Protein AF-A0A660V9W1-F1 (afdb_monomer)

Nearest PDB structures (foldseek):
  4g2v-assembly1_A  TM=4.616E-01  e=5.903E+00  Mus musculus
  6hc2-assembly4_S  TM=2.037E-01  e=2.617E+00  Homo sapiens

Sequence (608 aa):
MTVLKHIKTGPFYAYHIGAGVIYFLSIAPRFFLTQVPRNLTPQFKDIYSSFVLSSQMSVLFVFIVGGLLILAMALKKERFVALPAKGIYHTIGAGVVAFIAMIIFNPFHLTNLTHTFEISLSKHAESWRQVNEWKPAFDFMDKTTSTPNPVGDQEAFGVLCILMGAVLLVWLVAYFSRPRPTQRKGRRPSKNETLPTDFQWPKINLAIIVLSFLTIYMAIRSRRFIAIAGLVACPVIALLIFQGWQMITARRQWKKNGILNATTLSPTLQNGLRIGIALAVLALSIIWGDKYKRVYLDPWPTDDRYNSVFMRMTASHLKPFEVSEFINDNQISGRVFNYWTEGGAVAFGQTPDPKTGQTPLKLFMDGRAQAAYDHSIFRLWQTIHAGGPIAMKAKRGNGRISPEQMKEVGNWINDQLNNYDTWVVLMPKPQMNSTLMRALKQTPNWKTAYLDSTQHLLVNIETPQGRELIDKILENKAVFPDAYSKNMTTLTVILENKNRERFNDLYPLTKAAFDEYPFPAAAIAMTRLSKMPALKPQIAADLQAYLDDFVQRQDDYRKQGGYFHRLASAEVAAGFLSRFHPEEKKELEELAATFRKNWKSLNSRYIW

Secondary structure (DSSP, 8-state):
-TTGGG--HHHHHHHHHHHHHHHHHHHHHHHHS-PPPTT--HHHHHHHHHHHHHHHHHHHHHHHHHHHHHHHHHH-GGGBPPPPHHHHHHHHHHHHHHHHHHHHSSTTTTHHHHHHHHHHHSTTHHHHTTSGGGS-TT--S-TT-SS--SSS-HHHHHHHHHHHHHHHHHHHHHHHTPPP----TT----TT-------PPPPB-HHHHHHHHHHHHHHHH-GGGHHHHHHHHHHHHHHHHHHHHHHHHHHHHHHHHS---PPPPPHHHHHHHHHHHHHHHHHHHHHHHHHHIIIIISPPTT-SSS-SHHHHHTTGGGS-HHHHHHHHHTT--EEEEE-GGGHHHHHHTS---TTT---SEEES--SSTTT---HHHHHHHHHHHHTHHHHHHHHHTTPPPPHHHHHHHHHHHHHHHHTTT--EEEEEGGGTTSHHHHHHTTSTTEEEEEE-SSEEEEEETTSHHHHHHHHHHHTT-S--SSHHHHHHHHHHHHHHTT-GGGGGGHHHHHHHHHHHS--HHHHHHHHHHTTSTTTHHHHHHHHHHHHHHHHHTHHHHTTSTTHHHHHHHHHHHHHHHTTT-TTTHHHHHHHHHHHHHHHHHHHHHH--

Structure (mmCIF, N/CA/C/O backbone):
data_AF-A0A660V9W1-F1
#
_entry.id   AF-A0A660V9W1-F1
#
loop_
_atom_site.group_PDB
_atom_site.id
_atom_site.type_symbol
_atom_site.label_atom_id
_atom_site.label_alt_id
_atom_site.label_comp_id
_atom_site.label_asym_id
_atom_site.label_entity_id
_atom_site.label_seq_id
_atom_site.pdbx_PDB_ins_code
_atom_site.Cartn_x
_atom_site.Cartn_y
_atom_site.Cartn_z
_atom_site.occupancy
_atom_site.B_iso_or_equiv
_atom_site.auth_seq_id
_atom_site.auth_comp_id
_atom_site.auth_asym_id
_atom_site.auth_atom_id
_atom_site.pdbx_PDB_model_num
ATOM 1 N N . MET A 1 1 ? -16.253 -22.792 49.606 1.00 38.66 1 MET A N 1
ATOM 2 C CA . MET A 1 1 ? -17.038 -21.602 49.175 1.00 38.66 1 MET A CA 1
ATOM 3 C C . MET A 1 1 ? -17.742 -20.872 50.326 1.00 38.66 1 MET A C 1
ATOM 5 O O . MET A 1 1 ? -17.908 -19.661 50.247 1.00 38.66 1 MET A O 1
ATOM 9 N N . THR A 1 2 ? -18.117 -21.562 51.405 1.00 36.12 2 THR A N 1
ATOM 10 C CA . THR A 1 2 ? -18.665 -20.989 52.652 1.00 36.12 2 THR A CA 1
ATOM 11 C C . THR A 1 2 ? -17.704 -20.011 53.344 1.00 36.12 2 THR A C 1
ATOM 13 O O . THR A 1 2 ? -18.141 -18.978 53.834 1.00 36.12 2 THR A O 1
ATOM 16 N N . VAL A 1 3 ? -16.390 -20.257 53.269 1.00 45.97 3 VAL A N 1
ATOM 17 C CA . VAL A 1 3 ? -15.348 -19.404 53.880 1.00 45.97 3 VAL A CA 1
ATOM 18 C C . VAL A 1 3 ? -15.236 -18.016 53.219 1.00 45.97 3 VAL A C 1
ATOM 20 O O . VAL A 1 3 ? -15.114 -17.010 53.909 1.00 45.97 3 VAL A O 1
ATOM 23 N N . LEU A 1 4 ? -15.376 -17.920 51.889 1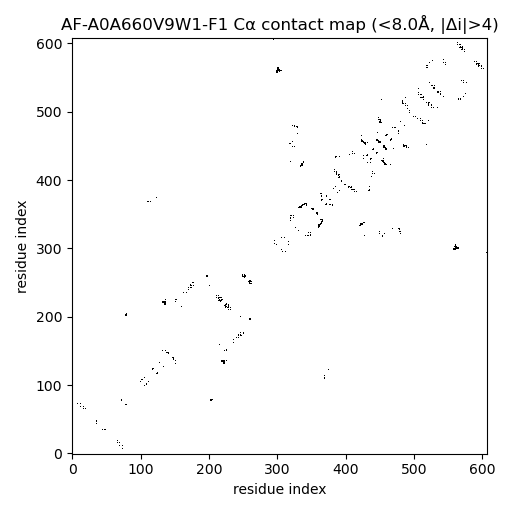.00 46.94 4 LEU A N 1
ATOM 24 C CA . LEU A 1 4 ? -15.314 -16.641 51.155 1.00 46.94 4 LEU A CA 1
ATOM 25 C C . LEU A 1 4 ? -16.533 -15.735 51.408 1.00 46.94 4 LEU A C 1
ATOM 27 O O . LEU A 1 4 ? -16.422 -14.518 51.300 1.00 46.94 4 LEU A O 1
ATOM 31 N N . LYS A 1 5 ? -17.686 -16.303 51.793 1.00 46.97 5 LYS A N 1
ATOM 32 C CA . LYS A 1 5 ? -18.888 -15.531 52.160 1.00 46.97 5 LYS A CA 1
ATOM 33 C C . LYS A 1 5 ? -18.782 -14.861 53.538 1.00 46.97 5 LYS A C 1
ATOM 35 O O . LYS A 1 5 ? -19.661 -14.077 53.881 1.00 46.97 5 LYS A O 1
ATOM 40 N N . HIS A 1 6 ? -17.767 -15.184 54.342 1.00 50.44 6 HIS A N 1
ATOM 41 C CA . HIS A 1 6 ? -17.615 -14.697 55.721 1.00 50.44 6 HIS A CA 1
ATOM 42 C C . HIS A 1 6 ? -16.438 -13.736 55.917 1.00 50.44 6 HIS A C 1
ATOM 44 O O . HIS A 1 6 ? -16.222 -13.246 57.026 1.00 50.44 6 HIS A O 1
ATOM 50 N N . ILE A 1 7 ? -15.701 -13.400 54.854 1.00 57.97 7 ILE A N 1
ATOM 51 C CA . ILE A 1 7 ? -14.666 -12.371 54.946 1.00 57.97 7 ILE A CA 1
ATOM 52 C C . ILE A 1 7 ? -15.360 -11.018 55.118 1.00 57.97 7 ILE A C 1
ATOM 54 O O . ILE A 1 7 ? -16.046 -10.525 54.219 1.00 57.97 7 ILE A O 1
ATOM 58 N N . LYS A 1 8 ? -15.188 -10.409 56.296 1.00 62.25 8 LYS A N 1
ATOM 59 C CA . LYS A 1 8 ? -15.650 -9.043 56.557 1.00 62.25 8 LYS A CA 1
ATOM 60 C C . LYS A 1 8 ? -15.023 -8.113 55.509 1.00 62.25 8 LYS A C 1
ATOM 62 O O . LYS A 1 8 ? -13.826 -8.185 55.238 1.00 62.25 8 LYS A O 1
ATOM 67 N N . THR A 1 9 ? -15.823 -7.220 54.928 1.00 62.41 9 THR A N 1
ATOM 68 C CA . THR A 1 9 ? -15.379 -6.328 53.840 1.00 62.41 9 THR A CA 1
ATOM 69 C C . THR A 1 9 ? -14.167 -5.473 54.219 1.00 62.41 9 THR A C 1
ATOM 71 O O . THR A 1 9 ? -13.314 -5.240 53.373 1.00 62.41 9 THR A O 1
ATOM 74 N N . GLY A 1 10 ? -14.055 -5.047 55.482 1.00 68.94 10 GLY A N 1
ATOM 75 C CA . GLY A 1 10 ? -12.926 -4.242 55.969 1.00 68.94 10 GLY A CA 1
ATOM 76 C C . GLY A 1 10 ? -11.566 -4.937 55.798 1.00 68.94 10 GLY A C 1
ATOM 77 O O . GLY A 1 10 ? -10.735 -4.418 55.059 1.00 68.94 10 GLY A O 1
ATOM 78 N N . PRO A 1 11 ? -11.348 -6.121 56.403 1.00 73.81 11 PRO A N 1
ATOM 79 C CA . PRO A 1 11 ? -10.120 -6.903 56.235 1.00 73.81 11 PRO A CA 1
ATOM 80 C C . PRO A 1 11 ? -9.751 -7.215 54.779 1.00 73.81 11 PRO A C 1
ATOM 82 O O . PRO A 1 11 ? -8.580 -7.142 54.421 1.00 73.81 11 PRO A O 1
ATOM 85 N N . PHE A 1 12 ? -10.735 -7.510 53.923 1.00 70.06 12 PHE A N 1
ATOM 86 C CA . PHE A 1 12 ? -10.490 -7.780 52.502 1.00 70.06 12 PHE A CA 1
ATOM 87 C C . PHE A 1 12 ? -9.889 -6.567 51.777 1.00 70.06 12 PHE A C 1
ATOM 89 O O . PHE A 1 12 ? -8.875 -6.697 51.092 1.00 70.06 12 PHE A O 1
ATOM 96 N N . TYR A 1 13 ? -10.489 -5.383 51.939 1.00 68.69 13 TYR A N 1
ATOM 97 C CA . TYR A 1 13 ? -9.976 -4.162 51.315 1.00 68.69 13 TYR A CA 1
ATOM 98 C C . TYR A 1 13 ? -8.677 -3.686 51.967 1.00 68.69 13 TYR A C 1
ATOM 100 O O . TYR A 1 13 ? -7.780 -3.254 51.253 1.00 68.69 13 TYR A O 1
ATOM 108 N N . ALA A 1 14 ? -8.536 -3.821 53.289 1.00 74.31 14 ALA A N 1
ATOM 109 C CA . ALA A 1 14 ? -7.297 -3.503 53.995 1.00 74.31 14 ALA A CA 1
ATOM 110 C C . ALA A 1 14 ? -6.124 -4.362 53.497 1.00 74.31 14 ALA A C 1
ATOM 112 O O . ALA A 1 14 ? -5.047 -3.827 53.251 1.00 74.31 14 ALA A O 1
ATOM 113 N N . TYR A 1 15 ? -6.350 -5.660 53.261 1.00 76.12 15 TYR A N 1
ATOM 114 C CA . TYR A 1 15 ? -5.355 -6.543 52.652 1.00 76.12 15 TYR A CA 1
ATOM 115 C C . TYR A 1 15 ? -4.972 -6.086 51.241 1.00 76.12 15 TYR A C 1
ATOM 117 O O . TYR A 1 15 ? -3.790 -5.964 50.955 1.00 76.12 15 TYR A O 1
ATOM 125 N N . HIS A 1 16 ? -5.938 -5.779 50.368 1.00 71.31 16 HIS A N 1
ATOM 126 C CA . HIS A 1 16 ? -5.632 -5.369 48.990 1.00 71.31 16 HIS A CA 1
ATOM 127 C C . HIS A 1 16 ? -4.954 -3.995 48.915 1.00 71.31 16 HIS A C 1
ATOM 129 O O . HIS A 1 16 ? -4.040 -3.812 48.115 1.00 71.31 16 HIS A O 1
ATOM 135 N N . ILE A 1 17 ? -5.361 -3.040 49.758 1.00 76.44 17 ILE A N 1
ATOM 136 C CA . ILE A 1 17 ? -4.706 -1.730 49.866 1.00 76.44 17 ILE A CA 1
ATOM 137 C C . ILE A 1 17 ? -3.287 -1.908 50.416 1.00 76.44 17 ILE A C 1
ATOM 139 O O . ILE A 1 17 ? -2.342 -1.406 49.818 1.00 76.44 17 ILE A O 1
ATOM 143 N N . GLY A 1 18 ? -3.120 -2.664 51.505 1.00 79.38 18 GLY A N 1
ATOM 144 C CA . GLY A 1 18 ? -1.816 -2.926 52.118 1.00 79.38 18 GLY A CA 1
ATOM 145 C C . GLY A 1 18 ? -0.865 -3.672 51.182 1.00 79.38 18 GLY A C 1
ATOM 146 O O . GLY A 1 18 ? 0.249 -3.212 50.947 1.00 79.38 18 GLY A O 1
ATOM 147 N N . ALA A 1 19 ? -1.316 -4.771 50.576 1.00 79.00 19 ALA A N 1
ATOM 148 C CA . ALA A 1 19 ? -0.546 -5.531 49.593 1.00 79.00 19 ALA A CA 1
ATOM 149 C C . ALA A 1 19 ? -0.218 -4.687 48.354 1.00 79.00 19 ALA A C 1
ATOM 151 O O . ALA A 1 19 ? 0.905 -4.747 47.864 1.00 79.00 19 ALA A O 1
ATOM 152 N N . GLY A 1 20 ? -1.155 -3.858 47.879 1.00 76.38 20 GLY A N 1
ATOM 153 C CA . GLY A 1 20 ? -0.928 -2.930 46.772 1.00 76.38 20 GLY A CA 1
ATOM 154 C C . GLY A 1 20 ? 0.137 -1.877 47.088 1.00 76.38 20 GLY A C 1
ATOM 155 O O . GLY A 1 20 ? 1.021 -1.642 46.269 1.00 76.38 20 GLY A O 1
ATOM 156 N N . VAL A 1 21 ? 0.102 -1.284 48.286 1.00 81.50 21 VAL A N 1
ATOM 157 C CA . VAL A 1 21 ? 1.123 -0.332 48.758 1.00 81.50 21 VAL A CA 1
ATOM 158 C C . VAL A 1 21 ? 2.481 -1.016 48.900 1.00 81.50 21 VAL A C 1
ATOM 160 O O . VAL A 1 21 ? 3.473 -0.479 48.421 1.00 81.50 21 VAL A O 1
ATOM 163 N N . ILE A 1 22 ? 2.541 -2.214 49.487 1.00 83.12 22 ILE A N 1
ATOM 164 C CA . ILE A 1 22 ? 3.787 -2.989 49.620 1.00 83.12 22 ILE A CA 1
ATOM 165 C C . ILE A 1 22 ? 4.356 -3.350 48.242 1.00 83.12 22 ILE A C 1
ATOM 167 O O . ILE A 1 22 ? 5.555 -3.208 48.011 1.00 83.12 22 ILE A O 1
ATOM 171 N N . TYR A 1 23 ? 3.507 -3.779 47.307 1.00 79.56 23 TYR A N 1
ATOM 172 C CA . TYR A 1 23 ? 3.901 -4.083 45.931 1.00 79.56 23 TYR A CA 1
ATOM 173 C C . TYR A 1 23 ? 4.413 -2.841 45.190 1.00 79.56 23 TYR A C 1
ATOM 175 O O . TYR A 1 23 ? 5.422 -2.900 44.493 1.00 79.56 23 TYR A O 1
ATOM 183 N N . PHE A 1 24 ? 3.770 -1.687 45.375 1.00 79.19 24 PHE A N 1
ATOM 184 C CA . PHE A 1 24 ? 4.267 -0.433 44.820 1.00 79.19 24 PHE A CA 1
ATOM 18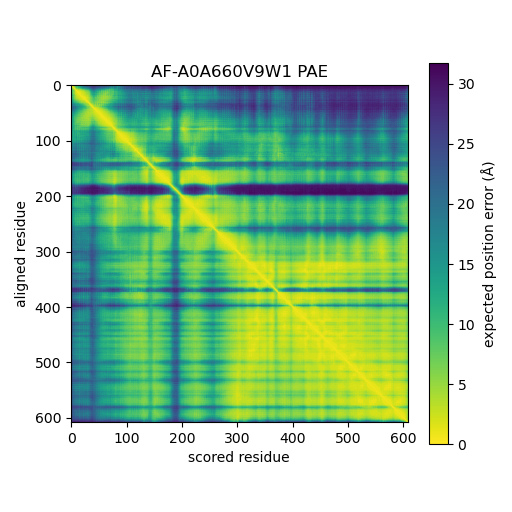5 C C . PHE A 1 24 ? 5.602 -0.033 45.442 1.00 79.19 24 PHE A C 1
ATOM 187 O O . PHE A 1 24 ? 6.529 0.273 44.706 1.00 79.19 24 PHE A O 1
ATOM 194 N N . LEU A 1 25 ? 5.744 -0.088 46.767 1.00 81.62 25 LEU A N 1
ATOM 195 C CA . LEU A 1 25 ? 6.989 0.258 47.457 1.00 81.62 25 LEU A CA 1
ATOM 196 C C . LEU A 1 25 ? 8.143 -0.696 47.124 1.00 81.62 25 LEU A C 1
ATOM 198 O O . LEU A 1 25 ? 9.292 -0.270 47.141 1.00 81.62 25 LEU A O 1
ATOM 202 N N . SER A 1 26 ? 7.869 -1.959 46.786 1.00 80.44 26 SER A N 1
ATOM 203 C CA . SER A 1 26 ? 8.911 -2.905 46.368 1.00 80.44 26 SER A CA 1
ATOM 204 C C . SER A 1 26 ? 9.394 -2.672 44.931 1.00 80.44 26 SER A C 1
ATOM 206 O O . SER A 1 26 ? 10.535 -2.997 44.601 1.00 80.44 26 SER A O 1
ATOM 208 N N . ILE A 1 27 ? 8.560 -2.063 44.081 1.00 77.12 27 ILE A N 1
ATOM 209 C CA . ILE A 1 27 ? 8.860 -1.814 42.664 1.00 77.12 27 ILE A CA 1
ATOM 210 C C . ILE A 1 27 ? 9.281 -0.362 42.403 1.00 77.12 27 ILE A C 1
ATOM 212 O O . ILE A 1 27 ? 10.140 -0.116 41.558 1.00 77.12 27 ILE A O 1
ATOM 216 N N . ALA A 1 28 ? 8.736 0.603 43.142 1.00 76.12 28 ALA A N 1
ATOM 217 C CA . ALA A 1 28 ? 8.996 2.032 42.997 1.00 76.12 28 ALA A CA 1
ATOM 218 C C . ALA A 1 28 ? 10.498 2.380 43.011 1.00 76.12 28 ALA A C 1
ATOM 220 O O . ALA A 1 28 ? 10.923 3.104 42.109 1.00 76.12 28 ALA A O 1
ATOM 221 N N . PRO A 1 29 ? 11.346 1.823 43.899 1.00 78.38 29 PRO A N 1
ATOM 222 C CA . PRO A 1 29 ? 12.785 2.074 43.867 1.00 78.38 29 PRO A CA 1
ATOM 223 C C . PRO A 1 29 ? 13.411 1.726 42.511 1.00 78.38 29 PRO A C 1
ATOM 225 O O . PRO A 1 29 ? 14.228 2.484 42.003 1.00 78.38 29 PRO A O 1
ATOM 228 N N . ARG A 1 30 ? 12.971 0.637 41.864 1.00 72.25 30 ARG A N 1
ATOM 229 C CA . ARG A 1 30 ? 13.489 0.215 40.551 1.00 72.25 30 ARG A CA 1
ATOM 230 C C . ARG A 1 30 ? 13.099 1.140 39.404 1.00 72.25 30 ARG A C 1
ATOM 232 O O . ARG A 1 30 ? 13.760 1.094 38.381 1.00 72.25 30 ARG A O 1
ATOM 239 N N . PHE A 1 31 ? 12.044 1.941 39.550 1.00 69.19 31 PHE A N 1
ATOM 240 C CA . PHE A 1 31 ? 11.615 2.899 38.527 1.00 69.19 31 PHE A CA 1
ATOM 241 C C . PHE A 1 31 ? 12.120 4.314 38.821 1.00 69.19 31 PHE A C 1
ATOM 243 O O . PHE A 1 31 ? 12.610 4.987 37.912 1.00 69.19 31 PHE A O 1
ATOM 250 N N . PHE A 1 32 ? 12.042 4.759 40.076 1.00 74.06 32 PHE A N 1
ATOM 251 C CA . PHE A 1 32 ? 12.364 6.129 40.487 1.00 74.06 32 PHE A CA 1
ATOM 252 C C . PHE A 1 32 ? 13.845 6.349 40.825 1.00 74.06 32 PHE A C 1
ATOM 254 O O . PHE A 1 32 ? 14.305 7.483 40.748 1.00 74.06 32 PHE A O 1
ATOM 261 N N . LEU A 1 33 ? 14.614 5.294 41.128 1.00 72.19 33 LEU A N 1
ATOM 262 C CA . LEU A 1 33 ? 16.071 5.389 41.334 1.00 72.19 33 LEU A CA 1
ATOM 263 C C . LEU A 1 33 ? 16.879 5.069 40.067 1.00 72.19 33 LEU A C 1
ATOM 265 O O . LEU A 1 33 ? 18.109 5.069 40.106 1.00 72.19 33 LEU A O 1
ATOM 269 N N . THR A 1 34 ? 16.214 4.802 38.937 1.00 68.38 34 THR A N 1
ATOM 270 C CA . THR A 1 34 ? 16.882 4.557 37.652 1.00 68.38 34 THR A CA 1
ATOM 271 C C . THR A 1 34 ? 17.602 5.823 37.201 1.00 68.38 34 THR A C 1
ATOM 273 O O . THR A 1 34 ? 16.976 6.777 36.739 1.00 68.38 34 THR A O 1
ATOM 276 N N . GLN A 1 35 ? 18.927 5.849 37.328 1.00 69.25 35 GLN A N 1
ATOM 277 C CA . GLN A 1 35 ? 19.730 6.960 36.831 1.00 69.25 35 GLN A CA 1
ATOM 278 C C . GLN A 1 35 ? 19.949 6.821 35.324 1.00 69.25 35 GLN A C 1
ATOM 280 O O . GLN A 1 35 ? 20.221 5.732 34.816 1.00 69.25 35 GLN A O 1
ATOM 285 N N . VAL A 1 36 ? 19.850 7.938 34.600 1.00 68.69 36 VAL A N 1
ATOM 286 C CA . VAL A 1 36 ? 20.235 7.992 33.186 1.00 68.69 36 VAL A CA 1
ATOM 287 C C . VAL A 1 36 ? 21.749 7.751 33.098 1.00 68.69 36 VAL A C 1
ATOM 289 O O . VAL A 1 36 ? 22.503 8.498 33.731 1.00 68.69 36 VAL A O 1
ATOM 292 N N . PRO A 1 37 ? 22.221 6.739 32.344 1.00 74.38 37 PRO A N 1
ATOM 293 C CA . PRO A 1 37 ? 23.648 6.475 32.207 1.00 74.38 37 PRO A CA 1
ATOM 294 C C . PRO A 1 37 ? 24.393 7.715 31.698 1.00 74.38 37 PRO A C 1
ATOM 296 O O . PRO A 1 37 ? 23.985 8.337 30.715 1.00 74.38 37 PRO A O 1
ATOM 299 N N . ARG A 1 38 ? 25.501 8.076 32.356 1.00 71.00 38 ARG A N 1
ATOM 300 C CA . ARG A 1 38 ? 26.260 9.304 32.045 1.00 71.00 38 ARG A CA 1
ATOM 301 C C . ARG A 1 38 ? 26.931 9.281 30.663 1.00 71.00 38 ARG A C 1
ATOM 303 O O . ARG A 1 38 ? 27.212 10.344 30.125 1.00 71.00 38 ARG A O 1
ATOM 310 N N . ASN A 1 39 ? 27.115 8.098 30.074 1.00 75.94 39 ASN A N 1
ATOM 311 C CA . ASN A 1 39 ? 27.880 7.887 28.838 1.00 75.94 39 ASN A CA 1
ATOM 312 C C . ASN A 1 39 ? 27.009 7.849 27.564 1.00 75.94 39 ASN A C 1
ATOM 314 O O . ASN A 1 39 ? 27.438 7.329 26.537 1.00 75.94 39 ASN A O 1
ATOM 318 N N . LEU A 1 40 ? 25.770 8.347 27.615 1.00 67.19 40 LEU A N 1
ATOM 319 C CA . LEU A 1 40 ? 24.898 8.413 26.439 1.00 67.19 40 LEU A CA 1
ATOM 320 C C . LEU A 1 40 ? 25.178 9.680 25.624 1.00 67.19 40 LEU A C 1
ATOM 322 O O . LEU A 1 40 ? 25.284 10.774 26.177 1.00 67.19 40 LEU A O 1
ATOM 326 N N . THR A 1 41 ? 25.225 9.550 24.295 1.00 69.88 41 THR A N 1
ATOM 327 C CA . THR A 1 41 ? 25.234 10.715 23.392 1.00 69.88 41 THR A CA 1
ATOM 328 C C . THR A 1 41 ? 23.988 11.587 23.634 1.00 69.88 41 THR A C 1
ATOM 330 O O . THR A 1 41 ? 22.948 11.021 23.989 1.00 69.88 41 THR A O 1
ATOM 333 N N . PRO A 1 42 ? 24.026 12.909 23.375 1.00 69.69 42 PRO A N 1
ATOM 334 C CA . PRO A 1 42 ? 22.913 13.822 23.665 1.00 69.69 42 PRO A CA 1
ATOM 335 C C . PRO A 1 42 ? 21.556 13.346 23.126 1.00 69.69 42 PRO A C 1
ATOM 337 O O . PRO A 1 42 ? 20.576 13.305 23.861 1.00 69.69 42 PRO A O 1
ATOM 340 N N . GLN A 1 43 ? 21.524 12.855 21.884 1.00 56.91 43 GLN A N 1
ATOM 341 C CA . GLN A 1 43 ? 20.301 12.361 21.248 1.00 56.91 43 GLN A CA 1
ATOM 342 C C . GLN A 1 43 ? 19.705 11.134 21.963 1.00 56.91 43 GLN A C 1
ATOM 344 O O . GLN A 1 43 ? 18.501 11.070 22.199 1.00 56.91 43 GLN A O 1
ATOM 349 N N . PHE A 1 44 ? 20.538 10.163 22.355 1.00 62.25 44 PHE A N 1
ATOM 350 C CA . PHE A 1 44 ? 20.079 8.992 23.113 1.00 62.25 44 PHE A CA 1
ATOM 351 C C . PHE A 1 44 ? 19.720 9.327 24.562 1.00 62.25 44 PHE A C 1
ATOM 353 O O . PHE A 1 44 ? 18.853 8.673 25.139 1.00 62.25 44 PHE A O 1
ATOM 360 N N . LYS A 1 45 ? 20.351 10.347 25.148 1.00 71.88 45 LYS A N 1
ATOM 361 C CA . LYS A 1 45 ? 20.029 10.832 26.491 1.00 71.88 45 LYS A CA 1
ATOM 362 C C . LYS A 1 45 ? 18.612 11.413 26.543 1.00 71.88 45 LYS A C 1
ATOM 364 O O . LYS A 1 45 ? 17.863 11.086 27.464 1.00 71.88 45 LYS A O 1
ATOM 369 N N . ASP A 1 46 ? 18.215 12.189 25.537 1.00 69.06 46 ASP A N 1
ATOM 370 C CA . ASP A 1 46 ? 16.862 12.755 25.442 1.00 69.06 46 ASP A CA 1
ATOM 371 C C . ASP A 1 46 ? 15.801 11.663 25.249 1.00 69.06 46 ASP A C 1
ATOM 373 O O . ASP A 1 46 ? 14.800 11.630 25.966 1.00 69.06 46 ASP A O 1
ATOM 377 N N . ILE A 1 47 ? 16.052 10.698 24.358 1.00 66.31 47 ILE A N 1
ATOM 378 C CA . ILE A 1 47 ? 15.149 9.554 24.142 1.00 66.31 47 ILE A CA 1
ATOM 379 C C . ILE A 1 47 ? 15.006 8.724 25.426 1.00 66.31 47 ILE A C 1
ATOM 381 O O . ILE A 1 47 ? 13.892 8.426 25.861 1.00 66.31 47 ILE A O 1
ATOM 385 N N . TYR A 1 48 ? 16.126 8.369 26.064 1.00 69.62 48 TYR A N 1
ATOM 386 C CA . TYR A 1 48 ? 16.119 7.537 27.266 1.00 69.62 48 TYR A CA 1
ATOM 387 C C . TYR A 1 48 ? 15.472 8.252 28.457 1.00 69.62 48 TYR A C 1
ATOM 389 O O . TYR A 1 48 ? 14.680 7.652 29.178 1.00 69.62 48 TYR A O 1
ATOM 397 N N . SER A 1 49 ? 15.749 9.544 28.652 1.00 72.62 49 SER A N 1
ATOM 398 C CA . SER A 1 49 ? 15.113 10.338 29.711 1.00 72.62 49 SER A CA 1
ATOM 399 C C . SER A 1 49 ? 13.606 10.488 29.494 1.00 72.62 49 SER A C 1
ATOM 401 O O . SER A 1 49 ? 12.840 10.303 30.439 1.00 72.62 49 SER A O 1
ATOM 403 N N . SER A 1 50 ? 13.162 10.715 28.252 1.00 71.19 50 SER A N 1
ATOM 404 C CA . SER A 1 50 ? 11.740 10.732 27.897 1.00 71.19 50 SER A CA 1
ATOM 405 C C . SER A 1 50 ? 11.072 9.381 28.174 1.00 71.19 50 SER A C 1
ATOM 407 O O . SER A 1 50 ? 9.987 9.330 28.758 1.00 71.19 50 SER A O 1
ATOM 409 N N . PHE A 1 51 ? 11.741 8.274 27.836 1.00 70.25 51 PHE A N 1
ATOM 410 C CA . PHE A 1 51 ? 11.259 6.925 28.127 1.00 70.25 51 PHE A CA 1
ATOM 411 C C . PHE A 1 51 ? 11.136 6.654 29.634 1.00 70.25 51 PHE A C 1
ATOM 413 O O . PHE A 1 51 ? 10.097 6.158 30.081 1.00 70.25 51 PHE A O 1
ATOM 420 N N . VAL A 1 52 ? 12.162 6.996 30.422 1.00 73.88 52 VAL A N 1
ATOM 421 C CA . VAL A 1 52 ? 12.162 6.832 31.886 1.00 73.88 52 VAL A CA 1
ATOM 422 C C . VAL A 1 52 ? 11.038 7.656 32.510 1.00 73.88 52 VAL A C 1
ATOM 424 O O . VAL A 1 52 ? 10.239 7.108 33.268 1.00 73.88 52 VAL A O 1
ATOM 427 N N . LEU A 1 53 ? 10.912 8.930 32.132 1.00 76.69 53 LEU A N 1
ATOM 428 C CA . LEU A 1 53 ? 9.880 9.826 32.650 1.00 76.69 53 LEU A CA 1
ATOM 429 C C . LEU A 1 53 ? 8.470 9.339 32.284 1.00 76.69 53 LEU A C 1
ATOM 431 O O . LEU A 1 53 ? 7.595 9.252 33.142 1.00 76.69 53 LEU A O 1
ATOM 435 N N . SER A 1 54 ? 8.255 8.935 31.029 1.00 70.94 54 SER A N 1
ATOM 436 C CA . SER A 1 54 ? 6.990 8.350 30.565 1.00 70.94 54 SER A CA 1
ATOM 437 C C . SER A 1 54 ? 6.629 7.072 31.333 1.00 70.94 54 SER A C 1
ATOM 439 O O . SER A 1 54 ? 5.475 6.879 31.727 1.00 70.94 54 SER A O 1
ATOM 441 N N . SER A 1 55 ? 7.612 6.207 31.593 1.00 70.25 55 SER A N 1
ATOM 442 C CA . SER A 1 55 ? 7.417 4.957 32.338 1.00 70.25 55 SER A CA 1
ATOM 443 C C . SER A 1 55 ? 7.086 5.218 33.808 1.00 70.25 55 SER A C 1
ATOM 445 O O . SER A 1 55 ? 6.127 4.649 34.329 1.00 70.25 55 SER A O 1
ATOM 447 N N . GLN A 1 56 ? 7.815 6.128 34.460 1.00 78.12 56 GLN A N 1
ATOM 448 C CA . GLN A 1 56 ? 7.552 6.565 35.835 1.00 78.12 56 GLN A CA 1
ATOM 449 C C . GLN A 1 56 ? 6.145 7.153 35.974 1.00 78.12 56 GLN A C 1
ATOM 451 O O . GLN A 1 56 ? 5.388 6.744 36.856 1.00 78.12 56 GLN A O 1
ATOM 456 N N . MET A 1 57 ? 5.760 8.051 35.061 1.00 76.50 57 MET A N 1
ATOM 457 C CA . MET A 1 57 ? 4.422 8.646 35.035 1.00 76.50 57 MET A CA 1
ATOM 458 C C . MET A 1 57 ? 3.331 7.597 34.812 1.00 76.50 57 MET A C 1
ATOM 460 O O . MET A 1 57 ? 2.289 7.659 35.458 1.00 76.50 57 MET A O 1
ATOM 464 N N . SER A 1 58 ? 3.573 6.606 33.950 1.00 71.94 58 SER A N 1
ATOM 465 C CA . SER A 1 58 ? 2.618 5.522 33.691 1.00 71.94 58 SER A CA 1
ATOM 466 C C . SER A 1 58 ? 2.405 4.637 34.922 1.00 71.94 58 SER A C 1
ATOM 468 O O . SER A 1 58 ? 1.264 4.343 35.273 1.00 71.94 58 SER A O 1
ATOM 470 N N . VAL A 1 59 ? 3.481 4.250 35.618 1.00 75.88 59 VAL A N 1
ATOM 471 C CA . VAL A 1 59 ? 3.399 3.454 36.858 1.00 75.88 59 VAL A CA 1
ATOM 472 C C . VAL A 1 59 ? 2.674 4.232 37.955 1.00 75.88 59 VAL A C 1
ATOM 474 O O . VAL A 1 59 ? 1.773 3.694 38.601 1.00 75.88 59 VAL A O 1
ATOM 477 N N . LEU A 1 60 ? 3.018 5.511 38.133 1.00 80.56 60 LEU A N 1
ATOM 478 C CA . LEU A 1 60 ? 2.382 6.381 39.121 1.00 80.56 60 LEU A CA 1
ATOM 479 C C . LEU A 1 60 ? 0.889 6.570 38.818 1.00 80.56 60 LEU A C 1
ATOM 481 O O . LEU A 1 60 ? 0.057 6.468 39.716 1.00 80.56 60 LEU A O 1
ATOM 485 N N . PHE A 1 61 ? 0.542 6.777 37.547 1.00 78.75 61 PHE A N 1
ATOM 486 C CA . PHE A 1 61 ? -0.840 6.886 37.093 1.00 78.75 61 PHE A CA 1
ATOM 487 C C . PHE A 1 61 ? -1.638 5.616 37.397 1.00 78.75 61 PHE A C 1
ATOM 489 O O . PHE A 1 61 ? -2.698 5.701 38.013 1.00 78.75 61 PHE A O 1
ATOM 496 N N . VAL A 1 62 ? -1.126 4.437 37.024 1.00 77.44 62 VAL A N 1
ATOM 497 C CA . VAL A 1 62 ? -1.799 3.154 37.292 1.00 77.44 62 VAL A CA 1
ATOM 498 C C . VAL A 1 62 ? -1.991 2.943 38.791 1.00 77.44 62 VAL A C 1
ATOM 500 O O . VAL A 1 62 ? -3.076 2.543 39.213 1.00 77.44 62 VAL A O 1
ATOM 503 N N . PHE A 1 63 ? -0.978 3.250 39.603 1.00 79.12 63 PHE A N 1
ATOM 504 C CA . PHE A 1 63 ? -1.064 3.096 41.051 1.00 79.12 63 PHE A CA 1
ATOM 505 C C . PHE A 1 63 ? -2.082 4.052 41.683 1.00 79.12 63 PHE A C 1
ATOM 507 O O . PHE A 1 63 ? -2.950 3.610 42.433 1.00 79.12 63 PHE A O 1
ATOM 514 N N . ILE A 1 64 ? -2.027 5.346 41.353 1.00 80.75 64 ILE A N 1
ATOM 515 C CA . ILE A 1 64 ? -2.945 6.353 41.901 1.00 80.75 64 ILE A CA 1
ATOM 516 C C . ILE A 1 64 ? -4.377 6.064 41.455 1.00 80.75 64 ILE A C 1
ATOM 518 O O . ILE A 1 64 ? -5.276 5.983 42.289 1.00 80.75 64 ILE A O 1
ATOM 522 N N . VAL A 1 65 ? -4.606 5.875 40.154 1.00 79.31 65 VAL A N 1
ATOM 523 C CA . VAL A 1 65 ? -5.952 5.636 39.617 1.00 79.31 65 VAL A CA 1
ATOM 524 C C . VAL A 1 65 ? -6.501 4.300 40.112 1.00 79.31 65 VAL A C 1
ATOM 526 O O . VAL A 1 65 ? -7.649 4.240 40.551 1.00 79.31 65 VAL A O 1
ATOM 529 N N . GLY A 1 66 ? -5.685 3.243 40.111 1.00 77.81 66 GLY A N 1
ATOM 530 C CA . GLY A 1 66 ? -6.059 1.934 40.645 1.00 77.81 66 GLY A CA 1
ATOM 531 C C . GLY A 1 66 ? -6.386 1.987 42.139 1.00 77.81 66 GLY A C 1
ATOM 532 O O . GLY A 1 66 ? -7.425 1.482 42.561 1.00 77.81 66 GLY A O 1
ATOM 533 N N . GLY A 1 67 ? -5.556 2.667 42.933 1.00 77.44 67 GLY A N 1
ATOM 534 C CA . GLY A 1 67 ? -5.778 2.872 44.364 1.00 77.44 67 GLY A CA 1
ATOM 535 C C . GLY A 1 67 ? -7.050 3.670 44.654 1.00 77.44 67 GLY A C 1
ATOM 536 O O . GLY A 1 67 ? -7.860 3.256 45.485 1.00 77.44 67 GLY A O 1
ATOM 537 N N . LEU A 1 68 ? -7.284 4.765 43.923 1.00 79.06 68 LEU A N 1
ATOM 538 C CA . LEU A 1 68 ? -8.507 5.566 44.030 1.00 79.06 68 LEU A CA 1
ATOM 539 C C . LEU A 1 68 ? -9.757 4.765 43.645 1.00 79.06 68 LEU A C 1
ATOM 541 O O . LEU A 1 68 ? -10.787 4.897 44.305 1.00 79.06 68 LEU A O 1
ATOM 545 N N . LEU A 1 69 ? -9.677 3.909 42.623 1.00 77.56 69 LEU A N 1
ATOM 546 C CA . LEU A 1 69 ? -10.771 3.017 42.228 1.00 77.56 69 LEU A CA 1
ATOM 547 C C . LEU A 1 69 ? -11.088 1.988 43.318 1.00 77.56 69 LEU A C 1
ATOM 549 O O . LEU A 1 69 ? -12.256 1.826 43.677 1.00 77.56 69 LEU A O 1
ATOM 553 N N . ILE A 1 70 ? -10.066 1.338 43.885 1.00 77.38 70 ILE A N 1
ATOM 554 C CA . ILE A 1 70 ? -10.231 0.385 44.994 1.00 77.38 70 ILE A CA 1
ATOM 555 C C . ILE A 1 70 ? -10.841 1.087 46.209 1.00 77.38 70 ILE A C 1
ATOM 557 O O . ILE A 1 70 ? -11.794 0.577 46.799 1.00 77.38 70 ILE A O 1
ATOM 561 N N . LEU A 1 71 ? -10.347 2.278 46.555 1.00 76.12 71 LEU A N 1
ATOM 562 C CA . LEU A 1 71 ? -10.871 3.072 47.663 1.00 76.12 71 LEU A CA 1
ATOM 563 C C . LEU A 1 71 ? -12.333 3.478 47.424 1.00 76.12 71 LEU A C 1
ATOM 565 O O . LEU A 1 71 ? -13.170 3.336 48.315 1.00 76.12 71 LEU A O 1
ATOM 569 N N . ALA A 1 72 ? -12.671 3.929 46.213 1.00 76.19 72 ALA A N 1
ATOM 570 C CA . ALA A 1 72 ? -14.040 4.276 45.844 1.00 76.19 72 ALA A CA 1
ATOM 571 C C . ALA A 1 72 ? -14.981 3.064 45.954 1.00 76.19 72 ALA A C 1
ATOM 573 O O . ALA A 1 72 ? -16.076 3.180 46.516 1.00 76.19 72 ALA A O 1
ATOM 574 N N . MET A 1 73 ? -14.544 1.893 45.481 1.00 72.69 73 MET A N 1
ATOM 575 C CA . MET A 1 73 ? -15.282 0.634 45.603 1.00 72.69 73 MET A CA 1
ATOM 576 C C . MET A 1 73 ? -15.440 0.181 47.060 1.00 72.69 73 MET A C 1
ATOM 578 O O . MET A 1 73 ? -16.505 -0.314 47.429 1.00 72.69 73 MET A O 1
ATOM 582 N N . ALA A 1 74 ? -14.420 0.380 47.897 1.00 72.75 74 ALA A N 1
ATOM 583 C CA . ALA A 1 74 ? -14.453 0.026 49.313 1.00 72.75 74 ALA A CA 1
ATOM 584 C C . ALA A 1 74 ? -15.429 0.909 50.107 1.00 72.75 74 ALA A C 1
ATOM 586 O O . ALA A 1 74 ? -16.223 0.401 50.900 1.00 72.75 74 ALA A O 1
ATOM 587 N N . LEU A 1 75 ? -15.403 2.225 49.866 1.00 76.06 75 LEU A N 1
ATOM 588 C CA . LEU A 1 75 ? -16.207 3.206 50.602 1.00 76.06 75 LEU A CA 1
ATOM 589 C C . LEU A 1 75 ? -17.679 3.244 50.169 1.00 76.06 75 LEU A C 1
ATOM 591 O O . LEU A 1 75 ? -18.534 3.642 50.964 1.00 76.06 75 LEU A O 1
ATOM 595 N N . LYS A 1 76 ? -17.978 2.902 48.907 1.00 76.75 76 LYS A N 1
ATOM 596 C CA . LYS A 1 76 ? -19.314 3.042 48.299 1.00 76.75 76 LYS A CA 1
ATOM 597 C C . LYS A 1 76 ? -19.683 1.867 47.389 1.00 76.75 76 LYS A C 1
ATOM 599 O O . LYS A 1 76 ? -20.164 2.075 46.273 1.00 76.75 76 LYS A O 1
ATOM 604 N N . LYS A 1 77 ? -19.485 0.628 47.852 1.00 74.12 77 LYS A N 1
ATOM 605 C CA . LYS A 1 77 ? -19.749 -0.606 47.079 1.00 74.12 77 LYS A CA 1
ATOM 606 C C . LYS A 1 77 ? -21.144 -0.656 46.444 1.00 74.12 77 LYS A C 1
ATOM 608 O O . LYS A 1 77 ? -21.313 -1.170 45.345 1.00 74.12 77 LYS A O 1
ATOM 613 N N . GLU A 1 78 ? -22.143 -0.078 47.104 1.00 78.00 78 GLU A N 1
ATOM 614 C CA . GLU A 1 78 ? -23.534 -0.019 46.651 1.00 78.00 78 GLU A CA 1
ATOM 615 C C . GLU A 1 78 ? -23.734 0.798 45.365 1.00 78.00 78 GLU A C 1
ATOM 617 O O . GLU A 1 78 ? -24.748 0.632 44.682 1.00 78.00 78 GLU A O 1
ATOM 622 N N . ARG A 1 79 ? -22.769 1.661 45.020 1.00 81.88 79 ARG A N 1
ATOM 623 C CA . ARG A 1 79 ? -22.782 2.487 43.808 1.00 81.88 79 ARG A CA 1
ATOM 624 C C . ARG A 1 79 ? -22.276 1.760 42.570 1.00 81.88 79 ARG A C 1
ATOM 626 O O . ARG A 1 79 ? -22.505 2.265 41.476 1.00 81.88 79 ARG A O 1
ATOM 633 N N . PHE A 1 80 ? -21.617 0.614 42.722 1.00 83.81 80 PHE A N 1
ATOM 634 C CA . PHE A 1 80 ? -20.981 -0.110 41.625 1.00 83.81 80 PHE A CA 1
ATOM 635 C C . PHE A 1 80 ? -21.764 -1.365 41.240 1.00 83.81 80 PHE A C 1
ATOM 637 O O . PHE A 1 80 ? -22.432 -1.993 42.066 1.00 83.81 80 PHE A O 1
ATOM 644 N N . VAL A 1 81 ? -21.688 -1.734 39.963 1.00 83.94 81 VAL A N 1
ATOM 645 C CA . VAL A 1 81 ? -22.194 -3.025 39.486 1.00 83.94 81 VAL A CA 1
ATOM 646 C C . VAL A 1 81 ? -21.245 -4.125 39.960 1.00 83.94 81 VAL A C 1
ATOM 648 O O . VAL A 1 81 ? -20.056 -4.090 39.657 1.00 83.94 81 VAL A O 1
ATOM 651 N N . ALA A 1 82 ? -21.773 -5.102 40.696 1.00 79.62 82 ALA A N 1
ATOM 652 C CA . ALA A 1 82 ? -21.030 -6.284 41.117 1.00 79.62 82 ALA A CA 1
ATOM 653 C C . ALA A 1 82 ? -21.384 -7.464 40.209 1.00 79.62 82 ALA A C 1
ATOM 655 O O . ALA A 1 82 ? -22.562 -7.748 39.986 1.00 79.62 82 ALA A O 1
ATOM 656 N N . LEU A 1 83 ? -20.366 -8.160 39.704 1.00 75.62 83 LEU A N 1
ATOM 657 C CA . LEU A 1 83 ? -20.566 -9.395 38.955 1.00 75.62 83 LEU A CA 1
ATOM 658 C C . LEU A 1 83 ? -20.894 -10.543 39.924 1.00 75.62 83 LEU A C 1
ATOM 660 O O . LEU A 1 83 ? -20.197 -10.709 40.929 1.00 75.62 83 LEU A O 1
ATOM 664 N N . PRO A 1 84 ? -21.923 -11.362 39.644 1.00 81.31 84 PRO A N 1
ATOM 665 C CA . PRO A 1 84 ? -22.154 -12.583 40.405 1.00 81.31 84 PRO A CA 1
ATOM 666 C C . PRO A 1 84 ? -21.017 -13.584 40.151 1.00 81.31 84 PRO A C 1
ATOM 668 O O . PRO A 1 84 ? -20.379 -13.549 39.101 1.00 81.31 84 PRO A O 1
ATOM 671 N N . ALA A 1 85 ? -20.806 -14.537 41.066 1.00 80.44 85 ALA A N 1
ATOM 672 C CA . ALA A 1 85 ? -19.749 -15.549 40.932 1.00 80.44 85 ALA A CA 1
ATOM 673 C C . ALA A 1 85 ? -19.818 -16.313 39.596 1.00 80.44 85 ALA A C 1
ATOM 675 O O . ALA A 1 85 ? -18.795 -16.502 38.948 1.00 80.44 85 ALA A O 1
ATOM 676 N N . LYS A 1 86 ? -21.028 -16.666 39.133 1.00 81.81 86 LYS A N 1
ATOM 677 C CA . LYS A 1 86 ? -21.238 -17.251 37.796 1.00 81.81 86 LYS A CA 1
ATOM 678 C C . LYS A 1 86 ? -20.687 -16.349 36.690 1.00 81.81 86 LYS A C 1
ATOM 680 O O . LYS A 1 86 ? -19.973 -16.826 35.821 1.00 81.81 86 LYS A O 1
ATOM 685 N N . GLY A 1 87 ? -20.967 -15.047 36.760 1.00 81.06 87 GLY A N 1
ATOM 686 C CA . GLY A 1 87 ? -20.453 -14.060 35.810 1.00 81.06 87 GLY A CA 1
ATOM 687 C C . GLY A 1 87 ? -18.926 -14.023 35.774 1.00 81.06 87 GLY A C 1
ATOM 688 O O . GLY A 1 87 ? -18.357 -13.959 34.695 1.00 81.06 87 GLY A O 1
ATOM 689 N N . ILE A 1 88 ? -18.260 -14.158 36.924 1.00 81.44 88 ILE A N 1
ATOM 690 C CA . ILE A 1 88 ? -16.792 -14.251 36.988 1.00 81.44 88 ILE A CA 1
ATOM 691 C C . ILE A 1 88 ? -16.294 -15.494 36.235 1.00 81.44 88 ILE A C 1
ATOM 693 O O . ILE A 1 88 ? -15.407 -15.370 35.394 1.00 81.44 88 ILE A O 1
ATOM 697 N N . TYR A 1 89 ? -16.888 -16.669 36.475 1.00 83.50 89 TYR A N 1
ATOM 698 C CA . TYR A 1 89 ? -16.509 -17.899 35.768 1.00 83.50 89 TYR A CA 1
ATOM 699 C C . TYR A 1 89 ? -16.757 -17.814 34.261 1.00 83.50 89 TYR A C 1
ATOM 701 O O . TYR A 1 89 ? -15.894 -18.220 33.489 1.00 83.50 89 TYR A O 1
ATOM 709 N N . HIS A 1 90 ? -17.891 -17.250 33.835 1.00 87.69 90 HIS A N 1
ATOM 710 C CA . HIS A 1 90 ? -18.176 -17.042 32.415 1.00 87.69 90 HIS A CA 1
ATOM 711 C C . HIS A 1 90 ? -17.166 -16.091 31.768 1.00 87.69 90 HIS A C 1
ATOM 713 O O . HIS A 1 90 ? -16.685 -16.386 30.680 1.00 87.69 90 HIS A O 1
ATOM 719 N N . THR A 1 91 ? -16.792 -14.995 32.435 1.00 81.00 91 THR A N 1
ATOM 720 C CA . THR A 1 91 ? -15.786 -14.056 31.917 1.00 81.00 91 THR A CA 1
ATOM 721 C C . THR A 1 91 ? -14.405 -14.699 31.816 1.00 81.00 91 THR A C 1
ATOM 723 O O . THR A 1 91 ? -13.741 -14.543 30.795 1.00 81.00 91 THR A O 1
ATOM 726 N N . ILE A 1 92 ? -13.975 -15.446 32.840 1.00 87.00 92 ILE A N 1
ATOM 727 C CA . ILE A 1 92 ? -12.694 -16.170 32.810 1.00 87.00 92 ILE A CA 1
ATOM 728 C C . ILE A 1 92 ? -12.712 -17.219 31.696 1.00 87.00 92 ILE A C 1
ATOM 730 O O . ILE A 1 92 ? -11.795 -17.253 30.882 1.00 87.00 92 ILE A O 1
ATOM 734 N N . GLY A 1 93 ? -13.770 -18.031 31.621 1.00 91.81 93 GLY A N 1
ATOM 735 C CA . GLY A 1 93 ? -13.928 -19.054 30.589 1.00 91.81 93 GLY A CA 1
ATOM 736 C C . GLY A 1 93 ? -13.920 -18.459 29.182 1.00 91.81 93 GLY A C 1
ATOM 737 O O . GLY A 1 93 ? -13.163 -18.919 28.334 1.00 91.81 93 GLY A O 1
ATOM 738 N N . ALA A 1 94 ? -14.681 -17.386 28.947 1.00 87.94 94 ALA A N 1
ATOM 739 C CA . ALA A 1 94 ? -14.687 -16.675 27.671 1.00 87.94 94 ALA A CA 1
ATOM 740 C C . ALA A 1 94 ? -13.307 -16.093 27.329 1.00 87.94 94 ALA A C 1
ATOM 742 O O . ALA A 1 94 ? -12.877 -16.195 26.185 1.00 87.94 94 ALA A O 1
ATOM 743 N N . GLY A 1 95 ? -12.591 -15.535 28.310 1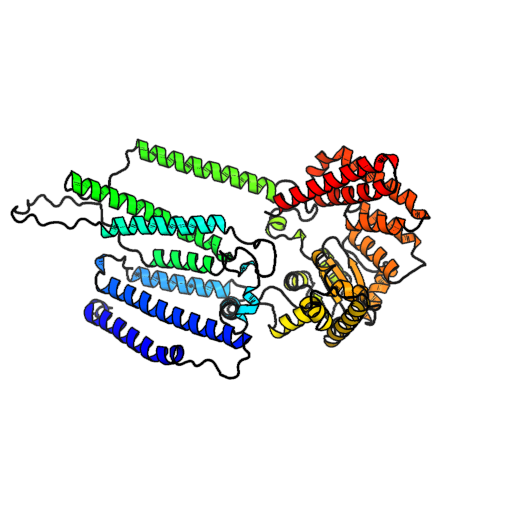.00 86.62 95 GLY A N 1
ATOM 744 C CA . GLY A 1 95 ? -11.231 -15.027 28.125 1.00 86.62 95 GLY A CA 1
ATOM 745 C C . GLY A 1 95 ? -10.233 -16.122 27.744 1.00 86.62 95 GLY A C 1
ATOM 746 O O . GLY A 1 95 ? -9.460 -15.941 26.808 1.00 86.62 95 GLY A O 1
ATOM 747 N N . VAL A 1 96 ? -10.284 -17.277 28.416 1.00 91.19 96 VAL A N 1
ATOM 748 C CA . VAL A 1 96 ? -9.434 -18.439 28.105 1.00 91.19 96 VAL A CA 1
ATOM 749 C C . VAL A 1 96 ? -9.755 -18.995 26.719 1.00 91.19 96 VAL A C 1
ATOM 751 O O . VAL A 1 96 ? -8.842 -19.215 25.930 1.00 91.19 96 VAL A O 1
ATOM 754 N N . VAL A 1 97 ? -11.037 -19.173 26.388 1.00 93.69 97 VAL A N 1
ATOM 755 C CA . VAL A 1 97 ? -11.456 -19.664 25.066 1.00 93.69 97 VAL A CA 1
ATOM 756 C C . VAL A 1 97 ? -11.047 -18.685 23.967 1.00 93.69 97 VAL A C 1
ATOM 758 O O . VAL A 1 97 ? -10.505 -19.118 22.957 1.00 93.69 97 VAL A O 1
ATOM 761 N N . ALA A 1 98 ? -11.230 -17.376 24.166 1.00 87.19 98 ALA A N 1
ATOM 762 C CA . ALA A 1 98 ? -10.792 -16.360 23.210 1.00 87.19 98 ALA A CA 1
ATOM 763 C C . ALA A 1 98 ? -9.266 -16.368 23.021 1.00 87.19 98 ALA A C 1
ATOM 765 O O . ALA A 1 98 ? -8.787 -16.282 21.892 1.00 87.19 98 ALA A O 1
ATOM 766 N N . PHE A 1 99 ? -8.502 -16.527 24.105 1.00 85.00 99 PHE A N 1
ATOM 767 C CA . PHE A 1 99 ? -7.044 -16.641 24.053 1.00 85.00 99 PHE A CA 1
ATOM 768 C C . PHE A 1 99 ? -6.588 -17.893 23.289 1.00 85.00 99 PHE A C 1
ATOM 770 O O . PHE A 1 99 ? -5.734 -17.799 22.410 1.00 85.00 99 PHE A O 1
ATOM 777 N N . ILE A 1 100 ? -7.192 -19.052 23.566 1.00 89.38 100 ILE A N 1
ATOM 778 C CA . ILE A 1 100 ? -6.901 -20.306 22.855 1.00 89.38 100 ILE A CA 1
ATOM 779 C C . ILE A 1 100 ? -7.285 -20.186 21.377 1.00 89.38 100 ILE A C 1
ATOM 781 O O . ILE A 1 100 ? -6.489 -20.535 20.508 1.00 89.38 100 ILE A O 1
ATOM 785 N N . ALA A 1 101 ? -8.466 -19.641 21.076 1.00 86.75 101 ALA A N 1
ATOM 786 C CA . ALA A 1 101 ? -8.923 -19.413 19.709 1.00 86.75 101 ALA A CA 1
ATOM 787 C C . ALA A 1 101 ? -7.949 -18.514 18.933 1.00 86.75 101 ALA A C 1
ATOM 789 O O . ALA A 1 101 ? -7.614 -18.817 17.790 1.00 86.75 101 ALA A O 1
ATOM 790 N N . MET A 1 102 ? -7.429 -17.457 19.565 1.00 79.88 102 MET A N 1
ATOM 791 C CA . MET A 1 102 ? -6.409 -16.594 18.965 1.00 79.88 102 MET A CA 1
ATOM 792 C C . MET A 1 102 ? -5.100 -17.320 18.637 1.00 79.88 102 MET A C 1
ATOM 794 O O . MET A 1 102 ? -4.416 -16.897 17.712 1.00 79.88 102 MET A O 1
ATOM 798 N N . ILE A 1 103 ? -4.732 -18.371 19.374 1.00 84.38 103 ILE A N 1
ATOM 799 C CA . ILE A 1 103 ? -3.517 -19.156 19.111 1.00 84.38 103 ILE A CA 1
ATOM 800 C C . ILE A 1 103 ? -3.777 -20.224 18.042 1.00 84.38 103 ILE A C 1
ATOM 802 O O . ILE A 1 103 ? -2.943 -20.425 17.165 1.00 84.38 103 ILE A O 1
ATOM 806 N N . ILE A 1 104 ? -4.919 -20.912 18.099 1.00 86.06 104 ILE A N 1
ATOM 807 C CA . ILE A 1 104 ? -5.221 -22.032 17.196 1.00 86.06 104 ILE A CA 1
ATOM 808 C C . ILE A 1 104 ? -5.589 -21.535 15.797 1.00 86.06 104 ILE A C 1
ATOM 810 O O . ILE A 1 104 ? -5.062 -22.041 14.812 1.00 86.06 104 ILE A O 1
ATOM 814 N N . PHE A 1 105 ? -6.476 -20.543 15.695 1.00 79.12 105 PHE A N 1
ATOM 815 C CA . PHE A 1 105 ? -6.994 -20.085 14.401 1.00 79.12 105 PHE A CA 1
ATOM 816 C C . PHE A 1 105 ? -6.094 -19.058 13.708 1.00 79.12 105 PHE A C 1
ATOM 818 O O . PHE A 1 105 ? -6.372 -18.663 12.577 1.00 79.12 105 PHE A O 1
ATOM 825 N N . ASN A 1 106 ? -5.028 -18.600 14.367 1.00 70.75 106 ASN A N 1
ATOM 826 C CA . ASN A 1 106 ? -4.066 -17.698 13.755 1.00 70.75 106 ASN A CA 1
ATOM 827 C C . ASN A 1 106 ? -2.901 -18.504 13.159 1.00 70.75 106 ASN A C 1
ATOM 829 O O . ASN A 1 106 ? -2.257 -19.241 13.906 1.00 70.75 106 ASN A O 1
ATOM 833 N N . PRO A 1 107 ? -2.566 -18.327 11.868 1.00 68.75 107 PRO A N 1
ATOM 834 C CA . PRO A 1 107 ? -1.446 -19.032 11.236 1.00 68.75 107 PRO A CA 1
ATOM 835 C C . PRO A 1 107 ? -0.082 -18.711 11.871 1.00 68.75 107 PRO A C 1
ATOM 837 O O . PRO A 1 107 ? 0.879 -19.445 11.676 1.00 68.75 107 PRO A O 1
ATOM 840 N N . PHE A 1 108 ? 0.013 -17.630 12.651 1.00 67.44 108 PHE A N 1
ATOM 841 C CA . PHE A 1 108 ? 1.213 -17.229 13.387 1.00 67.44 108 PHE A CA 1
ATOM 842 C C . PHE A 1 108 ? 1.167 -17.607 14.876 1.00 67.44 108 PHE A C 1
ATOM 844 O O . PHE A 1 108 ? 2.048 -17.199 15.631 1.00 67.44 108 PHE A O 1
ATOM 851 N N . HIS A 1 109 ? 0.152 -18.351 15.322 1.00 81.12 109 HIS A N 1
ATOM 852 C CA . HIS A 1 109 ? 0.023 -18.882 16.680 1.00 81.12 109 HIS A CA 1
ATOM 853 C C . HIS A 1 109 ? 0.385 -17.866 17.789 1.00 81.12 109 HIS A C 1
ATOM 855 O O . HIS A 1 109 ? -0.158 -16.759 17.846 1.00 81.12 109 HIS A O 1
ATOM 861 N N . LEU A 1 110 ? 1.320 -18.228 18.676 1.00 78.50 110 LEU A N 1
ATOM 862 C CA . LEU A 1 110 ? 1.827 -17.381 19.761 1.00 78.50 110 LEU A CA 1
ATOM 863 C C . LEU A 1 110 ? 2.639 -16.179 19.265 1.00 78.50 110 LEU A C 1
ATOM 865 O O . LEU A 1 110 ? 2.656 -15.147 19.939 1.00 78.50 110 LEU A O 1
ATOM 869 N N . THR A 1 111 ? 3.271 -16.278 18.094 1.00 68.56 111 THR A N 1
ATOM 870 C CA . THR A 1 111 ? 4.083 -15.200 17.516 1.00 68.56 111 THR A CA 1
ATOM 871 C C . THR A 1 111 ? 3.248 -13.943 17.305 1.00 68.56 111 THR A C 1
ATOM 873 O O . THR A 1 111 ? 3.722 -12.838 17.537 1.00 68.56 111 THR A O 1
ATOM 876 N N . ASN A 1 112 ? 1.960 -14.081 16.980 1.00 69.19 112 ASN A N 1
ATOM 877 C CA . ASN A 1 112 ? 1.066 -12.932 16.852 1.00 69.19 112 ASN A CA 1
ATOM 878 C C . ASN A 1 112 ? 0.907 -12.124 18.163 1.00 69.19 112 ASN A C 1
ATOM 880 O O . ASN A 1 112 ? 0.723 -10.905 18.131 1.00 69.19 112 ASN A O 1
ATOM 884 N N . LEU A 1 113 ? 0.989 -12.787 19.323 1.00 68.38 113 LEU A N 1
ATOM 885 C CA . LEU A 1 113 ? 0.906 -12.143 20.637 1.00 68.38 113 LEU A CA 1
ATOM 886 C C . LEU A 1 113 ? 2.238 -11.505 21.034 1.00 68.38 113 LEU A C 1
ATOM 888 O O . LEU A 1 113 ? 2.270 -10.335 21.418 1.00 68.38 113 LEU A O 1
ATOM 892 N N . THR A 1 114 ? 3.337 -12.256 20.931 1.00 71.06 114 THR A N 1
ATOM 893 C CA . THR A 1 114 ? 4.671 -11.784 21.338 1.00 71.06 114 THR A CA 1
ATOM 894 C C . THR A 1 114 ? 5.153 -10.625 20.475 1.00 71.06 114 THR A C 1
ATOM 896 O O . THR A 1 114 ? 5.742 -9.668 20.978 1.00 71.06 114 THR A O 1
ATOM 899 N N . HIS A 1 115 ? 4.808 -10.646 19.194 1.00 67.81 115 HIS A N 1
ATOM 900 C CA . HIS A 1 115 ? 5.225 -9.636 18.237 1.00 67.81 115 HIS A CA 1
ATOM 901 C C . HIS A 1 115 ? 4.627 -8.250 18.496 1.00 67.81 115 HIS A C 1
ATOM 903 O O . HIS A 1 115 ? 5.300 -7.233 18.334 1.00 67.81 115 HIS A O 1
ATOM 909 N N . THR A 1 116 ? 3.394 -8.178 19.005 1.00 66.31 116 THR A N 1
ATOM 910 C CA . THR A 1 116 ? 2.814 -6.890 19.417 1.00 66.31 116 THR A CA 1
ATOM 911 C C . THR A 1 116 ? 3.648 -6.247 20.528 1.00 66.31 116 THR A C 1
ATOM 913 O O . THR A 1 116 ? 3.825 -5.027 20.530 1.00 66.31 116 THR A O 1
ATOM 916 N N . PHE A 1 117 ? 4.208 -7.044 21.445 1.00 65.56 117 PHE A N 1
ATOM 917 C CA . PHE A 1 117 ? 5.125 -6.547 22.473 1.00 65.56 117 PHE A CA 1
ATOM 918 C C . PHE A 1 117 ? 6.485 -6.161 21.890 1.00 65.56 117 PHE A C 1
ATOM 920 O O . PHE A 1 117 ? 7.057 -5.160 22.318 1.00 65.56 117 PHE A O 1
ATOM 927 N N . GLU A 1 118 ? 6.976 -6.871 20.877 1.00 65.69 118 GLU A N 1
ATOM 928 C CA . GLU A 1 118 ? 8.197 -6.493 20.167 1.00 65.69 118 GLU A CA 1
ATOM 929 C C . GLU A 1 118 ? 8.050 -5.135 19.464 1.00 65.69 118 GLU A C 1
ATOM 931 O O . GLU A 1 118 ? 8.868 -4.236 19.663 1.00 65.69 118 GLU A O 1
ATOM 936 N N . ILE A 1 119 ? 6.954 -4.917 18.740 1.00 62.38 119 ILE A N 1
ATOM 937 C CA . ILE A 1 119 ? 6.661 -3.630 18.096 1.00 62.38 119 ILE A CA 1
ATOM 938 C C . ILE A 1 119 ? 6.399 -2.522 19.124 1.00 62.38 119 ILE A C 1
ATOM 940 O O . ILE A 1 119 ? 6.711 -1.359 18.877 1.00 62.38 119 ILE A O 1
ATOM 944 N N . SER A 1 120 ? 5.771 -2.839 20.259 1.00 58.62 120 SER A N 1
ATOM 945 C CA . SER A 1 120 ? 5.260 -1.807 21.174 1.00 58.62 120 SER A CA 1
ATOM 946 C C . SER A 1 120 ? 6.228 -1.438 22.295 1.00 58.62 120 SER A C 1
ATOM 948 O O . SER A 1 120 ? 6.220 -0.279 22.720 1.00 58.62 120 SER A O 1
ATOM 950 N N . LEU A 1 121 ? 7.023 -2.400 22.777 1.00 59.19 121 LEU A N 1
ATOM 951 C CA . LEU A 1 121 ? 7.824 -2.305 24.004 1.00 59.19 121 LEU A CA 1
ATOM 952 C C . LEU A 1 121 ? 9.311 -2.646 23.821 1.00 59.19 121 LEU A C 1
ATOM 954 O O . LEU A 1 121 ? 10.088 -2.378 24.736 1.00 59.19 121 LEU A O 1
ATOM 958 N N . SER A 1 122 ? 9.738 -3.232 22.696 1.00 65.38 122 SER A N 1
ATOM 959 C CA . SER A 1 122 ? 11.165 -3.535 22.511 1.00 65.38 122 SER A CA 1
ATOM 960 C C . SER A 1 122 ? 12.012 -2.265 22.374 1.00 65.38 122 SER A C 1
ATOM 962 O O . SER A 1 122 ? 11.515 -1.184 22.052 1.00 65.38 122 SER A O 1
ATOM 964 N N . LYS A 1 123 ? 13.338 -2.422 22.493 1.00 67.19 123 LYS A N 1
ATOM 965 C CA . LYS A 1 123 ? 14.332 -1.390 22.136 1.00 67.19 123 LYS A CA 1
ATOM 966 C C . LYS A 1 123 ? 14.195 -0.861 20.696 1.00 67.19 123 LYS A C 1
ATOM 968 O O . LYS A 1 123 ? 14.806 0.148 20.358 1.00 67.19 123 LYS A O 1
ATOM 973 N N . HIS A 1 124 ? 13.435 -1.547 19.840 1.00 66.81 124 HIS A N 1
ATOM 974 C CA . HIS A 1 124 ? 13.205 -1.203 18.438 1.00 66.81 124 HIS A CA 1
ATOM 975 C C . HIS A 1 124 ? 11.788 -0.671 18.177 1.00 66.81 124 HIS A C 1
ATOM 977 O O . HIS A 1 124 ? 11.475 -0.294 17.058 1.00 66.81 124 HIS A O 1
ATOM 983 N N . ALA A 1 125 ? 10.934 -0.561 19.198 1.00 65.38 125 ALA A N 1
ATOM 984 C CA . ALA A 1 125 ? 9.553 -0.096 19.056 1.00 65.38 125 ALA A CA 1
ATOM 985 C C . ALA A 1 125 ? 9.416 1.290 18.394 1.00 65.38 125 ALA A C 1
ATOM 987 O O . ALA A 1 125 ? 8.424 1.587 17.731 1.00 65.38 125 ALA A O 1
ATOM 988 N N . GLU A 1 126 ? 10.406 2.163 18.567 1.00 65.69 126 GLU A N 1
ATOM 989 C CA . GLU A 1 126 ? 10.383 3.515 18.007 1.00 65.69 126 GLU A CA 1
ATOM 990 C C . GLU A 1 126 ? 10.566 3.542 16.482 1.00 65.69 126 GLU A C 1
ATOM 992 O O . GLU A 1 126 ? 9.890 4.322 15.810 1.00 65.69 126 GLU A O 1
ATOM 997 N N . SER A 1 127 ? 11.416 2.676 15.917 1.00 66.12 127 SER A N 1
ATOM 998 C CA . SER A 1 127 ? 11.618 2.618 14.459 1.00 66.12 127 SER A CA 1
ATOM 999 C C . SER A 1 127 ? 10.368 2.111 13.744 1.00 66.12 127 SER A C 1
ATOM 1001 O O . SER A 1 127 ? 10.011 2.603 12.676 1.00 66.12 127 SER A O 1
ATOM 1003 N N . TRP A 1 128 ? 9.647 1.202 14.392 1.00 64.81 128 TRP A N 1
ATOM 1004 C CA . TRP A 1 128 ? 8.374 0.663 13.942 1.00 64.81 128 TRP A CA 1
ATOM 1005 C C . TRP A 1 128 ? 7.236 1.699 13.922 1.00 64.81 128 TRP A C 1
ATOM 1007 O O . TRP A 1 128 ? 6.429 1.712 12.996 1.00 64.81 128 TRP A O 1
ATOM 1017 N N . ARG A 1 129 ? 7.185 2.638 14.877 1.00 64.62 129 ARG A N 1
ATOM 1018 C CA . ARG A 1 129 ? 6.140 3.689 14.950 1.00 64.62 129 ARG A CA 1
ATOM 1019 C C . ARG A 1 129 ? 6.184 4.729 13.819 1.00 64.62 129 ARG A C 1
ATOM 1021 O O . ARG A 1 129 ? 5.332 5.613 13.782 1.00 64.62 129 ARG A O 1
ATOM 1028 N N . GLN A 1 130 ? 7.139 4.627 12.894 1.00 64.62 130 GLN A N 1
ATOM 1029 C CA . GLN A 1 130 ? 7.174 5.432 11.668 1.00 64.62 130 GLN A CA 1
ATOM 1030 C C . GLN A 1 130 ? 6.134 4.979 10.630 1.00 64.62 130 GLN A C 1
ATOM 1032 O O . GLN A 1 130 ? 5.804 5.742 9.724 1.00 64.62 130 GLN A O 1
ATOM 1037 N N . VAL A 1 131 ? 5.589 3.765 10.768 1.00 69.12 131 VAL A N 1
ATOM 1038 C CA . VAL A 1 131 ? 4.525 3.250 9.899 1.00 69.12 131 VAL A CA 1
ATOM 1039 C C . VAL A 1 131 ? 3.234 4.043 10.116 1.00 69.12 131 VAL A C 1
ATOM 1041 O O . VAL A 1 131 ? 2.791 4.234 11.251 1.00 69.12 131 VAL A O 1
ATOM 1044 N N . ASN A 1 132 ? 2.609 4.489 9.022 1.00 72.38 132 ASN A N 1
ATOM 1045 C CA . ASN A 1 132 ? 1.474 5.413 9.060 1.00 72.38 132 ASN A CA 1
ATOM 1046 C C . ASN A 1 132 ? 0.312 4.919 9.931 1.00 72.38 132 ASN A C 1
ATOM 1048 O O . ASN A 1 132 ? -0.217 5.723 10.699 1.00 72.38 132 ASN A O 1
ATOM 1052 N N . GLU A 1 133 ? -0.049 3.628 9.897 1.00 71.25 133 GLU A N 1
ATOM 1053 C CA . GLU A 1 133 ? -1.157 3.091 10.710 1.00 71.25 133 GLU A CA 1
ATOM 1054 C C . GLU A 1 133 ? -0.867 3.075 12.221 1.00 71.25 133 GLU A C 1
ATOM 1056 O O . GLU A 1 133 ? -1.785 2.971 13.045 1.00 71.25 133 GLU A O 1
ATOM 1061 N N . TRP A 1 134 ? 0.407 3.128 12.613 1.00 73.50 134 TRP A N 1
ATOM 1062 C CA . TRP A 1 134 ? 0.838 3.015 14.011 1.00 73.50 134 TRP A CA 1
ATOM 1063 C C . TRP A 1 134 ? 1.071 4.374 14.659 1.00 73.50 134 TRP A C 1
ATOM 1065 O O . TRP A 1 134 ? 1.254 4.447 15.875 1.00 73.50 134 TRP A O 1
ATOM 1075 N N . LYS A 1 135 ? 0.996 5.450 13.870 1.00 75.88 135 LYS A N 1
ATOM 1076 C CA . LYS A 1 135 ? 1.061 6.815 14.383 1.00 75.88 135 LYS A CA 1
ATOM 1077 C C . LYS A 1 135 ? -0.165 7.131 15.259 1.00 75.88 135 LYS A C 1
ATOM 1079 O O . LYS A 1 135 ? -1.260 6.609 14.996 1.00 75.88 135 LYS A O 1
ATOM 1084 N N . PRO A 1 136 ? -0.011 8.007 16.268 1.00 80.50 136 PRO A N 1
ATOM 1085 C CA . PRO A 1 136 ? -1.121 8.510 17.072 1.00 80.50 136 PRO A CA 1
ATOM 1086 C C . PRO A 1 136 ? -2.262 9.087 16.223 1.00 80.50 136 PRO A C 1
ATOM 1088 O O . PRO A 1 136 ? -2.043 9.540 15.093 1.00 80.50 136 PRO A O 1
ATOM 1091 N N . ALA A 1 137 ? -3.479 9.093 16.778 1.00 79.50 137 ALA A N 1
ATOM 1092 C CA . ALA A 1 137 ? -4.650 9.647 16.092 1.00 79.50 137 ALA A CA 1
ATOM 1093 C C . ALA A 1 137 ? -4.499 11.144 15.803 1.00 79.50 137 ALA A C 1
ATOM 1095 O O . ALA A 1 137 ? -4.852 11.574 14.717 1.00 79.50 137 ALA A O 1
ATOM 1096 N N . PHE A 1 138 ? -3.924 11.920 16.724 1.00 82.50 138 PHE A N 1
ATOM 1097 C CA . PHE A 1 138 ? -3.771 13.378 16.594 1.00 82.50 138 PHE A CA 1
ATOM 1098 C C . PHE A 1 138 ? -2.366 13.795 16.135 1.00 82.50 138 PHE A C 1
ATOM 1100 O O . PHE A 1 138 ? -1.804 14.781 16.606 1.00 82.50 138 PHE A O 1
ATOM 1107 N N . ASP A 1 139 ? -1.778 13.009 15.235 1.00 73.06 139 ASP A N 1
ATOM 1108 C CA . ASP A 1 139 ? -0.549 13.361 14.522 1.00 73.06 139 ASP A CA 1
ATOM 1109 C C . ASP A 1 139 ? -0.944 14.017 13.185 1.00 73.06 139 ASP A C 1
ATOM 1111 O O . ASP A 1 139 ? -1.123 13.327 12.175 1.00 73.06 139 ASP A O 1
ATOM 1115 N N . PHE A 1 140 ? -1.228 15.328 13.249 1.00 58.72 140 PHE A N 1
ATOM 1116 C CA . PHE A 1 140 ? -1.851 16.136 12.182 1.00 58.72 140 PHE A CA 1
ATOM 1117 C C . PHE A 1 140 ? -0.926 16.397 10.987 1.00 58.72 140 PHE A C 1
ATOM 1119 O O . PHE A 1 140 ? -1.383 16.503 9.853 1.00 58.72 140 PHE A O 1
ATOM 1126 N N . MET A 1 141 ? 0.376 16.494 11.243 1.00 54.94 141 MET A N 1
ATOM 1127 C CA . MET A 1 141 ? 1.409 16.720 10.239 1.00 54.94 141 MET A CA 1
ATOM 1128 C C . MET A 1 141 ? 2.485 15.684 10.491 1.00 54.94 141 MET A C 1
ATOM 1130 O O . MET A 1 141 ? 3.124 15.696 11.543 1.00 54.94 141 MET A O 1
ATOM 1134 N N . ASP A 1 142 ? 2.683 14.782 9.537 1.00 51.84 142 ASP A N 1
ATOM 1135 C CA . ASP A 1 142 ? 3.847 13.917 9.583 1.00 51.84 142 ASP A CA 1
ATOM 1136 C C . ASP A 1 142 ? 5.092 14.810 9.664 1.00 51.84 142 ASP A C 1
ATOM 1138 O O . ASP A 1 142 ? 5.343 15.614 8.772 1.00 51.84 142 ASP A O 1
ATOM 1142 N N . LYS A 1 143 ? 5.901 14.679 10.721 1.00 51.81 143 LYS A N 1
ATOM 1143 C CA . LYS A 1 143 ? 7.135 15.474 10.881 1.00 51.81 143 LYS A CA 1
ATOM 1144 C C . LYS A 1 143 ? 8.114 15.305 9.709 1.00 51.81 143 LYS A C 1
ATOM 1146 O O . LYS A 1 143 ? 9.100 16.033 9.630 1.00 51.81 143 LYS A O 1
ATOM 1151 N N . THR A 1 144 ? 7.866 14.332 8.831 1.00 48.09 144 THR A N 1
ATOM 1152 C CA . THR A 1 144 ? 8.679 14.009 7.660 1.00 48.09 144 THR A CA 1
ATOM 1153 C C . THR A 1 144 ? 8.016 14.317 6.311 1.00 48.09 144 THR A C 1
ATOM 1155 O O . THR A 1 144 ? 8.705 14.234 5.293 1.00 48.09 144 THR A O 1
ATOM 1158 N N . THR A 1 145 ? 6.729 14.693 6.261 1.00 51.38 145 THR A N 1
ATOM 1159 C CA . THR A 1 145 ? 6.034 15.013 4.997 1.00 51.38 145 THR A CA 1
ATOM 1160 C C . THR A 1 145 ? 5.117 16.234 5.126 1.00 51.38 145 THR A C 1
ATOM 1162 O O . THR A 1 145 ? 4.635 16.571 6.199 1.00 51.38 145 THR A O 1
ATOM 1165 N N . SER A 1 146 ? 4.866 16.934 4.018 1.00 53.62 146 SER A N 1
ATOM 1166 C CA . SER A 1 146 ? 3.956 18.092 3.971 1.00 53.62 146 SER A CA 1
ATOM 1167 C C . SER A 1 146 ? 2.481 17.703 3.814 1.00 53.62 146 SER A C 1
ATOM 1169 O O . SER A 1 146 ? 1.644 18.562 3.541 1.00 53.62 146 SER A O 1
ATOM 1171 N N . THR A 1 147 ? 2.158 16.415 3.935 1.00 56.78 147 THR A N 1
ATOM 1172 C CA . THR A 1 147 ? 0.815 15.872 3.725 1.00 56.78 147 THR A CA 1
ATOM 1173 C C . THR A 1 147 ? 0.272 15.273 5.023 1.00 56.78 147 THR A C 1
ATOM 1175 O O . THR A 1 147 ? 1.027 14.588 5.720 1.00 56.78 147 THR A O 1
ATOM 1178 N N . PRO A 1 148 ? -1.020 15.477 5.347 1.00 60.97 148 PRO A N 1
ATOM 1179 C CA . PRO A 1 148 ? -1.661 14.797 6.467 1.00 60.97 148 PRO A CA 1
ATOM 1180 C C . PRO A 1 148 ? -1.513 13.284 6.332 1.00 60.97 148 PRO A C 1
ATOM 1182 O O . PRO A 1 148 ? -1.475 12.747 5.221 1.00 60.97 148 PRO A O 1
ATOM 1185 N N . ASN A 1 149 ? -1.424 12.579 7.459 1.00 66.19 149 ASN A N 1
ATOM 1186 C CA . ASN A 1 149 ? -1.305 11.128 7.405 1.00 66.19 149 ASN A CA 1
ATOM 1187 C C . ASN A 1 149 ? -2.586 10.520 6.790 1.00 66.19 149 ASN A C 1
ATOM 1189 O O . ASN A 1 149 ? -3.679 10.819 7.272 1.00 66.19 149 ASN A O 1
ATOM 1193 N N . PRO A 1 150 ? -2.450 9.651 5.772 1.00 66.44 150 PRO A N 1
ATOM 1194 C CA . PRO A 1 150 ? -3.572 9.133 4.993 1.00 66.44 150 PRO A CA 1
ATOM 1195 C C . PRO A 1 150 ? -4.521 8.202 5.771 1.00 66.44 150 PRO A C 1
ATOM 1197 O O . PRO A 1 150 ? -5.622 7.923 5.321 1.00 66.44 150 PRO A O 1
ATOM 1200 N N . VAL A 1 151 ? -4.129 7.660 6.923 1.00 68.44 151 VAL A N 1
ATOM 1201 C CA . VAL A 1 151 ? -4.886 6.567 7.557 1.00 68.44 151 VAL A CA 1
ATOM 1202 C C . VAL A 1 151 ? -5.804 7.084 8.667 1.00 68.44 151 VAL A C 1
ATOM 1204 O O . VAL A 1 151 ? -5.358 7.835 9.522 1.00 68.44 151 VAL A O 1
ATOM 1207 N N . GLY A 1 152 ? -7.047 6.599 8.738 1.00 65.38 152 GLY A N 1
ATOM 1208 C CA . GLY A 1 152 ? -7.972 6.847 9.853 1.00 65.38 152 GLY A CA 1
ATOM 1209 C C . GLY A 1 152 ? -8.598 8.249 9.870 1.00 65.38 152 GLY A C 1
ATOM 1210 O O . GLY A 1 152 ? -7.913 9.254 9.717 1.00 65.38 152 GLY A O 1
ATOM 1211 N N . ASP A 1 153 ? -9.911 8.314 10.103 1.00 76.06 153 ASP A N 1
ATOM 1212 C CA . ASP A 1 153 ? -10.655 9.577 10.177 1.00 76.06 153 ASP A CA 1
ATOM 1213 C C . ASP A 1 153 ? -10.458 10.243 11.548 1.00 76.06 153 ASP A C 1
ATOM 1215 O O . ASP A 1 153 ? -11.133 9.940 12.539 1.00 76.06 153 ASP A O 1
ATOM 1219 N N . GLN A 1 154 ? -9.453 11.113 11.609 1.00 79.00 154 GLN A N 1
ATOM 1220 C CA . GLN A 1 154 ? -9.048 11.809 12.827 1.00 79.00 154 GLN A CA 1
ATOM 1221 C C . GLN A 1 154 ? -10.092 12.836 13.279 1.00 79.00 154 GLN A C 1
ATOM 1223 O O . GLN A 1 154 ? -10.275 13.025 14.483 1.00 79.00 154 GLN A O 1
ATOM 1228 N N . GLU A 1 155 ? -10.778 13.489 12.337 1.00 83.38 155 GLU A N 1
ATOM 1229 C CA . GLU A 1 155 ? -11.759 14.536 12.627 1.00 83.38 155 GLU A CA 1
ATOM 1230 C C . GLU A 1 155 ? -13.005 13.931 13.270 1.00 83.38 155 GLU A C 1
ATOM 1232 O O . GLU A 1 155 ? -13.391 14.330 14.374 1.00 83.38 155 GLU A O 1
ATOM 1237 N N . ALA A 1 156 ? -13.573 12.889 12.653 1.00 85.19 156 ALA A N 1
ATOM 1238 C CA . ALA A 1 156 ? -14.704 12.164 13.223 1.00 85.19 156 ALA A CA 1
ATOM 1239 C C . ALA A 1 156 ? -14.349 11.546 14.586 1.00 85.19 156 ALA A C 1
ATOM 1241 O O . ALA A 1 156 ? -15.154 11.577 15.524 1.00 85.19 156 ALA A O 1
ATOM 1242 N N . PHE A 1 157 ? -13.123 11.033 14.739 1.00 89.88 157 PHE A N 1
ATOM 1243 C CA . PHE A 1 157 ? -12.646 10.512 16.019 1.00 89.88 157 PHE A CA 1
ATOM 1244 C C . PHE A 1 157 ? -12.486 11.608 17.087 1.00 89.88 157 PHE A C 1
ATOM 1246 O O . PHE A 1 157 ? -12.819 11.387 18.255 1.00 89.88 157 PHE A O 1
ATOM 1253 N N . GLY A 1 158 ? -12.036 12.804 16.704 1.00 89.00 158 GLY A N 1
ATOM 1254 C CA . GLY A 1 158 ? -11.984 13.974 17.579 1.00 89.00 158 GLY A CA 1
ATOM 1255 C C . GLY A 1 158 ? -13.371 14.364 18.094 1.00 89.00 158 GLY A C 1
ATOM 1256 O O . GLY A 1 158 ? -13.557 14.522 19.303 1.00 89.00 158 GLY A O 1
ATOM 1257 N N . VAL A 1 159 ? -14.367 14.419 17.201 1.00 90.62 159 VAL A N 1
ATOM 1258 C CA . VAL A 1 159 ? -15.774 14.665 17.565 1.00 90.62 159 VAL A CA 1
ATOM 1259 C C . VAL A 1 159 ? -16.284 13.605 18.542 1.00 90.62 159 VAL A C 1
ATOM 1261 O O . VAL A 1 159 ? -16.893 13.953 19.555 1.00 90.62 159 VAL A O 1
ATOM 1264 N N . LEU A 1 160 ? -15.984 12.324 18.302 1.00 91.25 160 LEU A N 1
ATOM 1265 C CA . LEU A 1 160 ? -16.342 11.232 19.212 1.00 91.25 160 LEU A CA 1
ATOM 1266 C C . LEU A 1 160 ? -15.739 11.428 20.614 1.00 91.25 160 LEU A C 1
ATOM 1268 O O . LEU A 1 160 ? -16.437 11.252 21.615 1.00 91.25 160 LEU A O 1
ATOM 1272 N N . CYS A 1 161 ? -14.463 11.816 20.700 1.00 91.56 161 CYS A N 1
ATOM 1273 C CA . CYS A 1 161 ? -13.783 12.073 21.973 1.00 91.56 161 CYS A CA 1
ATOM 1274 C C . CYS A 1 161 ? -14.433 13.229 22.747 1.00 91.56 161 CYS A C 1
ATOM 1276 O O . CYS A 1 161 ? -14.695 13.100 23.946 1.00 91.56 161 CYS A O 1
ATOM 1278 N N . ILE A 1 162 ? -14.727 14.337 22.059 1.00 92.75 162 ILE A N 1
ATOM 1279 C CA . ILE A 1 162 ? -15.389 15.509 22.651 1.00 92.75 162 ILE A CA 1
ATOM 1280 C C . ILE A 1 162 ? -16.789 15.133 23.142 1.00 92.75 162 ILE A C 1
ATOM 1282 O O . ILE A 1 162 ? -17.145 15.437 24.283 1.00 92.75 162 ILE A O 1
ATOM 1286 N N . LEU A 1 163 ? -17.562 14.424 22.315 1.00 93.12 163 LEU A N 1
ATOM 1287 C CA . LEU A 1 163 ? -18.910 13.979 22.656 1.00 93.12 163 LEU A CA 1
ATOM 1288 C C . LEU A 1 163 ? -18.906 13.067 23.887 1.00 93.12 163 LEU A C 1
ATOM 1290 O O . LEU A 1 163 ? -19.698 13.281 24.804 1.00 93.12 163 LEU A O 1
ATOM 1294 N N . MET A 1 164 ? -17.995 12.091 23.943 1.00 92.56 164 MET A N 1
ATOM 1295 C CA . MET A 1 164 ? -17.836 11.217 25.108 1.00 92.56 164 MET A CA 1
ATOM 1296 C C . MET A 1 164 ? -17.535 12.024 26.374 1.00 92.56 164 MET A C 1
ATOM 1298 O O . MET A 1 164 ? -18.188 11.823 27.399 1.00 92.56 164 MET A O 1
ATOM 1302 N N . GLY A 1 165 ? -16.581 12.958 26.309 1.00 91.94 165 GLY A N 1
ATOM 1303 C CA . GLY A 1 165 ? -16.225 13.814 27.442 1.00 91.94 165 GLY A CA 1
ATOM 1304 C C . GLY A 1 165 ? -17.403 14.659 27.933 1.00 91.94 165 GLY A C 1
ATOM 1305 O O . GLY A 1 165 ? -17.697 14.675 29.130 1.00 91.94 165 GLY A O 1
ATOM 1306 N N . ALA A 1 166 ? -18.125 15.305 27.013 1.00 94.50 166 ALA A N 1
ATOM 1307 C CA . ALA A 1 166 ? -19.288 16.132 27.328 1.00 94.50 166 ALA A CA 1
ATOM 1308 C C . ALA A 1 166 ? -20.432 15.311 27.947 1.00 94.50 166 ALA A C 1
ATOM 1310 O O . ALA A 1 166 ? -20.980 15.686 28.986 1.00 94.50 166 ALA A O 1
ATOM 1311 N N . VAL A 1 167 ? -20.767 14.163 27.353 1.00 94.50 167 VAL A N 1
ATOM 1312 C CA . VAL A 1 167 ? -21.821 13.267 27.850 1.00 94.50 167 VAL A CA 1
ATOM 1313 C C . VAL A 1 167 ? -21.462 12.702 29.219 1.00 94.50 167 VAL A C 1
ATOM 1315 O O . VAL A 1 167 ? -22.310 12.686 30.113 1.00 94.50 167 VAL A O 1
ATOM 1318 N N . LEU A 1 168 ? -20.212 12.280 29.419 1.00 92.25 168 LEU A N 1
ATOM 1319 C CA . LEU A 1 168 ? -19.753 11.792 30.713 1.00 92.25 168 LEU A CA 1
ATOM 1320 C C . LEU A 1 168 ? -19.826 12.887 31.780 1.00 92.25 168 LEU A C 1
ATOM 1322 O O . LEU A 1 168 ? -20.276 12.614 32.891 1.00 92.25 168 LEU A O 1
ATOM 1326 N N . LEU A 1 169 ? -19.439 14.123 31.456 1.00 93.19 169 LEU A N 1
ATOM 1327 C CA . LEU A 1 169 ? -19.540 15.250 32.382 1.00 93.19 169 LEU A CA 1
ATOM 1328 C C . LEU A 1 169 ? -20.997 15.503 32.789 1.00 93.19 169 LEU A C 1
ATOM 1330 O O . LEU A 1 169 ? -21.296 15.576 33.982 1.00 93.19 169 LEU A O 1
ATOM 1334 N N . VAL A 1 170 ? -21.915 15.573 31.819 1.00 93.31 170 VAL A N 1
ATOM 1335 C CA . VAL A 1 170 ? -23.357 15.731 32.080 1.00 93.31 170 VAL A CA 1
ATOM 1336 C C . VAL A 1 170 ? -23.881 14.582 32.941 1.00 93.31 170 VAL A C 1
ATOM 1338 O O . VAL A 1 170 ? -24.607 14.815 33.912 1.00 93.31 170 VAL A O 1
ATOM 1341 N N . TRP A 1 171 ? -23.479 13.347 32.634 1.00 94.25 171 TRP A N 1
ATOM 1342 C CA . TRP A 1 171 ? -23.859 12.168 33.401 1.00 94.25 171 TRP A CA 1
ATOM 1343 C C . TRP A 1 171 ? -23.339 12.230 34.839 1.00 94.25 171 TRP A C 1
ATOM 1345 O O . TRP A 1 171 ? -24.111 11.994 35.763 1.00 94.25 171 TRP A O 1
ATOM 1355 N N . LEU A 1 172 ? -22.075 12.608 35.058 1.00 91.31 172 LEU A N 1
ATOM 1356 C CA . LEU A 1 172 ? -21.481 12.744 36.393 1.00 91.31 172 LEU A CA 1
ATOM 1357 C C . LEU A 1 172 ? -22.168 13.848 37.201 1.00 91.31 172 LEU A C 1
ATOM 1359 O O . LEU A 1 172 ? -22.518 13.632 38.363 1.00 91.31 172 LEU A O 1
ATOM 1363 N N . VAL A 1 173 ? -22.424 15.008 36.590 1.00 91.38 173 VAL A N 1
ATOM 1364 C CA . VAL A 1 173 ? -23.161 16.110 37.228 1.00 91.38 173 VAL A CA 1
ATOM 1365 C C . VAL A 1 173 ? -24.557 15.648 37.641 1.00 91.38 173 VAL A C 1
ATOM 1367 O O . VAL A 1 173 ? -24.968 15.890 38.779 1.00 91.38 173 VAL A O 1
ATOM 1370 N N . ALA A 1 174 ? -25.274 14.946 36.759 1.00 90.56 174 ALA A N 1
ATOM 1371 C CA . ALA A 1 174 ? -26.578 14.367 37.065 1.00 90.56 174 ALA A CA 1
ATOM 1372 C C . ALA A 1 174 ? -26.480 13.307 38.175 1.00 90.56 174 ALA A C 1
ATOM 1374 O O . ALA A 1 174 ? -27.287 13.322 39.102 1.00 90.56 174 ALA A O 1
ATOM 1375 N N . TYR A 1 175 ? -25.457 12.454 38.141 1.00 89.38 175 TYR A N 1
ATOM 1376 C CA . TYR A 1 175 ? -25.230 11.378 39.101 1.00 89.38 175 TYR A CA 1
ATOM 1377 C C . TYR A 1 175 ? -24.972 11.890 40.521 1.00 89.38 175 TYR A C 1
ATOM 1379 O O . TYR A 1 175 ? -25.622 11.449 41.472 1.00 89.38 175 TYR A O 1
ATOM 1387 N N . PHE A 1 176 ? -24.051 12.844 40.682 1.00 88.00 176 PHE A N 1
ATOM 1388 C CA . PHE A 1 176 ? -23.722 13.436 41.985 1.00 88.00 176 PHE A CA 1
ATOM 1389 C C . PHE A 1 176 ? -24.808 14.374 42.508 1.00 88.00 176 PHE A C 1
ATOM 1391 O O . PHE A 1 176 ? -24.902 14.618 43.709 1.00 88.00 176 PHE A O 1
ATOM 1398 N N . SER A 1 177 ? -25.689 14.823 41.622 1.00 85.50 177 SER A N 1
ATOM 1399 C CA . SER A 1 177 ? -26.887 15.595 41.934 1.00 85.50 177 SER A CA 1
ATOM 1400 C C . SER A 1 177 ? -28.036 14.781 42.547 1.00 85.50 177 SER A C 1
ATOM 1402 O O . SER A 1 177 ? -29.151 15.305 42.673 1.00 85.50 177 SER A O 1
ATOM 1404 N N . ARG A 1 178 ? -27.794 13.517 42.922 1.00 82.69 178 ARG A N 1
ATOM 1405 C CA . ARG A 1 178 ? -28.785 12.639 43.550 1.00 82.69 178 ARG A CA 1
ATOM 1406 C C . ARG A 1 178 ? -29.436 13.326 44.762 1.00 82.69 178 ARG A C 1
ATOM 1408 O O . ARG A 1 178 ? -28.720 13.716 45.690 1.00 82.69 178 ARG A O 1
ATOM 1415 N N . PRO A 1 179 ? -30.775 13.462 44.797 1.00 78.56 179 PRO A N 1
ATOM 1416 C CA . PRO A 1 179 ? -31.454 14.032 45.951 1.00 78.56 179 PRO A CA 1
ATOM 1417 C C . PRO A 1 179 ? -31.206 13.161 47.187 1.00 78.56 179 PRO A C 1
ATOM 1419 O O . PRO A 1 179 ? -31.341 11.937 47.144 1.00 78.56 179 PRO A O 1
ATOM 1422 N N . ARG A 1 180 ? -30.805 13.796 48.292 1.00 72.06 180 ARG A N 1
ATOM 1423 C CA . ARG A 1 180 ? -30.728 13.131 49.595 1.00 72.06 180 ARG A CA 1
ATOM 1424 C C . ARG A 1 180 ? -32.140 13.121 50.181 1.00 72.06 180 ARG A C 1
ATOM 1426 O O . ARG A 1 180 ? -32.737 14.197 50.234 1.00 72.06 180 ARG A O 1
ATOM 1433 N N . PRO A 1 181 ? -32.682 11.971 50.612 1.00 58.88 181 PRO A N 1
ATOM 1434 C CA . PRO A 1 181 ? -33.935 11.965 51.344 1.00 58.88 181 PRO A CA 1
ATOM 1435 C C . PRO A 1 181 ? -33.706 12.715 52.657 1.00 58.88 181 PRO A C 1
ATOM 1437 O O . PRO A 1 181 ? -33.023 12.232 53.558 1.00 58.88 181 PRO A O 1
ATOM 1440 N N . THR A 1 182 ? -34.223 13.934 52.755 1.00 48.84 182 THR A N 1
ATOM 1441 C CA . THR A 1 182 ? -34.398 14.585 54.045 1.00 48.84 182 THR A CA 1
ATOM 1442 C C . THR A 1 182 ? -35.504 13.821 54.753 1.00 48.84 182 THR A C 1
ATOM 1444 O O . THR A 1 182 ? -36.668 13.906 54.367 1.00 48.84 182 THR A O 1
ATOM 1447 N N . GLN A 1 183 ? -35.155 13.054 55.790 1.00 43.81 183 GLN A N 1
ATOM 1448 C CA . GLN A 1 183 ? -36.145 12.674 56.791 1.00 43.81 183 GLN A CA 1
ATOM 1449 C C . GLN A 1 183 ? -36.745 13.982 57.312 1.00 43.81 183 GLN A C 1
ATOM 1451 O O . GLN A 1 183 ? -36.095 14.721 58.054 1.00 43.81 183 GLN A O 1
ATOM 1456 N N . ARG A 1 184 ? -37.964 14.314 56.879 1.00 43.16 184 ARG A N 1
ATOM 1457 C CA . ARG A 1 184 ? -38.762 15.345 57.538 1.00 43.16 184 ARG A CA 1
ATOM 1458 C C . ARG A 1 184 ? -38.947 14.866 58.976 1.00 43.16 184 ARG A C 1
ATOM 1460 O O . ARG A 1 184 ? -39.735 13.957 59.223 1.00 43.16 184 ARG A O 1
ATOM 1467 N N . LYS A 1 185 ? -38.185 15.439 59.914 1.00 38.91 185 LYS A N 1
ATOM 1468 C CA . LYS A 1 185 ? -38.421 15.270 61.351 1.00 38.91 185 LYS A CA 1
ATOM 1469 C C . LYS A 1 185 ? -39.884 15.646 61.610 1.00 38.91 185 LYS A C 1
ATOM 1471 O O . LYS A 1 185 ? -40.238 16.808 61.446 1.00 38.91 185 LYS A O 1
ATOM 1476 N N . GLY A 1 186 ? -40.728 14.666 61.942 1.00 41.06 186 GLY A N 1
ATOM 1477 C CA . GLY A 1 186 ? -42.064 14.923 62.493 1.00 41.06 186 GLY A CA 1
ATOM 1478 C C . GLY A 1 186 ? -43.279 14.241 61.851 1.00 41.06 186 GLY A C 1
ATOM 1479 O O . GLY A 1 186 ? -44.365 14.403 62.393 1.00 41.06 186 GLY A O 1
ATOM 1480 N N . ARG A 1 187 ? -43.173 13.454 60.769 1.00 40.41 187 ARG A N 1
ATOM 1481 C CA . ARG A 1 187 ? -44.321 12.648 60.289 1.00 40.41 187 ARG A CA 1
ATOM 1482 C C . ARG A 1 187 ? -44.050 11.155 60.457 1.00 40.41 187 ARG A C 1
ATOM 1484 O O . ARG A 1 187 ? -43.087 10.639 59.900 1.00 40.41 187 ARG A O 1
ATOM 1491 N N . ARG A 1 188 ? -44.894 10.482 61.255 1.00 37.47 188 ARG A N 1
ATOM 1492 C CA . ARG A 1 188 ? -44.931 9.014 61.370 1.00 37.47 188 ARG A CA 1
ATOM 1493 C C . ARG A 1 188 ? -44.987 8.411 59.959 1.00 37.47 188 ARG A C 1
ATOM 1495 O O . ARG A 1 188 ? -45.778 8.911 59.157 1.00 37.47 188 ARG A O 1
ATOM 1502 N N . PRO A 1 189 ? -44.202 7.361 59.662 1.00 37.94 189 PRO A N 1
ATOM 1503 C CA . PRO A 1 189 ? -44.281 6.693 58.375 1.00 37.94 189 PRO A CA 1
ATOM 1504 C C . PRO A 1 189 ? -45.686 6.105 58.244 1.00 37.94 189 PRO A C 1
ATOM 1506 O O . PRO A 1 189 ? -46.094 5.253 59.036 1.00 37.94 189 PRO A O 1
ATOM 1509 N N . SER A 1 190 ? -46.455 6.618 57.286 1.00 36.44 190 SER A N 1
ATOM 1510 C CA . SER A 1 190 ? -47.709 5.991 56.891 1.00 36.44 190 SER A CA 1
ATOM 1511 C C . SER A 1 190 ? -47.368 4.604 56.358 1.00 36.44 190 SER A C 1
ATOM 1513 O O . SER A 1 190 ? -46.515 4.465 55.482 1.00 36.44 190 SER A O 1
ATOM 1515 N N . LYS A 1 191 ? -48.040 3.572 56.874 1.00 38.31 191 LYS A N 1
ATOM 1516 C CA . LYS A 1 191 ? -47.886 2.164 56.464 1.00 38.31 191 LYS A CA 1
ATOM 1517 C C . LYS A 1 191 ? -48.162 1.909 54.966 1.00 38.31 191 LYS A C 1
ATOM 1519 O O . LYS A 1 191 ? -47.981 0.783 54.523 1.00 38.31 191 LYS A O 1
ATOM 1524 N N . ASN A 1 192 ? -48.525 2.941 54.194 1.00 34.41 192 ASN A N 1
ATOM 1525 C CA . ASN A 1 192 ? -48.788 2.885 52.755 1.00 34.41 192 ASN A CA 1
ATOM 1526 C C . ASN A 1 192 ? -47.711 3.574 51.877 1.00 34.41 192 ASN A C 1
ATOM 1528 O O . ASN A 1 192 ? -47.920 3.712 50.676 1.00 34.41 192 ASN A O 1
ATOM 1532 N N . GLU A 1 193 ? -46.562 4.008 52.416 1.00 37.28 193 GLU A N 1
ATOM 1533 C CA . GLU A 1 193 ? -45.500 4.698 51.640 1.00 37.28 193 GLU A CA 1
ATOM 1534 C C . GLU A 1 193 ? -44.495 3.781 50.908 1.00 37.28 193 GLU A C 1
ATOM 1536 O O . GLU A 1 193 ? -43.463 4.242 50.425 1.00 37.28 193 GLU A O 1
ATOM 1541 N N . THR A 1 194 ? -44.786 2.491 50.754 1.00 41.50 194 THR A N 1
ATOM 1542 C CA . THR A 1 194 ? -44.005 1.599 49.880 1.00 41.50 194 THR A CA 1
ATOM 1543 C C . THR A 1 194 ? -44.827 1.165 48.674 1.00 41.50 194 THR A C 1
ATOM 1545 O O . THR A 1 194 ? -45.173 -0.004 48.534 1.00 41.50 194 THR A O 1
ATOM 1548 N N . LEU A 1 195 ? -45.120 2.109 47.779 1.00 37.69 195 LEU A N 1
ATOM 1549 C CA . LEU A 1 195 ? -45.228 1.769 46.361 1.00 37.69 195 LEU A CA 1
ATOM 1550 C C . LEU A 1 195 ? -43.796 1.705 45.807 1.00 37.69 195 LEU A C 1
ATOM 1552 O O . LEU A 1 195 ? -43.010 2.619 46.079 1.00 37.69 195 LEU A O 1
ATOM 1556 N N . PRO A 1 196 ? -43.411 0.635 45.093 1.00 41.59 196 PRO A N 1
ATOM 1557 C CA . PRO A 1 196 ? -42.059 0.496 44.578 1.00 41.59 196 PRO A CA 1
ATOM 1558 C C . PRO A 1 196 ? -41.800 1.633 43.587 1.00 41.59 196 PRO A C 1
ATOM 1560 O O . PRO A 1 196 ? -42.446 1.739 42.550 1.00 41.59 196 PRO A O 1
ATOM 1563 N N . THR A 1 197 ? -40.858 2.520 43.899 1.00 50.94 197 THR A N 1
ATOM 1564 C CA . THR A 1 197 ? -40.245 3.347 42.860 1.00 50.94 197 THR A CA 1
ATOM 1565 C C . THR A 1 197 ? -39.460 2.398 41.960 1.00 50.94 197 THR A C 1
ATOM 1567 O O . THR A 1 197 ? -38.349 2.002 42.315 1.00 50.94 197 THR A O 1
ATOM 1570 N N . ASP A 1 198 ? -40.031 2.013 40.817 1.00 59.19 198 ASP A N 1
ATOM 1571 C CA . ASP A 1 198 ? -39.358 1.194 39.795 1.00 59.19 198 ASP A CA 1
ATOM 1572 C C . ASP A 1 198 ? -38.047 1.839 39.306 1.00 59.19 198 ASP A C 1
ATOM 1574 O O . ASP A 1 198 ? -37.155 1.168 38.782 1.00 59.19 198 ASP A O 1
ATOM 1578 N N . PHE A 1 199 ? -37.884 3.154 39.503 1.00 71.69 199 PHE A N 1
ATOM 1579 C CA . PHE A 1 199 ? -36.671 3.869 39.141 1.00 71.69 199 PHE A CA 1
ATOM 1580 C C . PHE A 1 199 ? -35.557 3.724 40.190 1.00 71.69 199 PHE A C 1
ATOM 1582 O O . PHE A 1 199 ? -35.560 4.359 41.248 1.00 71.69 199 PHE A O 1
ATOM 1589 N N . GLN A 1 200 ? -34.531 2.945 39.848 1.00 80.56 200 GLN A N 1
ATOM 1590 C CA . GLN A 1 200 ? -33.278 2.893 40.597 1.00 80.56 200 GLN A CA 1
ATOM 1591 C C . GLN A 1 200 ? -32.242 3.836 39.985 1.00 80.56 200 GLN A C 1
ATOM 1593 O O . GLN A 1 200 ? -32.008 3.830 38.777 1.00 80.56 200 GLN A O 1
ATOM 1598 N N . TRP A 1 201 ? -31.569 4.617 40.837 1.00 84.12 201 TRP A N 1
ATOM 1599 C CA . TRP A 1 201 ? -30.419 5.412 40.404 1.00 84.12 201 TRP A CA 1
ATOM 1600 C C . TRP A 1 201 ? -29.372 4.476 39.779 1.00 84.12 201 TRP A C 1
ATOM 1602 O O . TRP A 1 201 ? -29.053 3.456 40.403 1.00 84.12 201 TRP A O 1
ATOM 1612 N N . PRO A 1 202 ? -28.837 4.785 38.584 1.00 88.06 202 PRO A N 1
ATOM 1613 C CA . PRO A 1 202 ? -27.949 3.868 37.882 1.00 88.06 202 PRO A CA 1
ATOM 1614 C C . PRO A 1 202 ? -26.724 3.545 38.738 1.00 88.06 202 PRO A C 1
ATOM 1616 O O . PRO A 1 202 ? -26.243 4.376 39.508 1.00 88.06 202 PRO A O 1
ATOM 1619 N N . LYS A 1 203 ? -26.207 2.323 38.620 1.00 87.88 203 LYS A N 1
ATOM 1620 C CA . LYS A 1 203 ? -24.925 1.943 39.223 1.00 87.88 203 LYS A CA 1
ATOM 1621 C C . LYS A 1 203 ? -23.801 2.175 38.220 1.00 87.88 203 LYS A C 1
ATOM 1623 O O . LYS A 1 203 ? -23.985 1.996 37.020 1.00 87.88 203 LYS A O 1
ATOM 1628 N N . ILE A 1 204 ? -22.627 2.541 38.719 1.00 85.19 204 ILE A N 1
ATOM 1629 C CA . ILE A 1 204 ? -21.422 2.717 37.914 1.00 85.19 204 ILE A CA 1
ATOM 1630 C C . ILE A 1 204 ? -20.949 1.332 37.463 1.00 85.19 204 ILE A C 1
ATOM 1632 O O . ILE A 1 204 ? -20.541 0.503 38.282 1.00 85.19 204 ILE A O 1
ATOM 1636 N N . ASN A 1 205 ? -21.003 1.079 36.156 1.00 86.56 205 ASN A N 1
ATOM 1637 C CA . ASN A 1 205 ? -20.418 -0.111 35.550 1.00 86.56 205 ASN A CA 1
ATOM 1638 C C . ASN A 1 205 ? -18.982 0.195 35.107 1.00 86.56 205 ASN A C 1
ATOM 1640 O O . ASN A 1 205 ? -18.745 0.655 33.989 1.00 86.56 205 ASN A O 1
ATOM 1644 N N . LEU A 1 206 ? -18.026 -0.057 36.004 1.00 81.94 206 LEU A N 1
ATOM 1645 C CA . LEU A 1 206 ? -16.610 0.198 35.739 1.00 81.94 206 LEU A CA 1
ATOM 1646 C C . LEU A 1 206 ? -16.078 -0.607 34.551 1.00 81.94 206 LEU A C 1
ATOM 1648 O O . LEU A 1 206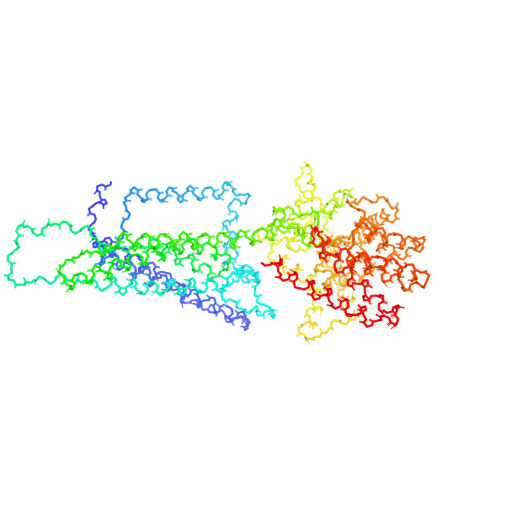 ? -15.251 -0.084 33.819 1.00 81.94 206 LEU A O 1
ATOM 1652 N N . ALA A 1 207 ? -16.560 -1.831 34.321 1.00 81.75 207 ALA A N 1
ATOM 1653 C CA . ALA A 1 207 ? -16.060 -2.668 33.232 1.00 81.75 207 ALA A CA 1
ATOM 1654 C C . ALA A 1 207 ? -16.308 -2.020 31.861 1.00 81.75 207 ALA A C 1
ATOM 1656 O O . ALA A 1 207 ? -15.388 -1.907 31.056 1.00 81.75 207 ALA A O 1
ATOM 1657 N N . ILE A 1 208 ? -17.528 -1.530 31.624 1.00 84.94 208 ILE A N 1
ATOM 1658 C CA . ILE A 1 208 ? -17.904 -0.878 30.361 1.00 84.94 208 ILE A CA 1
ATOM 1659 C C . ILE A 1 208 ? -17.169 0.458 30.190 1.00 84.94 208 ILE A C 1
ATOM 1661 O O . ILE A 1 208 ? -16.668 0.754 29.106 1.00 84.94 208 ILE A O 1
ATOM 1665 N N . ILE A 1 209 ? -17.070 1.247 31.265 1.00 84.75 209 ILE A N 1
ATOM 1666 C CA . ILE A 1 209 ? -16.372 2.537 31.249 1.00 84.75 209 ILE A CA 1
ATOM 1667 C C . ILE A 1 209 ? -14.884 2.331 30.939 1.00 84.75 209 ILE A C 1
ATOM 1669 O O . ILE A 1 209 ? -14.355 2.969 30.033 1.00 84.75 209 ILE A O 1
ATOM 1673 N N . VAL A 1 210 ? -14.220 1.407 31.639 1.00 84.88 210 VAL A N 1
ATOM 1674 C CA . VAL A 1 210 ? -12.801 1.091 31.424 1.00 84.88 210 VAL A CA 1
ATOM 1675 C C . VAL A 1 210 ? -12.571 0.535 30.023 1.00 84.88 210 VAL A C 1
ATOM 1677 O O . VAL A 1 210 ? -11.636 0.973 29.365 1.00 84.88 210 VAL A O 1
ATOM 1680 N N . LEU A 1 211 ? -13.426 -0.365 29.527 1.00 85.31 211 LEU A N 1
ATOM 1681 C CA . LEU A 1 211 ? -13.310 -0.902 28.168 1.00 85.31 211 LEU A CA 1
ATOM 1682 C C . LEU A 1 211 ? -13.433 0.206 27.109 1.00 85.31 211 LEU A C 1
ATOM 1684 O O . LEU A 1 211 ? -12.626 0.281 26.180 1.00 85.31 211 LEU A O 1
ATOM 1688 N N . SER A 1 212 ? -14.406 1.106 27.268 1.00 88.62 212 SER A N 1
ATOM 1689 C CA . SER A 1 212 ? -14.575 2.245 26.365 1.00 88.62 212 SER A CA 1
ATOM 1690 C C . SER A 1 212 ? -13.384 3.201 26.420 1.00 88.62 212 SER A C 1
ATOM 1692 O O . SER A 1 212 ? -12.883 3.601 25.374 1.00 88.62 212 SER A O 1
ATOM 1694 N N . PHE A 1 213 ? -12.881 3.535 27.610 1.00 88.31 213 PHE A N 1
ATOM 1695 C CA . PHE A 1 213 ? -11.698 4.386 27.737 1.00 88.31 213 PHE A CA 1
ATOM 1696 C C . PHE A 1 213 ? -10.434 3.719 27.205 1.00 88.31 213 PHE A C 1
ATOM 1698 O O . PHE A 1 213 ? -9.615 4.395 26.591 1.00 88.31 213 PHE A O 1
ATOM 1705 N N . LEU A 1 214 ? -10.278 2.409 27.393 1.00 86.12 214 LEU A N 1
ATOM 1706 C CA . LEU A 1 214 ? -9.135 1.661 26.883 1.00 86.12 214 LEU A CA 1
ATOM 1707 C C . LEU A 1 214 ? -9.126 1.655 25.354 1.00 86.12 214 LEU A C 1
ATOM 1709 O O . LEU A 1 214 ? -8.086 1.905 24.757 1.00 86.12 214 LEU A O 1
ATOM 1713 N N . THR A 1 215 ? -10.271 1.418 24.710 1.00 87.19 215 THR A N 1
ATOM 1714 C CA . THR A 1 215 ? -10.364 1.451 23.240 1.00 87.19 215 THR A CA 1
ATOM 1715 C C . THR A 1 215 ? -10.122 2.847 22.672 1.00 87.19 215 THR A C 1
ATOM 1717 O O . THR A 1 215 ? -9.364 2.976 21.711 1.00 87.19 215 THR A O 1
ATOM 1720 N N . ILE A 1 216 ? -10.652 3.899 23.309 1.00 89.25 216 ILE A N 1
ATOM 1721 C CA . ILE A 1 216 ? -10.343 5.295 22.956 1.00 89.25 216 ILE A CA 1
ATOM 1722 C C . ILE A 1 216 ? -8.850 5.584 23.152 1.00 89.25 216 ILE A C 1
ATOM 1724 O O . ILE A 1 216 ? -8.215 6.141 22.264 1.00 89.25 216 ILE A O 1
ATOM 1728 N N . TYR A 1 217 ? -8.257 5.172 24.273 1.00 86.19 217 TYR A N 1
ATOM 1729 C CA . TYR A 1 217 ? -6.828 5.347 24.533 1.00 86.19 217 TYR A CA 1
ATOM 1730 C C . TYR A 1 217 ? -5.970 4.628 23.488 1.00 86.19 217 TYR A C 1
ATOM 1732 O O . TYR A 1 217 ? -5.032 5.216 22.951 1.00 86.19 217 TYR A O 1
ATOM 1740 N N . MET A 1 218 ? -6.309 3.383 23.145 1.00 83.38 218 MET A N 1
ATOM 1741 C CA . MET A 1 218 ? -5.638 2.643 22.078 1.00 83.38 218 MET A CA 1
ATOM 1742 C C . MET A 1 218 ? -5.743 3.381 20.742 1.00 83.38 218 MET A C 1
ATOM 1744 O O . MET A 1 218 ? -4.733 3.492 20.054 1.00 83.38 218 MET A O 1
ATOM 1748 N N . ALA A 1 219 ? -6.908 3.945 20.409 1.00 86.50 219 ALA A N 1
ATOM 1749 C CA . ALA A 1 219 ? -7.099 4.759 19.208 1.00 86.50 219 ALA A CA 1
ATOM 1750 C C . ALA A 1 219 ? -6.272 6.052 19.229 1.00 86.50 219 ALA A C 1
ATOM 1752 O O . ALA A 1 219 ? -5.615 6.366 18.241 1.00 86.50 219 ALA A O 1
ATOM 1753 N N . ILE A 1 220 ? -6.195 6.745 20.371 1.00 84.75 220 ILE A N 1
ATOM 1754 C CA . ILE A 1 220 ? -5.320 7.913 20.556 1.00 84.75 220 ILE A CA 1
ATOM 1755 C C . ILE A 1 220 ? -3.857 7.534 20.300 1.00 84.75 220 ILE A C 1
ATOM 1757 O O . ILE A 1 220 ? -3.135 8.274 19.633 1.00 84.75 220 ILE A O 1
ATOM 1761 N N . ARG A 1 221 ? -3.415 6.377 20.809 1.00 80.75 221 ARG A N 1
ATOM 1762 C CA . ARG A 1 221 ? -2.038 5.885 20.652 1.00 80.75 221 ARG A CA 1
ATOM 1763 C C . ARG A 1 221 ? -1.747 5.338 19.256 1.00 80.75 221 ARG A C 1
ATOM 1765 O O . ARG A 1 221 ? -0.606 5.436 18.820 1.00 80.75 221 ARG A O 1
ATOM 1772 N N . SER A 1 222 ? -2.739 4.770 18.579 1.00 79.38 222 SER A N 1
ATOM 1773 C CA . SER A 1 222 ? -2.622 4.220 17.232 1.00 79.38 222 SER A CA 1
ATOM 1774 C C . SER A 1 222 ? -3.964 4.272 16.507 1.00 79.38 222 SER A C 1
ATOM 1776 O O . SER A 1 222 ? -4.944 3.627 16.886 1.00 79.38 222 SER A O 1
ATOM 1778 N N . ARG A 1 223 ? -3.974 4.993 15.387 1.00 83.44 223 ARG A N 1
ATOM 1779 C CA . ARG A 1 223 ? -5.161 5.241 14.558 1.00 83.44 223 ARG A CA 1
ATOM 1780 C C . ARG A 1 223 ? -5.884 3.992 14.041 1.00 83.44 223 ARG A C 1
ATOM 1782 O O . ARG A 1 223 ? -7.084 4.052 13.799 1.00 83.44 223 ARG A O 1
ATOM 1789 N N . ARG A 1 224 ? -5.218 2.835 13.932 1.00 81.62 224 ARG A N 1
ATOM 1790 C CA . ARG A 1 224 ? -5.870 1.572 13.519 1.00 81.62 224 ARG A CA 1
ATOM 1791 C C . ARG A 1 224 ? -7.003 1.138 14.456 1.00 81.62 224 ARG A C 1
ATOM 1793 O O . ARG A 1 224 ? -7.894 0.401 14.049 1.00 81.62 224 ARG A O 1
ATOM 1800 N N . PHE A 1 225 ? -6.979 1.594 15.710 1.00 85.38 225 PHE A N 1
ATOM 1801 C CA . PHE A 1 225 ? -8.007 1.264 16.692 1.00 85.38 225 PHE A CA 1
ATOM 1802 C C . PHE A 1 225 ? -9.217 2.209 16.649 1.00 85.38 225 PHE A C 1
ATOM 1804 O O . PHE A 1 225 ? -10.168 1.962 17.385 1.00 85.38 225 PHE A O 1
ATOM 1811 N N . ILE A 1 226 ? -9.235 3.245 15.795 1.00 86.81 226 ILE A N 1
ATOM 1812 C CA . ILE A 1 226 ? -10.360 4.196 15.689 1.00 86.81 226 ILE A CA 1
ATOM 1813 C C . ILE A 1 226 ? -11.680 3.468 15.397 1.00 86.81 226 ILE A C 1
ATOM 1815 O O . ILE A 1 226 ? -12.680 3.729 16.063 1.00 86.81 226 ILE A O 1
ATOM 1819 N N . ALA A 1 227 ? -11.681 2.499 14.475 1.00 85.38 227 ALA A N 1
ATOM 1820 C CA . ALA A 1 227 ? -12.882 1.728 14.144 1.00 85.38 227 ALA A CA 1
ATOM 1821 C C . ALA A 1 227 ? -13.420 0.932 15.350 1.00 85.38 227 ALA A C 1
ATOM 1823 O O . ALA A 1 227 ? -14.617 0.950 15.638 1.00 85.38 227 ALA A O 1
ATOM 1824 N N . ILE A 1 228 ? -12.524 0.284 16.104 1.00 87.06 228 ILE A N 1
ATOM 1825 C CA . ILE A 1 228 ? -12.882 -0.472 17.314 1.00 87.06 228 ILE A CA 1
ATOM 1826 C C . ILE A 1 228 ? -13.380 0.479 18.409 1.00 87.06 228 ILE A C 1
ATOM 1828 O O . ILE A 1 228 ? -14.373 0.187 19.074 1.00 87.06 228 ILE A O 1
ATOM 1832 N N . ALA A 1 229 ? -12.728 1.631 18.579 1.00 89.75 229 ALA A N 1
ATOM 1833 C CA . ALA A 1 229 ? -13.148 2.649 19.533 1.00 89.75 229 ALA A CA 1
ATOM 1834 C C . ALA A 1 229 ? -14.550 3.174 19.215 1.00 89.75 229 ALA A C 1
ATOM 1836 O O . ALA A 1 229 ? -15.360 3.279 20.127 1.00 89.75 229 ALA A O 1
ATOM 1837 N N . GLY A 1 230 ? -14.875 3.426 17.943 1.00 88.19 230 GLY A N 1
ATOM 1838 C CA . GLY A 1 230 ? -16.228 3.801 17.528 1.00 88.19 230 GLY A CA 1
ATOM 1839 C C . GLY A 1 230 ? -17.270 2.741 17.902 1.00 88.19 230 GLY A C 1
ATOM 1840 O O 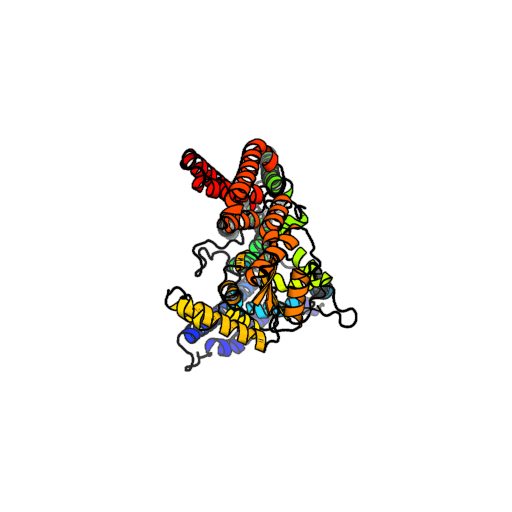. GLY A 1 230 ? -18.284 3.060 18.523 1.00 88.19 230 GLY A O 1
ATOM 1841 N N . LEU A 1 231 ? -16.988 1.469 17.606 1.00 89.06 231 LEU A N 1
ATOM 1842 C CA . LEU A 1 231 ? -17.904 0.355 17.879 1.00 89.06 231 LEU A CA 1
ATOM 1843 C C . LEU A 1 231 ? -18.162 0.143 19.380 1.00 89.06 231 LEU A C 1
ATOM 1845 O O . LEU A 1 231 ? -19.276 -0.196 19.774 1.00 89.06 231 LEU A O 1
ATOM 1849 N N . VAL A 1 232 ? -17.153 0.370 20.224 1.00 89.88 232 VAL A N 1
ATOM 1850 C CA . VAL A 1 232 ? -17.263 0.193 21.680 1.00 89.88 232 VAL A CA 1
ATOM 1851 C C . VAL A 1 232 ? -17.787 1.449 22.381 1.00 89.88 232 VAL A C 1
ATOM 1853 O O . VAL A 1 232 ? -18.613 1.337 23.283 1.00 89.88 232 VAL A O 1
ATOM 1856 N N . ALA A 1 233 ? -17.343 2.644 21.989 1.00 90.81 233 ALA A N 1
ATOM 1857 C CA . ALA A 1 233 ? -17.671 3.888 22.682 1.00 90.81 233 ALA A CA 1
ATOM 1858 C C . ALA A 1 233 ? -19.086 4.395 22.377 1.00 90.81 233 ALA A C 1
ATOM 1860 O O . ALA A 1 233 ? -19.759 4.875 23.288 1.00 90.81 233 ALA A O 1
ATOM 1861 N N . CYS A 1 234 ? -19.576 4.266 21.139 1.00 91.12 234 CYS A N 1
ATOM 1862 C CA . CYS A 1 234 ? -20.895 4.783 20.755 1.00 91.12 234 CYS A CA 1
ATOM 1863 C C . CYS A 1 234 ? -22.056 4.196 21.589 1.00 91.12 234 CYS A C 1
ATOM 1865 O O . CYS A 1 234 ? -22.869 4.978 22.092 1.00 91.12 234 CYS A O 1
ATOM 1867 N N . PRO A 1 235 ? -22.135 2.869 21.837 1.00 91.25 235 PRO A N 1
ATOM 1868 C CA . PRO A 1 235 ? -23.144 2.303 22.738 1.00 91.25 235 PRO A CA 1
ATOM 1869 C C . PRO A 1 235 ? -23.050 2.839 24.172 1.00 91.25 235 PRO A C 1
ATOM 1871 O O . PRO A 1 235 ? -24.071 3.049 24.828 1.00 91.25 235 PRO A O 1
ATOM 1874 N N . VAL A 1 236 ? -21.834 3.096 24.663 1.00 91.25 236 VAL A N 1
ATOM 1875 C CA . VAL A 1 236 ? -21.609 3.647 26.008 1.00 91.25 236 VAL A CA 1
ATOM 1876 C C . VAL A 1 236 ? -22.076 5.092 26.087 1.00 91.25 236 VAL A C 1
ATOM 1878 O O . VAL A 1 236 ? -22.778 5.448 27.029 1.00 91.25 236 VAL A O 1
ATOM 1881 N N . ILE A 1 237 ? -21.768 5.906 25.077 1.00 92.31 237 ILE A N 1
ATOM 1882 C CA . ILE A 1 237 ? -22.272 7.279 24.963 1.00 92.31 237 ILE A CA 1
ATOM 1883 C C . ILE A 1 237 ? -23.804 7.273 24.973 1.00 92.31 237 ILE A C 1
ATOM 1885 O O . ILE A 1 237 ? -24.409 7.995 25.764 1.00 92.31 237 ILE A O 1
ATOM 1889 N N . ALA A 1 238 ? -24.442 6.418 24.167 1.00 90.75 238 ALA A N 1
ATOM 1890 C CA . ALA A 1 238 ? -25.900 6.301 24.127 1.00 90.75 238 ALA A CA 1
ATOM 1891 C C . ALA A 1 238 ? -26.492 5.906 25.494 1.00 90.75 238 ALA A C 1
ATOM 1893 O O . ALA A 1 238 ? -27.464 6.512 25.953 1.00 90.75 238 ALA A O 1
ATOM 1894 N N . LEU A 1 239 ? -25.871 4.943 26.186 1.00 91.38 239 LEU A N 1
ATOM 1895 C CA . LEU A 1 239 ? -26.269 4.532 27.533 1.00 91.38 239 LEU A CA 1
ATOM 1896 C C . LEU A 1 239 ? -26.151 5.683 28.542 1.00 91.38 239 LEU A C 1
ATOM 1898 O O . LEU A 1 239 ? -27.060 5.890 29.347 1.00 91.38 239 LEU A O 1
ATOM 1902 N N . LEU A 1 240 ? -25.052 6.440 28.503 1.00 92.25 240 LEU A N 1
ATOM 1903 C CA . LEU A 1 240 ? -24.833 7.584 29.387 1.00 92.25 240 LEU A CA 1
ATOM 1904 C C . LEU A 1 240 ? -25.823 8.720 29.090 1.00 92.25 240 LEU A C 1
ATOM 1906 O O . LEU A 1 240 ? -26.365 9.301 30.026 1.00 92.25 240 LEU A O 1
ATOM 1910 N N . ILE A 1 241 ? -26.141 8.999 27.823 1.00 92.00 241 ILE A N 1
ATOM 1911 C CA . ILE A 1 241 ? -27.190 9.968 27.460 1.00 92.00 241 ILE A CA 1
ATOM 1912 C C . ILE A 1 241 ? -28.531 9.539 28.065 1.00 92.00 241 ILE A C 1
ATOM 1914 O O . ILE A 1 241 ? -29.194 10.332 28.738 1.00 92.00 241 ILE A O 1
ATOM 1918 N N . PHE A 1 242 ? -28.910 8.273 27.882 1.00 89.19 242 PHE A N 1
ATOM 1919 C CA . PHE A 1 242 ? -30.173 7.739 28.384 1.00 89.19 242 PHE A CA 1
ATOM 1920 C C . PHE A 1 242 ? -30.263 7.791 29.916 1.00 89.19 242 PHE A C 1
ATOM 1922 O O . PHE A 1 242 ? -31.233 8.305 30.475 1.00 89.19 242 PHE A O 1
ATOM 1929 N N . GLN A 1 243 ? -29.227 7.324 30.615 1.00 91.00 243 GLN A N 1
ATOM 1930 C CA . GLN A 1 243 ? -29.171 7.378 32.077 1.00 91.00 243 GLN A CA 1
ATOM 1931 C C . GLN A 1 243 ? -29.126 8.820 32.599 1.00 91.00 243 GLN A C 1
ATOM 1933 O O . GLN A 1 243 ? -29.767 9.134 33.602 1.00 91.00 243 GLN A O 1
ATOM 1938 N N . GLY A 1 244 ? -28.401 9.711 31.916 1.00 91.44 244 GLY A N 1
ATOM 1939 C CA . GLY A 1 244 ? -28.350 11.137 32.228 1.00 91.44 244 GLY A CA 1
ATOM 1940 C C . GLY A 1 244 ? -29.736 11.772 32.156 1.00 91.44 244 GLY A C 1
ATOM 1941 O O . GLY A 1 244 ? -30.169 12.421 33.110 1.00 91.44 244 GLY A O 1
ATOM 1942 N N . TRP A 1 245 ? -30.477 11.504 31.078 1.00 89.50 245 TRP A N 1
ATOM 1943 C CA . TRP A 1 245 ? -31.866 11.935 30.916 1.00 89.50 245 TRP A CA 1
ATOM 1944 C C . TRP A 1 245 ? -32.768 11.435 32.052 1.00 89.50 245 TRP A C 1
ATOM 1946 O O . TRP A 1 245 ? -33.494 12.226 32.666 1.00 89.50 245 TRP A O 1
ATOM 1956 N N . GLN A 1 246 ? -32.699 10.143 32.383 1.00 89.06 246 GLN A N 1
ATOM 1957 C CA . GLN A 1 246 ? -33.491 9.564 33.470 1.00 89.06 246 GLN A CA 1
ATOM 1958 C C . GLN A 1 246 ? -33.180 10.215 34.825 1.00 89.06 246 GLN A C 1
ATOM 1960 O O . GLN A 1 246 ? -34.097 10.593 35.551 1.00 89.06 246 GLN A O 1
ATOM 1965 N N . MET A 1 247 ? -31.901 10.417 35.156 1.00 91.00 247 MET A N 1
ATOM 1966 C CA . MET A 1 247 ? -31.494 11.066 36.408 1.00 91.00 247 MET A CA 1
ATOM 1967 C C . MET A 1 247 ? -31.957 12.528 36.483 1.00 91.00 247 MET A C 1
ATOM 1969 O O . MET A 1 247 ? -32.466 12.968 37.518 1.00 91.00 247 MET A O 1
ATOM 1973 N N . ILE A 1 248 ? -31.810 13.292 35.394 1.00 89.62 248 ILE A N 1
ATOM 1974 C CA . ILE A 1 248 ? -32.217 14.705 35.333 1.00 89.62 248 ILE A CA 1
ATOM 1975 C C . ILE A 1 248 ? -33.736 14.835 35.486 1.00 89.62 248 ILE A C 1
ATOM 1977 O O . ILE A 1 248 ? -34.210 15.667 36.266 1.00 89.62 248 ILE A O 1
ATOM 1981 N N . THR A 1 249 ? -34.507 14.013 34.774 1.00 88.31 249 THR A N 1
ATOM 1982 C CA . THR A 1 249 ? -35.975 14.041 34.840 1.00 88.31 249 THR A CA 1
ATOM 1983 C C . THR A 1 249 ? -36.497 13.562 36.190 1.00 88.31 249 THR A C 1
ATOM 1985 O O . THR A 1 249 ? -37.334 14.248 36.777 1.00 88.31 249 THR A O 1
ATOM 1988 N N . ALA A 1 250 ? -35.931 12.487 36.750 1.00 86.56 250 ALA A N 1
ATOM 1989 C CA . ALA A 1 250 ? -36.274 12.016 38.090 1.00 86.56 250 ALA A CA 1
ATOM 1990 C C . ALA A 1 250 ? -36.000 13.071 39.164 1.00 86.56 250 ALA A C 1
ATOM 1992 O O . ALA A 1 250 ? -36.814 13.285 40.062 1.00 86.56 250 ALA A O 1
ATOM 1993 N N . ARG A 1 251 ? -34.892 13.811 39.047 1.00 85.75 251 ARG A N 1
ATOM 1994 C CA . ARG A 1 251 ? -34.599 14.927 39.953 1.00 85.75 251 ARG A CA 1
ATOM 1995 C C . ARG A 1 251 ? -35.606 16.070 39.813 1.00 85.75 251 ARG A C 1
ATOM 1997 O O . ARG A 1 251 ? -35.984 16.670 40.820 1.00 85.75 251 ARG A O 1
ATOM 2004 N N . ARG A 1 252 ? -36.025 16.402 38.588 1.00 85.38 252 ARG A N 1
ATOM 2005 C CA . ARG A 1 252 ? -37.050 17.433 38.346 1.00 85.38 252 ARG A CA 1
ATOM 2006 C C . ARG A 1 252 ? -38.395 17.026 38.954 1.00 85.38 252 ARG A C 1
ATOM 2008 O O . ARG A 1 252 ? -39.005 17.849 39.631 1.00 85.38 252 ARG A O 1
ATOM 2015 N N . GLN A 1 253 ? -38.814 15.770 38.789 1.00 82.56 253 GLN A N 1
ATOM 2016 C CA . GLN A 1 253 ? -40.033 15.250 39.419 1.00 82.56 253 GLN A CA 1
ATOM 2017 C C . GLN A 1 253 ? -39.939 15.234 40.944 1.00 82.56 253 GLN A C 1
ATOM 2019 O O . GLN A 1 253 ? -40.874 15.673 41.607 1.00 82.56 253 GLN A O 1
ATOM 2024 N N . TRP A 1 254 ? -38.789 14.843 41.500 1.00 82.19 254 TRP A N 1
ATOM 2025 C CA . TRP A 1 254 ? -38.553 14.897 42.941 1.00 82.19 254 TRP A CA 1
ATOM 2026 C C . TRP A 1 254 ? -38.733 16.314 43.495 1.00 82.19 254 TRP A C 1
ATOM 2028 O O . TRP A 1 254 ? -39.403 16.503 44.506 1.00 82.19 254 TRP A O 1
ATOM 2038 N N . LYS A 1 255 ? -38.189 17.330 42.808 1.00 83.25 255 LYS A N 1
ATOM 2039 C CA . LYS A 1 255 ? -38.367 18.737 43.203 1.00 83.25 255 LYS A CA 1
ATOM 2040 C C . LYS A 1 255 ? -39.820 19.212 43.112 1.00 83.25 255 LYS A C 1
ATOM 2042 O O . LYS A 1 255 ? -40.208 20.050 43.915 1.00 83.25 255 LYS A O 1
ATOM 2047 N N . LYS A 1 256 ? -40.592 18.723 42.135 1.00 82.81 256 LYS A N 1
ATOM 2048 C CA . LYS A 1 256 ? -41.971 19.173 41.886 1.00 82.81 256 LYS A CA 1
ATOM 2049 C C . LYS A 1 256 ? -42.994 18.464 42.782 1.00 82.81 256 LYS A C 1
ATOM 2051 O O . LYS A 1 256 ? -43.845 19.118 43.368 1.00 82.81 256 LYS A O 1
ATOM 2056 N N . ASN A 1 257 ? -42.890 17.140 42.887 1.00 79.44 257 ASN A N 1
ATOM 2057 C CA . ASN A 1 257 ? -43.935 16.270 43.435 1.00 79.44 257 ASN A CA 1
ATOM 2058 C C . ASN A 1 257 ? -43.443 15.385 44.597 1.00 79.44 257 ASN A C 1
ATOM 2060 O O . ASN A 1 257 ? -44.226 14.611 45.135 1.00 79.44 257 ASN A O 1
ATOM 2064 N N . GLY A 1 258 ? -42.155 15.431 44.963 1.00 75.38 258 GLY A N 1
ATOM 2065 C CA . GLY A 1 258 ? -41.584 14.561 46.002 1.00 75.38 258 GLY A CA 1
ATOM 2066 C C . GLY A 1 258 ? -41.489 13.077 45.621 1.00 75.38 258 GLY A C 1
ATOM 2067 O O . GLY A 1 258 ? -41.169 12.256 46.472 1.00 75.38 258 GLY A O 1
ATOM 2068 N N . ILE A 1 259 ? -41.747 12.724 44.356 1.00 76.38 259 ILE A N 1
ATOM 2069 C CA . ILE A 1 259 ? -41.691 11.348 43.839 1.00 76.38 259 ILE A CA 1
ATOM 2070 C C . ILE A 1 259 ? -40.438 11.190 42.972 1.00 76.38 259 ILE A C 1
ATOM 2072 O O . ILE A 1 259 ? -40.160 12.023 42.107 1.00 76.38 259 ILE A O 1
ATOM 2076 N N . LEU A 1 260 ? -39.671 10.120 43.203 1.00 77.12 260 LEU A N 1
ATOM 2077 C CA . LEU A 1 260 ? -38.430 9.828 42.483 1.00 77.12 260 LEU A CA 1
ATOM 2078 C C . LEU A 1 260 ? -38.682 8.869 41.311 1.00 77.12 260 LEU A C 1
ATOM 2080 O O . LEU A 1 260 ? -38.275 7.715 41.363 1.00 77.12 260 LEU A O 1
ATOM 2084 N N . ASN A 1 261 ? -39.325 9.356 40.251 1.00 80.44 261 ASN A N 1
ATOM 2085 C CA . ASN A 1 261 ? -39.543 8.590 39.022 1.00 80.44 261 ASN A CA 1
ATOM 2086 C C . ASN A 1 261 ? -39.027 9.361 37.805 1.00 80.44 261 ASN A C 1
ATOM 2088 O O . ASN A 1 261 ? -39.185 10.577 37.711 1.00 80.44 261 ASN A O 1
ATOM 2092 N N . ALA A 1 262 ? -38.386 8.662 36.869 1.00 80.50 262 ALA A N 1
ATOM 2093 C CA . ALA A 1 262 ? -37.988 9.268 35.603 1.00 80.50 262 ALA A CA 1
ATOM 2094 C C . ALA A 1 262 ? -39.234 9.613 34.775 1.00 80.50 262 ALA A C 1
ATOM 2096 O O . ALA A 1 262 ? -40.211 8.864 34.757 1.00 80.50 262 ALA A O 1
ATOM 2097 N N . THR A 1 263 ? -39.201 10.742 34.066 1.00 80.12 263 THR A N 1
ATOM 2098 C CA . THR A 1 263 ? -40.302 11.095 33.165 1.00 80.12 263 THR A CA 1
ATOM 2099 C C . THR A 1 263 ? -40.274 10.161 31.965 1.00 80.12 263 THR A C 1
ATOM 2101 O O . THR A 1 263 ? -39.290 10.129 31.222 1.00 80.12 263 THR A O 1
ATOM 2104 N N . THR A 1 264 ? -41.361 9.427 31.753 1.00 79.31 264 THR A N 1
ATOM 2105 C CA . THR A 1 264 ? -41.582 8.714 30.500 1.00 79.31 264 THR A CA 1
ATOM 2106 C C . THR A 1 264 ? -41.891 9.736 29.411 1.00 79.31 264 THR A C 1
ATOM 2108 O O . THR A 1 264 ? -42.678 10.664 29.596 1.00 79.31 264 THR A O 1
ATOM 2111 N N . LEU A 1 265 ? -41.216 9.611 28.270 1.00 79.50 265 LEU A N 1
ATOM 2112 C CA . LEU A 1 265 ? -41.529 10.424 27.097 1.00 79.50 265 LEU A CA 1
ATOM 2113 C C . LEU A 1 265 ? -42.971 10.112 26.669 1.00 79.50 265 LEU A C 1
ATOM 2115 O O . LEU A 1 265 ? -43.378 8.951 26.733 1.00 79.50 265 LEU A O 1
ATOM 2119 N N . SER A 1 266 ? -43.742 11.112 26.232 1.00 86.06 266 SER A N 1
ATOM 2120 C CA . SER A 1 266 ? -45.092 10.855 25.713 1.00 86.06 266 SER A CA 1
ATOM 2121 C C . SER A 1 266 ? -45.027 9.901 24.509 1.00 86.06 266 SER A C 1
ATOM 2123 O O . SER A 1 266 ? -44.031 9.930 23.777 1.00 86.06 266 SER A O 1
ATOM 2125 N N . PRO A 1 267 ? -46.058 9.070 24.258 1.00 87.50 267 PRO A N 1
ATOM 2126 C CA . PRO A 1 267 ? -46.066 8.156 23.112 1.00 87.50 267 PRO A CA 1
ATOM 2127 C C . PRO A 1 267 ? -45.773 8.865 21.782 1.00 87.50 267 PRO A C 1
ATOM 2129 O O . PRO A 1 267 ? -45.002 8.361 20.970 1.00 87.50 267 PRO A O 1
ATOM 2132 N N . THR A 1 268 ? -46.291 10.083 21.600 1.00 90.25 268 THR A N 1
ATOM 2133 C CA . THR A 1 268 ? -46.034 10.923 20.421 1.00 90.25 268 THR A CA 1
ATOM 2134 C C . THR A 1 268 ? -44.557 11.284 20.273 1.00 90.25 268 THR A C 1
ATOM 2136 O O . THR A 1 268 ? -44.000 11.146 19.187 1.00 90.25 268 THR A O 1
ATOM 2139 N N . LEU A 1 269 ? -43.891 11.696 21.357 1.00 87.12 269 LEU A N 1
ATOM 2140 C CA . LEU A 1 269 ? -42.472 12.060 21.326 1.00 87.12 269 LEU A CA 1
ATOM 2141 C C . LEU A 1 269 ? -41.572 10.828 21.158 1.00 87.12 269 LEU A C 1
ATOM 2143 O O . LEU A 1 269 ? -40.569 10.893 20.452 1.00 87.12 269 LEU A O 1
ATOM 2147 N N . GLN A 1 270 ? -41.945 9.690 21.754 1.00 86.69 270 GLN A N 1
ATOM 2148 C CA . GLN A 1 270 ? -41.260 8.416 21.522 1.00 86.69 270 GLN A CA 1
ATOM 2149 C C . GLN A 1 270 ? -41.346 7.999 20.053 1.00 86.69 270 GLN A C 1
ATOM 2151 O O . GLN A 1 270 ? -40.329 7.642 19.462 1.00 86.69 270 GLN A O 1
ATOM 2156 N N . ASN A 1 271 ? -42.537 8.071 19.455 1.00 90.88 271 ASN A N 1
ATOM 2157 C CA . ASN A 1 271 ? -42.735 7.757 18.043 1.00 90.88 271 ASN A CA 1
ATOM 2158 C C . ASN A 1 271 ? -41.973 8.737 17.144 1.00 90.88 271 ASN A C 1
ATOM 2160 O O . ASN A 1 271 ? -41.294 8.295 16.223 1.00 90.88 271 ASN A O 1
ATOM 2164 N N . GLY A 1 272 ? -41.984 10.035 17.462 1.00 93.44 272 GLY A N 1
ATOM 2165 C CA . GLY A 1 272 ? -41.190 11.042 16.755 1.00 93.44 272 GLY A CA 1
ATOM 2166 C C . GLY A 1 272 ? -39.686 10.748 16.784 1.00 93.44 272 GLY A C 1
ATOM 2167 O O . GLY A 1 272 ? -39.039 10.770 15.742 1.00 93.44 272 GLY A O 1
ATOM 2168 N N . LEU A 1 273 ? -39.127 10.389 17.947 1.00 88.69 273 LEU A N 1
ATOM 2169 C CA . LEU A 1 273 ? -37.716 9.995 18.068 1.00 88.69 273 LEU A CA 1
ATOM 2170 C C . LEU A 1 273 ? -37.401 8.708 17.301 1.00 88.69 273 LEU A C 1
ATOM 2172 O O . LEU A 1 273 ? -36.365 8.633 16.649 1.00 88.69 273 LEU A O 1
ATOM 2176 N N . ARG A 1 274 ? -38.286 7.705 17.351 1.00 90.81 274 ARG A N 1
ATOM 2177 C CA . ARG A 1 274 ? -38.125 6.458 16.585 1.00 90.81 274 ARG A CA 1
ATOM 2178 C C . ARG A 1 274 ? -38.093 6.731 15.085 1.00 90.81 274 ARG A C 1
ATOM 2180 O O . ARG A 1 274 ? -37.204 6.225 14.410 1.00 90.81 274 ARG A O 1
ATOM 2187 N N . ILE A 1 275 ? -39.014 7.558 14.587 1.00 95.12 275 ILE A N 1
ATOM 2188 C CA . ILE A 1 275 ? -39.047 7.983 13.182 1.00 95.12 275 ILE A CA 1
ATOM 2189 C C . ILE A 1 275 ? -37.773 8.758 12.841 1.00 95.12 275 ILE A C 1
ATOM 2191 O O . ILE A 1 275 ? -37.134 8.453 11.842 1.00 95.12 275 ILE A O 1
ATOM 2195 N N . GLY A 1 276 ? -37.351 9.700 13.688 1.00 95.00 276 GLY A N 1
ATOM 2196 C CA . GLY A 1 276 ? -36.120 10.465 13.481 1.00 95.00 276 GLY A CA 1
ATOM 2197 C C . GLY A 1 276 ? -34.872 9.581 13.400 1.00 95.00 276 GLY A C 1
ATOM 2198 O O . GLY A 1 276 ? -34.064 9.745 12.491 1.00 95.00 276 GLY A O 1
ATOM 2199 N N . ILE A 1 277 ? -34.738 8.599 14.298 1.00 90.44 277 ILE A N 1
ATOM 2200 C CA . ILE A 1 277 ? -33.645 7.615 14.265 1.00 90.44 277 ILE A CA 1
ATOM 2201 C C . ILE A 1 277 ? -33.729 6.767 12.992 1.00 90.44 277 ILE A C 1
ATOM 2203 O O . ILE A 1 277 ? -32.714 6.584 12.326 1.00 90.44 277 ILE A O 1
ATOM 2207 N N . ALA A 1 278 ? -34.918 6.281 12.626 1.00 94.38 278 ALA A N 1
ATOM 2208 C CA . ALA A 1 278 ? -35.107 5.486 11.415 1.00 94.38 278 ALA A CA 1
ATOM 2209 C C . ALA A 1 278 ? -34.736 6.273 10.147 1.00 94.38 278 ALA A C 1
ATOM 2211 O O . ALA A 1 278 ? -34.033 5.746 9.290 1.00 94.38 278 ALA A O 1
ATOM 2212 N N . LEU A 1 279 ? -35.134 7.546 10.055 1.00 96.69 279 LEU A N 1
ATOM 2213 C CA . LEU A 1 279 ? -34.774 8.436 8.950 1.00 96.69 279 LEU A CA 1
ATOM 2214 C C . LEU A 1 279 ? -33.271 8.728 8.912 1.00 96.69 279 LEU A C 1
ATOM 2216 O O . LEU A 1 279 ? -32.684 8.713 7.835 1.00 96.69 279 LEU A O 1
ATOM 2220 N N . ALA A 1 280 ? -32.635 8.951 10.065 1.00 93.50 280 ALA A N 1
ATOM 2221 C CA . ALA A 1 280 ? -31.190 9.158 10.138 1.00 93.50 280 ALA A CA 1
ATOM 2222 C C . ALA A 1 280 ? -30.416 7.910 9.685 1.00 93.50 280 ALA A C 1
ATOM 2224 O O . ALA A 1 280 ? -29.475 8.020 8.903 1.00 93.50 280 ALA A O 1
ATOM 2225 N N . VAL A 1 281 ? -30.839 6.721 10.128 1.00 93.56 281 VAL A N 1
ATOM 2226 C CA . VAL A 1 281 ? -30.259 5.447 9.682 1.00 93.56 281 VAL A CA 1
ATOM 2227 C C . VAL A 1 281 ? -30.475 5.260 8.183 1.00 93.56 281 VAL A C 1
ATOM 2229 O O . VAL A 1 281 ? -29.513 4.962 7.488 1.00 93.56 281 VAL A O 1
ATOM 2232 N N . LEU A 1 282 ? -31.683 5.507 7.664 1.00 96.25 282 LEU A N 1
ATOM 2233 C CA . LEU A 1 282 ? -31.980 5.409 6.233 1.00 96.25 282 LEU A CA 1
ATOM 2234 C C . LEU A 1 282 ? -31.113 6.365 5.402 1.00 96.25 282 LEU A C 1
ATOM 2236 O O . LEU A 1 282 ? -30.529 5.947 4.406 1.00 96.25 282 LEU A O 1
ATOM 2240 N N . ALA A 1 283 ? -30.982 7.624 5.824 1.00 96.12 283 ALA A N 1
ATOM 2241 C CA . ALA A 1 283 ? -30.140 8.608 5.151 1.00 96.12 283 ALA A CA 1
ATOM 2242 C C . ALA A 1 283 ? -28.669 8.171 5.137 1.00 96.12 283 ALA A C 1
ATOM 2244 O O . ALA A 1 283 ? -28.034 8.194 4.085 1.00 96.12 283 ALA A O 1
ATOM 2245 N N . LEU A 1 284 ? -28.137 7.705 6.274 1.00 92.44 284 LEU A N 1
ATOM 2246 C CA . LEU A 1 284 ? -26.781 7.160 6.343 1.00 92.44 284 LEU A CA 1
ATOM 2247 C C . LEU A 1 284 ? -26.629 5.921 5.451 1.00 92.44 284 LEU A C 1
ATOM 2249 O O . LEU A 1 284 ? -25.644 5.824 4.726 1.00 92.44 284 LEU A O 1
ATOM 2253 N N . SER A 1 285 ? -27.600 5.006 5.443 1.00 93.56 285 SER A N 1
ATOM 2254 C CA . SER A 1 285 ? -27.595 3.831 4.567 1.00 93.56 285 SER A CA 1
ATOM 2255 C C . SER A 1 285 ? -27.578 4.212 3.088 1.00 93.56 285 SER A C 1
ATOM 2257 O O . SER A 1 285 ? -26.836 3.600 2.327 1.00 93.56 285 SER A O 1
ATOM 2259 N N . ILE A 1 286 ? -28.330 5.238 2.681 1.00 95.75 286 ILE A N 1
ATOM 2260 C CA . ILE A 1 286 ? -28.321 5.746 1.302 1.00 95.75 286 ILE A CA 1
ATOM 2261 C C . ILE A 1 286 ? -26.966 6.387 0.975 1.00 95.75 286 ILE A C 1
ATOM 2263 O O . ILE A 1 286 ? -26.381 6.061 -0.053 1.00 95.75 286 ILE A O 1
ATOM 2267 N N . ILE A 1 287 ? -26.429 7.243 1.852 1.00 92.94 287 ILE A N 1
ATOM 2268 C CA . ILE A 1 287 ? -25.141 7.927 1.638 1.00 92.94 287 ILE A CA 1
ATOM 2269 C C . ILE A 1 287 ? -23.990 6.917 1.527 1.00 92.94 287 ILE A C 1
ATOM 2271 O O . ILE A 1 287 ? -23.196 6.967 0.584 1.00 92.94 287 ILE A O 1
ATOM 2275 N N . TRP A 1 288 ? -23.896 5.980 2.473 1.00 89.88 288 TRP A N 1
ATOM 2276 C CA . TRP A 1 288 ? -22.859 4.950 2.469 1.00 89.88 288 TRP A CA 1
ATOM 2277 C C . TRP A 1 288 ? -23.074 3.926 1.356 1.00 89.88 288 TRP A C 1
ATOM 2279 O O . TRP A 1 288 ? -22.096 3.489 0.758 1.00 89.88 288 TRP A O 1
ATOM 2289 N N . GLY A 1 289 ? -24.325 3.587 1.034 1.00 94.38 289 GLY A N 1
ATOM 2290 C CA . GLY A 1 289 ? -24.673 2.726 -0.096 1.00 94.38 289 GLY A CA 1
ATOM 2291 C C . GLY A 1 289 ? -24.269 3.336 -1.437 1.00 94.38 289 GLY A C 1
ATOM 2292 O O . GLY A 1 289 ? -23.664 2.657 -2.262 1.00 94.38 289 GLY A O 1
ATOM 2293 N N . ASP A 1 290 ? -24.502 4.634 -1.630 1.00 91.94 290 ASP A N 1
ATOM 2294 C CA . ASP A 1 290 ? -24.071 5.375 -2.818 1.00 91.94 290 ASP A CA 1
ATOM 2295 C C . ASP A 1 290 ? -22.539 5.508 -2.891 1.00 91.94 290 ASP A C 1
ATOM 2297 O O . ASP A 1 290 ? -21.944 5.355 -3.959 1.00 91.94 290 ASP A O 1
ATOM 2301 N N . LYS A 1 291 ? -21.851 5.726 -1.759 1.00 87.81 291 LYS A N 1
ATOM 2302 C CA . LYS A 1 291 ? -20.378 5.661 -1.723 1.00 87.81 291 LYS A CA 1
ATOM 2303 C C . LYS A 1 291 ? -19.875 4.255 -2.072 1.00 87.81 291 LYS A C 1
ATOM 2305 O O . LYS A 1 291 ? -18.968 4.127 -2.889 1.00 87.81 291 LYS A O 1
ATOM 2310 N N . TYR A 1 292 ? -20.477 3.209 -1.506 1.00 89.00 292 TYR A N 1
ATOM 2311 C CA . TYR A 1 292 ? -20.114 1.821 -1.785 1.00 89.00 292 TYR A CA 1
ATOM 2312 C C . TYR A 1 292 ? -20.313 1.476 -3.262 1.00 89.00 292 TYR A C 1
ATOM 2314 O O . TYR A 1 292 ? -19.405 0.929 -3.883 1.00 89.00 292 TYR A O 1
ATOM 2322 N N . LYS A 1 293 ? -21.448 1.872 -3.849 1.00 90.44 293 LYS A N 1
ATOM 2323 C CA . LYS A 1 293 ? -21.706 1.727 -5.283 1.00 90.44 293 LYS A CA 1
ATOM 2324 C C . LYS A 1 293 ? -20.617 2.411 -6.107 1.00 90.44 293 LYS A C 1
ATOM 2326 O O . LYS A 1 293 ? -19.981 1.747 -6.913 1.00 90.44 293 LYS A O 1
ATOM 2331 N N . ARG A 1 294 ? -20.342 3.695 -5.866 1.00 84.62 294 ARG A N 1
ATOM 2332 C CA . ARG A 1 294 ? -19.354 4.463 -6.647 1.00 84.62 294 ARG A CA 1
ATOM 2333 C C . ARG A 1 294 ? -17.929 3.925 -6.543 1.00 84.62 294 ARG A C 1
ATOM 2335 O O . ARG A 1 294 ? -17.203 3.932 -7.528 1.00 84.62 294 ARG A O 1
ATOM 2342 N N . VAL A 1 295 ? -17.514 3.474 -5.361 1.00 82.62 295 VAL A N 1
ATOM 2343 C CA . VAL A 1 295 ? -16.138 3.003 -5.131 1.00 82.62 295 VAL A CA 1
ATOM 2344 C C . VAL A 1 295 ? -15.961 1.544 -5.565 1.00 82.62 295 VAL A C 1
ATOM 2346 O O . VAL A 1 295 ? -14.958 1.203 -6.195 1.00 82.62 295 VAL A O 1
ATOM 2349 N N . TYR A 1 296 ? -16.930 0.676 -5.264 1.00 85.44 296 TYR A N 1
ATOM 2350 C CA . TYR A 1 296 ? -16.769 -0.774 -5.395 1.00 85.44 296 TYR A CA 1
ATOM 2351 C C . TYR A 1 296 ? -17.579 -1.424 -6.521 1.00 85.44 296 TYR A C 1
ATOM 2353 O O . TYR A 1 296 ? -17.165 -2.484 -6.984 1.00 85.44 296 TYR A O 1
ATOM 2361 N N . LEU A 1 297 ? -18.690 -0.827 -6.971 1.00 87.75 297 LEU A N 1
ATOM 2362 C CA . LEU A 1 297 ? -19.577 -1.430 -7.980 1.00 87.75 297 LEU A CA 1
ATOM 2363 C C . LEU A 1 297 ? -19.504 -0.745 -9.349 1.00 87.75 297 LEU A C 1
ATOM 2365 O O . LEU A 1 297 ? -19.519 -1.428 -10.368 1.00 87.75 297 LEU A O 1
ATOM 2369 N N . ASP A 1 298 ? -19.407 0.584 -9.386 1.00 88.00 298 ASP A N 1
ATOM 2370 C CA . ASP A 1 298 ? -19.258 1.337 -10.631 1.00 88.00 298 ASP A CA 1
ATOM 2371 C C . ASP A 1 298 ? -17.917 0.980 -11.314 1.00 88.00 298 ASP A C 1
ATOM 2373 O O . ASP A 1 298 ? -16.997 0.489 -10.649 1.00 88.00 298 ASP A O 1
ATOM 2377 N N . PRO A 1 299 ? -17.772 1.177 -12.636 1.00 87.31 299 PRO A N 1
ATOM 2378 C CA . PRO A 1 299 ? -16.544 0.857 -13.365 1.00 87.31 299 PRO A CA 1
ATOM 2379 C C . PRO A 1 299 ? -15.303 1.468 -12.706 1.00 87.31 299 PRO A C 1
ATOM 2381 O O . PRO A 1 299 ? -15.282 2.657 -12.383 1.00 87.31 299 PRO A O 1
ATOM 2384 N N . TRP A 1 300 ? -14.275 0.651 -12.463 1.00 86.88 300 TRP A N 1
ATOM 2385 C CA . TRP A 1 300 ? -13.108 1.109 -11.714 1.00 86.88 300 TRP A CA 1
ATOM 2386 C C . TRP A 1 300 ? -12.156 1.892 -12.612 1.00 86.88 300 TRP A C 1
ATOM 2388 O O . TRP A 1 300 ? -11.574 1.313 -13.528 1.00 86.88 300 TRP A O 1
ATOM 2398 N N . PRO A 1 301 ? -11.916 3.188 -12.370 1.00 84.69 301 PRO A N 1
ATOM 2399 C CA . PRO A 1 301 ? -11.088 3.959 -13.284 1.00 84.69 301 PRO A CA 1
ATOM 2400 C C . PRO A 1 301 ? -9.633 3.481 -13.319 1.00 84.69 301 PRO A C 1
ATOM 2402 O O . PRO A 1 301 ? -8.984 3.666 -14.342 1.00 84.69 301 PRO A O 1
ATOM 2405 N N . THR A 1 302 ? -9.106 2.896 -12.241 1.00 82.94 302 THR A N 1
ATOM 2406 C CA . THR A 1 302 ? -7.674 2.584 -12.112 1.00 82.94 302 THR A CA 1
ATOM 2407 C C . THR A 1 302 ? -7.255 1.254 -12.717 1.00 82.94 302 THR A C 1
ATOM 2409 O O . THR A 1 302 ? -6.074 1.099 -12.972 1.00 82.94 302 THR A O 1
ATOM 2412 N N . ASP A 1 303 ? -8.161 0.300 -12.920 1.00 85.06 303 ASP A N 1
ATOM 2413 C CA . ASP A 1 303 ? -7.797 -1.022 -13.437 1.00 85.06 303 ASP A CA 1
ATOM 2414 C C . ASP A 1 303 ? -9.012 -1.685 -14.099 1.00 85.06 303 ASP A C 1
ATOM 2416 O O . ASP A 1 303 ? -10.131 -1.602 -13.584 1.00 85.06 303 ASP A O 1
ATOM 2420 N N . ASP A 1 304 ? -8.815 -2.305 -15.258 1.00 84.88 304 ASP A N 1
ATOM 2421 C CA . ASP A 1 304 ? -9.839 -3.043 -15.998 1.00 84.88 304 ASP A CA 1
ATOM 2422 C C . ASP A 1 304 ? -9.770 -4.562 -15.797 1.00 84.88 304 ASP A C 1
ATOM 2424 O O . ASP A 1 304 ? -10.785 -5.226 -16.009 1.00 84.88 304 ASP A O 1
ATOM 2428 N N . ARG A 1 305 ? -8.647 -5.101 -15.309 1.00 84.81 305 ARG A N 1
ATOM 2429 C CA . ARG A 1 305 ? -8.411 -6.537 -15.096 1.00 84.81 305 ARG A CA 1
ATOM 2430 C C . ARG A 1 305 ? -8.778 -6.976 -13.680 1.00 84.81 305 ARG A C 1
ATOM 2432 O O . ARG A 1 305 ? -9.549 -7.913 -13.491 1.00 84.81 305 ARG A O 1
ATOM 2439 N N . TYR A 1 306 ? -8.295 -6.268 -12.662 1.00 86.19 306 TYR A N 1
ATOM 2440 C CA . TYR A 1 306 ? -8.462 -6.619 -11.246 1.00 86.19 306 TYR A CA 1
ATOM 2441 C C . TYR A 1 306 ? -9.596 -5.844 -10.574 1.00 86.19 306 TYR A C 1
ATOM 2443 O O . TYR A 1 306 ? -9.455 -5.337 -9.465 1.00 86.19 306 TYR A O 1
ATOM 2451 N N . ASN A 1 307 ? -10.751 -5.745 -11.227 1.00 85.56 307 ASN A N 1
ATOM 2452 C CA . ASN A 1 307 ? -11.799 -4.791 -10.854 1.00 85.56 307 ASN A CA 1
ATOM 2453 C C . ASN A 1 307 ? -12.925 -5.342 -9.955 1.00 85.56 307 ASN A C 1
ATOM 2455 O O . ASN A 1 307 ? -13.898 -4.623 -9.705 1.00 85.56 307 ASN A O 1
ATOM 2459 N N . SER A 1 308 ? -12.822 -6.579 -9.455 1.00 88.38 308 SER A N 1
ATOM 2460 C CA . SER A 1 308 ? -13.840 -7.150 -8.560 1.00 88.38 308 SER A CA 1
ATOM 2461 C C . SER A 1 308 ? -13.887 -6.417 -7.215 1.00 88.38 308 SER A C 1
ATOM 2463 O O . SER A 1 308 ? -12.893 -5.840 -6.772 1.00 88.38 308 SER A O 1
ATO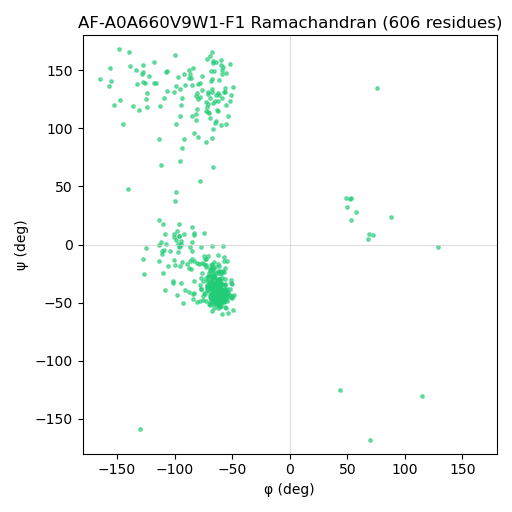M 2465 N N . VAL A 1 309 ? -15.030 -6.470 -6.520 1.00 88.44 309 VAL A N 1
ATOM 2466 C CA . VAL A 1 309 ? -15.193 -5.849 -5.189 1.00 88.44 309 VAL A CA 1
ATOM 2467 C C . VAL A 1 309 ? -14.071 -6.270 -4.240 1.00 88.44 309 VAL A C 1
ATOM 2469 O O . VAL A 1 309 ? -13.480 -5.423 -3.574 1.00 88.44 309 VAL A O 1
ATOM 2472 N N . PHE A 1 310 ? -13.742 -7.566 -4.220 1.00 87.81 310 PHE A N 1
ATOM 2473 C CA . PHE A 1 310 ? -12.655 -8.092 -3.402 1.00 87.81 310 PHE A CA 1
ATOM 2474 C C . PHE A 1 310 ? -11.320 -7.438 -3.765 1.00 87.81 310 PHE A C 1
ATOM 2476 O O . PHE A 1 310 ? -10.682 -6.858 -2.891 1.00 87.81 310 PHE A O 1
ATOM 2483 N N . MET A 1 311 ? -10.945 -7.451 -5.049 1.00 86.62 311 MET A N 1
ATOM 2484 C CA . MET A 1 311 ? -9.668 -6.901 -5.512 1.00 86.62 311 MET A CA 1
ATOM 2485 C C . MET A 1 311 ? -9.530 -5.401 -5.228 1.00 86.62 311 MET A C 1
ATOM 2487 O O . MET A 1 311 ? -8.442 -4.930 -4.895 1.00 86.62 311 MET A O 1
ATOM 2491 N N . ARG A 1 312 ? -10.629 -4.646 -5.295 1.00 85.00 312 ARG A N 1
ATOM 2492 C CA . ARG A 1 312 ? -10.647 -3.228 -4.913 1.00 85.00 312 ARG A CA 1
ATOM 2493 C C . ARG A 1 312 ? -10.449 -3.041 -3.413 1.00 85.00 312 ARG A C 1
ATOM 2495 O O . ARG A 1 312 ? -9.604 -2.248 -3.007 1.00 85.00 312 ARG A O 1
ATOM 2502 N N . MET A 1 313 ? -11.187 -3.789 -2.588 1.00 82.81 313 MET A N 1
ATOM 2503 C CA . MET A 1 313 ? -11.098 -3.712 -1.122 1.00 82.81 313 MET A CA 1
ATOM 2504 C C . MET A 1 313 ? -9.713 -4.095 -0.592 1.00 82.81 313 MET A C 1
ATOM 2506 O O . MET A 1 313 ? -9.278 -3.569 0.431 1.00 82.81 313 MET A O 1
ATOM 2510 N N . THR A 1 314 ? -9.009 -4.992 -1.279 1.00 81.38 314 THR A N 1
ATOM 2511 C CA . THR A 1 314 ? -7.654 -5.428 -0.915 1.00 81.38 314 THR A CA 1
ATOM 2512 C C . THR A 1 314 ? -6.550 -4.646 -1.629 1.00 81.38 314 THR A C 1
ATOM 2514 O O . THR A 1 314 ? -5.370 -4.938 -1.415 1.00 81.38 314 THR A O 1
ATOM 2517 N N . ALA A 1 315 ? -6.907 -3.666 -2.471 1.00 81.94 315 ALA A N 1
ATOM 2518 C CA . ALA A 1 315 ? -5.993 -2.953 -3.363 1.00 81.94 315 ALA A CA 1
ATOM 2519 C C . ALA A 1 315 ? -5.088 -3.909 -4.172 1.00 81.94 315 ALA A C 1
ATOM 2521 O O . ALA A 1 315 ? -3.898 -3.656 -4.362 1.00 81.94 315 ALA A O 1
ATOM 2522 N N . SER A 1 316 ? -5.659 -5.019 -4.645 1.00 84.12 316 SER A N 1
ATOM 2523 C CA . SER A 1 316 ? -4.933 -6.095 -5.323 1.00 84.12 316 SER A CA 1
ATOM 2524 C C . SER A 1 316 ? -4.338 -5.689 -6.670 1.00 84.12 316 SER A C 1
ATOM 2526 O O . SER A 1 316 ? -3.310 -6.226 -7.042 1.00 84.12 316 SER A O 1
ATOM 2528 N N . HIS A 1 317 ? -4.905 -4.694 -7.356 1.00 81.50 317 HIS A N 1
ATOM 2529 C CA . HIS A 1 317 ? -4.331 -4.117 -8.583 1.00 81.50 317 HIS A CA 1
ATOM 2530 C C . HIS A 1 317 ? -2.902 -3.558 -8.439 1.00 81.50 317 HIS A C 1
ATOM 2532 O O . HIS A 1 317 ? -2.259 -3.253 -9.430 1.00 81.50 317 HIS A O 1
ATOM 2538 N N . LEU A 1 318 ? -2.404 -3.368 -7.211 1.00 83.19 318 LEU A N 1
ATOM 2539 C CA . LEU A 1 318 ? -1.024 -2.942 -6.951 1.00 83.19 318 LEU A CA 1
ATOM 2540 C C . LEU A 1 318 ? -0.096 -4.123 -6.642 1.00 83.19 318 LEU A C 1
ATOM 2542 O O . LEU A 1 318 ? 1.059 -3.911 -6.284 1.00 83.19 318 LEU A O 1
ATOM 2546 N N . LYS A 1 319 ? -0.611 -5.355 -6.654 1.00 88.75 319 LYS A N 1
ATOM 2547 C CA . LYS A 1 319 ? 0.133 -6.541 -6.235 1.00 88.75 319 LYS A CA 1
ATOM 2548 C C . LYS A 1 319 ? 0.913 -7.127 -7.411 1.00 88.75 319 LYS A C 1
ATOM 2550 O O . LYS A 1 319 ? 0.479 -6.996 -8.548 1.00 88.75 319 LYS A O 1
ATOM 2555 N N . PRO A 1 320 ? 2.057 -7.773 -7.138 1.00 92.25 320 PRO A N 1
ATOM 2556 C CA . PRO A 1 320 ? 2.970 -8.275 -8.160 1.00 92.25 320 PRO A CA 1
ATOM 2557 C C . PRO A 1 320 ? 2.477 -9.592 -8.792 1.00 92.25 320 PRO A C 1
ATOM 2559 O O . PRO A 1 320 ? 3.199 -10.586 -8.739 1.00 92.25 320 PRO A O 1
ATOM 2562 N N . PHE A 1 321 ? 1.254 -9.650 -9.330 1.00 92.31 321 PHE A N 1
ATOM 2563 C CA . PHE A 1 321 ? 0.706 -10.894 -9.891 1.00 92.31 321 PHE A CA 1
ATOM 2564 C C . PHE A 1 321 ? 1.466 -11.323 -11.147 1.00 92.31 321 PHE A C 1
ATOM 2566 O O . PHE A 1 321 ? 2.082 -12.385 -11.154 1.00 92.31 321 PHE A O 1
ATOM 2573 N N . GLU A 1 322 ? 1.521 -10.456 -12.154 1.00 94.69 322 GLU A N 1
ATOM 2574 C CA . GLU A 1 322 ? 2.116 -10.763 -13.453 1.00 94.69 322 GLU A CA 1
ATOM 2575 C C . GLU A 1 322 ? 3.626 -11.036 -13.342 1.00 94.69 322 GLU A C 1
ATOM 2577 O O . GLU A 1 322 ? 4.137 -12.009 -13.895 1.00 94.69 322 GLU A O 1
ATOM 2582 N N . VAL A 1 323 ? 4.363 -10.255 -12.542 1.00 96.50 323 VAL A N 1
ATOM 2583 C CA . VAL A 1 323 ? 5.790 -10.548 -12.308 1.00 96.50 323 VAL A CA 1
ATOM 2584 C C . VAL A 1 323 ? 6.000 -11.866 -11.553 1.00 96.50 323 VAL A C 1
ATOM 2586 O O . VAL A 1 323 ? 7.038 -12.499 -11.731 1.00 96.50 323 VAL A O 1
ATOM 2589 N N . SER A 1 324 ? 5.046 -12.303 -10.722 1.00 96.00 324 SER A N 1
ATOM 2590 C CA . SER A 1 324 ? 5.147 -13.603 -10.046 1.00 96.00 324 SER A CA 1
ATOM 2591 C C . SER A 1 324 ? 4.947 -14.754 -11.030 1.00 96.00 324 SER A C 1
ATOM 2593 O O . SER A 1 324 ? 5.685 -15.735 -10.963 1.00 96.00 324 SER A O 1
ATOM 2595 N N . GLU A 1 325 ? 4.021 -14.614 -11.983 1.00 96.62 325 GLU A N 1
ATOM 2596 C CA . GLU A 1 325 ? 3.878 -15.552 -13.105 1.00 96.62 325 GLU A CA 1
ATOM 2597 C C . GLU A 1 325 ? 5.166 -15.604 -13.933 1.00 96.62 325 GLU A C 1
ATOM 2599 O O . GLU A 1 325 ? 5.726 -16.680 -14.123 1.00 96.62 325 GLU A O 1
ATOM 2604 N N . PHE A 1 326 ? 5.735 -14.447 -14.292 1.00 98.12 326 PHE A N 1
ATOM 2605 C CA . PHE A 1 326 ? 7.026 -14.379 -14.987 1.00 98.12 326 PHE A CA 1
ATOM 2606 C C . PHE A 1 326 ? 8.159 -15.083 -14.218 1.00 98.12 326 PHE A C 1
ATOM 2608 O O . PHE A 1 326 ? 8.960 -15.804 -14.818 1.00 98.12 326 PHE A O 1
ATOM 2615 N N . ILE A 1 327 ? 8.238 -14.892 -12.896 1.00 97.38 327 ILE A N 1
ATOM 2616 C CA . ILE A 1 327 ? 9.219 -15.565 -12.030 1.00 97.38 327 ILE A CA 1
ATOM 2617 C C . ILE A 1 327 ? 9.041 -17.086 -12.078 1.00 97.38 327 ILE A C 1
ATOM 2619 O O . ILE A 1 327 ? 10.034 -17.801 -12.219 1.00 97.38 327 ILE A O 1
ATOM 2623 N N . ASN A 1 328 ? 7.802 -17.573 -11.987 1.00 96.88 328 ASN A N 1
ATOM 2624 C CA . ASN A 1 328 ? 7.497 -19.003 -12.003 1.00 96.88 328 ASN A CA 1
ATOM 2625 C C . ASN A 1 328 ? 7.789 -19.635 -13.368 1.00 96.88 328 ASN A C 1
ATOM 2627 O O . ASN A 1 328 ? 8.517 -20.627 -13.440 1.00 96.88 328 ASN A O 1
ATOM 2631 N N . ASP A 1 329 ? 7.276 -19.040 -14.444 1.00 97.38 329 ASP A N 1
ATOM 2632 C CA . ASP A 1 329 ? 7.344 -19.604 -15.794 1.00 97.38 329 ASP A CA 1
ATOM 2633 C C . ASP A 1 329 ? 8.774 -19.635 -16.341 1.00 97.38 329 ASP A C 1
ATOM 2635 O O . ASP A 1 329 ? 9.140 -20.534 -17.098 1.00 97.38 329 ASP A O 1
ATOM 2639 N N . ASN A 1 330 ? 9.617 -18.690 -15.912 1.00 97.50 330 ASN A N 1
ATOM 2640 C CA . ASN A 1 330 ? 11.040 -18.664 -16.255 1.00 97.50 330 ASN A CA 1
ATOM 2641 C C . ASN A 1 330 ? 11.931 -19.308 -15.180 1.00 97.50 330 ASN A C 1
ATOM 2643 O O . ASN A 1 330 ? 13.156 -19.235 -15.292 1.00 97.50 330 ASN A O 1
ATOM 2647 N N . GLN A 1 331 ? 11.338 -19.940 -14.158 1.00 95.69 331 GLN A N 1
ATOM 2648 C CA . GLN A 1 331 ? 12.028 -20.678 -13.091 1.00 95.69 331 GLN A CA 1
ATOM 2649 C C . GLN A 1 331 ? 13.125 -19.858 -12.386 1.00 95.69 331 GLN A C 1
ATOM 2651 O O . GLN A 1 331 ? 14.207 -20.356 -12.062 1.00 95.69 331 GLN A O 1
ATOM 2656 N N . ILE A 1 332 ? 12.850 -18.575 -12.147 1.00 96.38 332 ILE A N 1
ATOM 2657 C CA . ILE A 1 332 ? 13.796 -17.651 -11.519 1.00 96.38 332 ILE A CA 1
ATOM 2658 C C . ILE A 1 332 ? 13.985 -18.046 -10.046 1.00 96.38 332 ILE A C 1
ATOM 2660 O O . ILE A 1 332 ? 13.029 -18.148 -9.281 1.00 96.38 332 ILE A O 1
ATOM 2664 N N . SER A 1 333 ? 15.237 -18.252 -9.632 1.00 95.62 333 SER A N 1
ATOM 2665 C CA . SER A 1 333 ? 15.594 -18.712 -8.284 1.00 95.62 333 SER A CA 1
ATOM 2666 C C . SER A 1 333 ? 16.833 -17.995 -7.735 1.00 95.62 333 SER A C 1
ATOM 2668 O O . SER A 1 333 ? 17.559 -17.321 -8.462 1.00 95.62 333 SER A O 1
ATOM 2670 N N . GLY A 1 334 ? 17.087 -18.095 -6.429 1.00 95.00 334 GLY A N 1
ATOM 2671 C CA . GLY A 1 334 ? 18.211 -17.419 -5.769 1.00 95.00 334 GLY A CA 1
ATOM 2672 C C . GLY A 1 334 ? 17.738 -16.369 -4.772 1.00 95.00 334 GLY A C 1
ATOM 2673 O O . GLY A 1 334 ? 16.915 -16.684 -3.917 1.00 95.00 334 GLY A O 1
ATOM 2674 N N . ARG A 1 335 ? 18.263 -15.139 -4.834 1.00 94.94 335 ARG A N 1
ATOM 2675 C CA . ARG A 1 335 ? 17.914 -14.056 -3.896 1.00 94.94 335 ARG A CA 1
ATOM 2676 C C . ARG A 1 335 ? 17.494 -12.782 -4.619 1.00 94.94 335 ARG A C 1
ATOM 2678 O O . ARG A 1 335 ? 18.119 -12.389 -5.605 1.00 94.94 335 ARG A O 1
ATOM 2685 N N . VAL A 1 336 ? 16.463 -12.128 -4.083 1.00 95.38 336 VAL A N 1
ATOM 2686 C CA . VAL A 1 336 ? 15.899 -10.882 -4.615 1.00 95.38 336 VAL A CA 1
ATOM 2687 C C . VAL A 1 336 ? 15.884 -9.770 -3.579 1.00 95.38 336 VAL A C 1
ATOM 2689 O O . VAL A 1 336 ? 15.357 -9.936 -2.481 1.00 95.38 336 VAL A O 1
ATOM 2692 N N . PHE A 1 337 ? 16.382 -8.594 -3.959 1.00 96.00 337 PHE A N 1
ATOM 2693 C CA . PHE A 1 337 ? 16.157 -7.357 -3.223 1.00 96.00 337 PHE A CA 1
ATOM 2694 C C . PHE A 1 337 ? 14.804 -6.765 -3.628 1.00 96.00 337 PHE A C 1
ATOM 2696 O O . PHE A 1 337 ? 14.683 -6.084 -4.648 1.00 96.00 337 PHE A O 1
ATOM 2703 N N . ASN A 1 338 ? 13.768 -7.050 -2.844 1.00 93.62 338 ASN A N 1
ATOM 2704 C CA . ASN A 1 338 ? 12.403 -6.600 -3.103 1.00 93.62 338 ASN A CA 1
ATOM 2705 C C . ASN A 1 338 ? 12.024 -5.361 -2.272 1.00 93.62 338 ASN A C 1
ATOM 2707 O O . ASN A 1 338 ? 12.656 -5.041 -1.257 1.00 93.62 338 ASN A O 1
ATOM 2711 N N . TYR A 1 339 ? 10.955 -4.669 -2.672 1.00 91.12 339 TYR A N 1
ATOM 2712 C CA . TYR A 1 339 ? 10.362 -3.632 -1.832 1.00 91.12 339 TYR A CA 1
ATOM 2713 C C . TYR A 1 339 ? 9.716 -4.239 -0.584 1.00 91.12 339 TYR A C 1
ATOM 2715 O O . TYR A 1 339 ? 8.969 -5.217 -0.670 1.00 91.12 339 TYR A O 1
ATOM 2723 N N . TRP A 1 340 ? 9.990 -3.639 0.579 1.00 81.06 340 TRP A N 1
ATOM 2724 C CA . TRP A 1 340 ? 9.642 -4.230 1.870 1.00 81.06 340 TRP A CA 1
ATOM 2725 C C . TRP A 1 340 ? 8.144 -4.556 1.992 1.00 81.06 340 TRP A C 1
ATOM 2727 O O . TRP A 1 340 ? 7.818 -5.658 2.399 1.00 81.06 340 TRP A O 1
ATOM 2737 N N . THR A 1 341 ? 7.212 -3.698 1.554 1.00 80.38 341 THR A N 1
ATOM 2738 C CA . THR A 1 341 ? 5.760 -3.967 1.703 1.00 80.38 341 THR A CA 1
ATOM 2739 C C . THR A 1 341 ? 5.204 -5.073 0.806 1.00 80.38 341 THR A C 1
ATOM 2741 O O . THR A 1 341 ? 4.036 -5.433 0.953 1.00 80.38 341 THR A O 1
ATOM 2744 N N . GLU A 1 342 ? 5.983 -5.568 -0.155 1.00 85.44 342 GLU A N 1
ATOM 2745 C CA . GLU A 1 342 ? 5.519 -6.540 -1.152 1.00 85.44 342 GLU A CA 1
ATOM 2746 C C . GLU A 1 342 ? 6.101 -7.936 -0.945 1.00 85.44 342 GLU A C 1
ATOM 2748 O O . GLU A 1 342 ? 5.657 -8.863 -1.617 1.00 85.44 342 GLU A O 1
ATOM 2753 N N . GLY A 1 343 ? 7.016 -8.114 0.017 1.00 87.06 343 GLY A N 1
ATOM 2754 C CA . GLY A 1 343 ? 7.671 -9.396 0.284 1.00 87.06 343 GLY A CA 1
ATOM 2755 C C . GLY A 1 343 ? 6.681 -10.553 0.398 1.00 87.06 343 GLY A C 1
ATOM 2756 O O . GLY A 1 343 ? 6.731 -11.485 -0.395 1.00 87.06 343 GLY A O 1
ATOM 2757 N N . GLY A 1 344 ? 5.699 -10.460 1.293 1.00 85.25 344 GLY A N 1
ATOM 2758 C CA . GLY A 1 344 ? 4.708 -11.521 1.476 1.00 85.25 344 GLY A CA 1
ATOM 2759 C C . GLY A 1 344 ? 3.893 -11.843 0.217 1.00 85.25 344 GLY A C 1
ATOM 2760 O O . GLY A 1 344 ? 3.532 -12.998 0.012 1.00 85.25 344 GLY A O 1
ATOM 2761 N N . ALA A 1 345 ? 3.632 -10.856 -0.650 1.00 88.00 345 ALA A N 1
ATOM 2762 C CA . ALA A 1 345 ? 2.919 -11.085 -1.908 1.00 88.00 345 ALA A CA 1
ATOM 2763 C C . ALA A 1 345 ? 3.802 -11.814 -2.932 1.00 88.00 345 ALA A C 1
ATOM 2765 O O . ALA A 1 345 ? 3.340 -12.766 -3.552 1.00 88.00 345 ALA A O 1
ATOM 2766 N N . VAL A 1 346 ? 5.076 -11.424 -3.050 1.00 90.31 346 VAL A N 1
ATOM 2767 C CA . VAL A 1 346 ? 6.052 -12.092 -3.928 1.00 90.31 346 VAL A CA 1
ATOM 2768 C C . VAL A 1 346 ? 6.364 -13.508 -3.435 1.00 90.31 346 VAL A C 1
ATOM 2770 O O . VAL A 1 346 ? 6.548 -14.406 -4.245 1.00 90.31 346 VAL A O 1
ATOM 2773 N N . ALA A 1 347 ? 6.409 -13.748 -2.120 1.00 89.75 347 ALA A N 1
ATOM 2774 C CA . ALA A 1 347 ? 6.542 -15.104 -1.583 1.00 89.75 347 ALA A CA 1
ATOM 2775 C C . ALA A 1 347 ? 5.325 -15.969 -1.927 1.00 89.75 347 ALA A C 1
ATOM 2777 O O . ALA A 1 347 ? 5.488 -17.102 -2.362 1.00 89.75 347 ALA A O 1
ATOM 2778 N N . PHE A 1 348 ? 4.114 -15.437 -1.734 1.00 89.00 348 PHE A N 1
ATOM 2779 C CA . PHE A 1 348 ? 2.878 -16.177 -1.988 1.00 89.00 348 PHE A CA 1
ATOM 2780 C C . PHE A 1 348 ? 2.647 -16.460 -3.479 1.00 89.00 348 PHE A C 1
ATOM 2782 O O . PHE A 1 348 ? 2.090 -17.496 -3.820 1.00 89.00 348 PHE A O 1
ATOM 2789 N N . GLY A 1 349 ? 3.073 -15.550 -4.359 1.00 91.25 349 GLY A N 1
ATOM 2790 C CA . GLY A 1 349 ? 2.961 -15.719 -5.808 1.00 91.25 349 GLY A CA 1
ATOM 2791 C C . GLY A 1 349 ? 3.930 -16.746 -6.399 1.00 91.25 349 GLY A C 1
ATOM 2792 O O . GLY A 1 349 ? 3.766 -17.129 -7.553 1.00 91.25 349 GLY A O 1
ATOM 2793 N N . GLN A 1 350 ? 4.929 -17.204 -5.642 1.00 93.38 350 GLN A N 1
ATOM 2794 C CA . GLN A 1 350 ? 5.889 -18.198 -6.112 1.00 93.38 350 GLN A CA 1
ATOM 2795 C C . GLN A 1 350 ? 5.388 -19.624 -5.906 1.00 93.38 350 GLN A C 1
ATOM 2797 O O . GLN A 1 350 ? 4.814 -19.953 -4.869 1.00 93.38 350 GLN A O 1
ATOM 2802 N N . THR A 1 351 ? 5.703 -20.502 -6.856 1.00 93.69 351 THR A N 1
ATOM 2803 C CA . THR A 1 351 ? 5.517 -21.944 -6.672 1.00 93.69 351 THR A CA 1
ATOM 2804 C C . THR A 1 351 ? 6.587 -22.462 -5.704 1.00 93.69 351 THR A C 1
ATOM 2806 O O . THR A 1 351 ? 7.775 -22.383 -6.027 1.00 93.69 351 THR A O 1
ATOM 2809 N N . PRO A 1 352 ? 6.219 -22.962 -4.509 1.00 91.88 352 PRO A N 1
ATOM 2810 C CA . PRO A 1 352 ? 7.197 -23.436 -3.542 1.00 91.88 352 PRO A CA 1
ATOM 2811 C C . PRO A 1 352 ? 7.877 -24.712 -4.039 1.00 91.88 352 PRO A C 1
ATOM 2813 O O . PRO A 1 352 ? 7.268 -25.542 -4.716 1.00 91.88 352 PRO A O 1
ATOM 2816 N N . ASP A 1 353 ? 9.137 -24.899 -3.653 1.00 88.44 353 ASP A N 1
ATOM 2817 C CA . ASP A 1 353 ? 9.853 -26.146 -3.895 1.00 88.44 353 ASP A CA 1
ATOM 2818 C C . ASP A 1 353 ? 9.091 -27.314 -3.227 1.00 88.44 353 ASP A C 1
ATOM 2820 O O . ASP A 1 353 ? 8.819 -27.262 -2.023 1.00 88.44 353 ASP A O 1
ATOM 2824 N N . PRO A 1 354 ? 8.745 -28.383 -3.966 1.00 90.06 354 PRO A N 1
ATOM 2825 C CA . PRO A 1 354 ? 7.863 -29.437 -3.464 1.00 90.06 354 PRO A CA 1
ATOM 2826 C C . PRO A 1 354 ? 8.493 -30.286 -2.352 1.00 90.06 354 PRO A C 1
ATOM 2828 O O . PRO A 1 354 ? 7.774 -30.982 -1.638 1.00 90.06 354 PRO A O 1
ATOM 2831 N N . LYS A 1 355 ? 9.824 -30.261 -2.198 1.00 91.44 355 LYS A N 1
ATOM 2832 C CA . LYS A 1 355 ? 10.544 -31.026 -1.171 1.00 91.44 355 LYS A CA 1
ATOM 2833 C C . LYS A 1 355 ? 10.724 -30.222 0.112 1.00 91.44 355 LYS A C 1
ATOM 2835 O O . LYS A 1 355 ? 10.650 -30.782 1.200 1.00 91.44 355 LYS A O 1
ATOM 2840 N N . THR A 1 356 ? 11.004 -28.927 -0.011 1.00 88.50 356 THR A N 1
ATOM 2841 C CA . THR A 1 356 ? 11.373 -28.059 1.118 1.00 88.50 356 THR A CA 1
ATOM 2842 C C . THR A 1 356 ? 10.258 -27.110 1.548 1.00 88.50 356 THR A C 1
ATOM 2844 O O . THR A 1 356 ? 10.325 -26.561 2.647 1.00 88.50 356 THR A O 1
ATOM 2847 N N . GLY A 1 357 ? 9.259 -26.878 0.694 1.00 87.50 357 GLY A N 1
ATOM 2848 C CA . GLY A 1 357 ? 8.216 -25.869 0.883 1.00 87.50 357 GLY A CA 1
ATOM 2849 C C . GLY A 1 357 ? 8.721 -24.422 0.807 1.00 87.50 357 GLY A C 1
ATOM 2850 O O . GLY A 1 357 ? 7.954 -23.501 1.077 1.00 87.50 357 GLY A O 1
ATOM 2851 N N . GLN A 1 358 ? 10.002 -24.199 0.482 1.00 87.56 358 GLN A N 1
ATOM 2852 C CA . GLN A 1 358 ? 10.599 -22.863 0.413 1.00 87.56 358 GLN A CA 1
ATOM 2853 C C . GLN A 1 358 ? 10.336 -22.203 -0.940 1.00 87.56 358 GLN A C 1
ATOM 2855 O O . GLN A 1 358 ? 10.236 -22.873 -1.965 1.00 87.56 358 GLN A O 1
ATOM 2860 N N . THR A 1 359 ? 10.290 -20.871 -0.958 1.00 91.06 359 THR A N 1
ATOM 2861 C CA . THR A 1 359 ? 10.214 -20.104 -2.205 1.00 91.06 359 THR A CA 1
ATOM 2862 C C . THR A 1 359 ? 11.558 -20.178 -2.954 1.00 91.06 359 THR A C 1
ATOM 2864 O O . THR A 1 359 ? 12.599 -19.912 -2.337 1.00 91.06 359 THR A O 1
ATOM 2867 N N . PRO A 1 360 ? 11.579 -20.516 -4.260 1.00 93.19 360 PRO A N 1
ATOM 2868 C CA . PRO A 1 360 ? 12.816 -20.605 -5.044 1.00 93.19 360 PRO A CA 1
ATOM 2869 C C . PRO A 1 360 ? 13.608 -19.293 -5.096 1.00 93.19 360 PRO A C 1
ATOM 2871 O O . PRO A 1 360 ? 14.839 -19.306 -5.010 1.00 93.19 360 PRO A O 1
ATOM 2874 N N . LEU A 1 361 ? 12.914 -18.155 -5.195 1.00 94.00 361 LEU A N 1
ATOM 2875 C CA . LEU A 1 361 ? 13.487 -16.819 -5.106 1.00 94.00 361 LEU A CA 1
ATOM 2876 C C . LEU A 1 361 ? 13.283 -16.271 -3.686 1.00 94.00 361 LEU A C 1
ATOM 2878 O O . LEU A 1 361 ? 12.191 -15.868 -3.273 1.00 94.00 361 LEU A O 1
ATOM 2882 N N . LYS A 1 362 ? 14.365 -16.286 -2.908 1.00 92.19 362 LYS A N 1
ATOM 2883 C CA . LYS A 1 362 ? 14.396 -15.894 -1.498 1.00 92.19 362 LYS A CA 1
ATOM 2884 C C . LYS A 1 362 ? 14.411 -14.378 -1.363 1.00 92.19 362 LYS A C 1
ATOM 2886 O O . LYS A 1 362 ? 15.259 -13.691 -1.932 1.00 92.19 362 LYS A O 1
ATOM 2891 N N . LEU A 1 363 ? 13.470 -13.866 -0.584 1.00 90.06 363 LEU A N 1
ATOM 2892 C CA . LEU A 1 363 ? 13.262 -12.436 -0.389 1.00 90.06 363 LEU A CA 1
ATOM 2893 C C . LEU A 1 363 ? 14.310 -11.836 0.547 1.00 90.06 363 LEU A C 1
ATOM 2895 O O . LEU A 1 363 ? 14.701 -12.461 1.532 1.00 90.06 363 LEU A O 1
ATOM 2899 N N . PHE A 1 364 ? 14.713 -10.596 0.276 1.00 88.75 364 PHE A N 1
ATOM 2900 C CA . PHE A 1 364 ? 15.597 -9.841 1.163 1.00 88.75 364 PHE A CA 1
ATOM 2901 C C . PHE A 1 364 ? 14.843 -9.274 2.374 1.00 88.75 364 PHE A C 1
ATOM 2903 O O . PHE A 1 364 ? 15.415 -9.181 3.459 1.00 88.75 364 PHE A O 1
ATOM 2910 N N . MET A 1 365 ? 13.574 -8.873 2.206 1.00 82.44 365 MET A N 1
ATOM 2911 C CA . MET A 1 365 ? 12.771 -8.290 3.290 1.00 82.44 365 MET A CA 1
ATOM 2912 C C . MET A 1 365 ? 11.257 -8.448 3.081 1.00 82.44 365 MET A C 1
ATOM 2914 O O . MET A 1 365 ? 10.786 -8.446 1.948 1.00 82.44 365 MET A O 1
ATOM 2918 N N . ASP A 1 366 ? 10.482 -8.492 4.168 1.00 78.69 366 ASP A N 1
ATOM 2919 C CA . ASP A 1 366 ? 9.016 -8.376 4.150 1.00 78.69 366 ASP A CA 1
ATOM 2920 C C . ASP A 1 366 ? 8.528 -7.280 5.117 1.00 78.69 366 ASP A C 1
ATOM 2922 O O . ASP A 1 366 ? 9.206 -6.900 6.074 1.00 78.69 366 ASP A O 1
ATOM 2926 N N . GLY A 1 367 ? 7.355 -6.726 4.818 1.00 63.72 367 GLY A N 1
ATOM 2927 C CA . GLY A 1 367 ? 6.791 -5.533 5.431 1.00 63.72 367 GLY A CA 1
ATOM 2928 C C . GLY A 1 367 ? 5.692 -5.815 6.430 1.00 63.72 367 GLY A C 1
ATOM 2929 O O . GLY A 1 367 ? 5.278 -4.914 7.162 1.00 63.72 367 GLY A O 1
ATOM 2930 N N . ARG A 1 368 ? 5.275 -7.076 6.560 1.00 63.44 368 ARG A N 1
ATOM 2931 C CA . ARG A 1 368 ? 4.656 -7.511 7.807 1.00 63.44 368 ARG A CA 1
ATOM 2932 C C . ARG A 1 368 ? 5.755 -7.581 8.844 1.00 63.44 368 ARG A C 1
ATOM 2934 O O . ARG A 1 368 ? 6.685 -8.361 8.707 1.00 63.44 368 ARG A O 1
ATOM 2941 N N . ALA A 1 369 ? 5.644 -6.782 9.899 1.00 51.38 369 ALA A N 1
ATOM 2942 C CA . ALA A 1 369 ? 6.656 -6.783 10.944 1.00 51.38 369 ALA A CA 1
ATOM 2943 C C . ALA A 1 369 ? 6.842 -8.180 11.574 1.00 51.38 369 ALA A C 1
ATOM 2945 O O . ALA A 1 369 ? 7.917 -8.432 12.102 1.00 51.38 369 ALA A O 1
ATOM 2946 N N . GLN A 1 370 ? 5.851 -9.090 11.502 1.00 50.41 370 GLN A N 1
ATOM 2947 C CA . GLN A 1 370 ? 6.000 -10.496 11.923 1.00 50.41 370 GLN A CA 1
ATOM 2948 C C . GLN A 1 370 ? 7.027 -11.277 11.077 1.00 50.41 370 GLN A C 1
ATOM 2950 O O . GLN A 1 370 ? 7.554 -12.281 11.542 1.00 50.41 370 GLN A O 1
ATOM 2955 N N . ALA A 1 371 ? 7.274 -10.834 9.841 1.00 53.16 371 ALA A N 1
ATOM 2956 C CA . ALA A 1 371 ? 8.172 -11.429 8.850 1.00 53.16 371 ALA A CA 1
ATOM 2957 C C . ALA A 1 371 ? 9.385 -10.534 8.524 1.00 53.16 371 ALA A C 1
ATOM 2959 O O . ALA A 1 371 ? 10.247 -10.913 7.735 1.00 53.16 371 ALA A O 1
ATOM 2960 N N . ALA A 1 372 ? 9.490 -9.357 9.147 1.00 56.12 372 ALA A N 1
ATOM 2961 C CA . ALA A 1 372 ? 10.720 -8.584 9.159 1.00 56.12 372 ALA A CA 1
ATOM 2962 C C . ALA A 1 372 ? 11.759 -9.355 9.990 1.00 56.12 372 ALA A C 1
ATOM 2964 O O . ALA A 1 372 ? 11.806 -9.218 11.208 1.00 56.12 372 ALA A O 1
ATOM 2965 N N . TYR A 1 373 ? 12.547 -10.196 9.315 1.00 54.94 373 TYR A N 1
ATOM 2966 C CA . TYR A 1 373 ? 13.418 -11.219 9.907 1.00 54.94 373 TYR A CA 1
ATOM 2967 C C . TYR A 1 373 ? 14.350 -10.710 11.021 1.00 54.94 373 TYR A C 1
ATOM 2969 O O . TYR A 1 373 ? 14.672 -11.468 11.932 1.00 54.94 373 TYR A O 1
ATOM 2977 N N . ASP A 1 374 ? 14.776 -9.442 10.956 1.00 72.25 374 ASP A N 1
ATOM 2978 C CA . ASP A 1 374 ? 15.591 -8.768 11.970 1.00 72.25 374 ASP A CA 1
ATOM 2979 C C . ASP A 1 374 ? 15.553 -7.239 11.739 1.00 72.25 374 ASP A C 1
ATOM 2981 O O . ASP A 1 374 ? 15.590 -6.753 10.605 1.00 72.25 374 ASP A O 1
ATOM 2985 N N . HIS A 1 375 ? 15.527 -6.444 12.810 1.00 75.81 375 HIS A N 1
ATOM 2986 C CA . HIS A 1 375 ? 15.672 -4.988 12.735 1.00 75.81 375 HIS A CA 1
ATOM 2987 C C . HIS A 1 375 ? 17.034 -4.548 12.154 1.00 75.81 375 HIS A C 1
ATOM 2989 O O . HIS A 1 375 ? 17.123 -3.493 11.519 1.00 75.81 375 HIS A O 1
ATOM 2995 N N . SER A 1 376 ? 18.096 -5.336 12.343 1.00 81.12 376 SER A N 1
ATOM 2996 C CA . SER A 1 376 ? 19.398 -5.119 11.703 1.00 81.12 376 SER A CA 1
ATOM 2997 C C . SER A 1 376 ? 19.285 -5.223 10.176 1.00 81.12 376 SER A C 1
ATOM 2999 O O . SER A 1 376 ? 19.741 -4.322 9.467 1.00 81.12 376 SER A O 1
ATOM 3001 N N . ILE A 1 377 ? 18.564 -6.234 9.682 1.00 82.19 377 ILE A N 1
ATOM 3002 C CA . ILE A 1 377 ? 18.273 -6.444 8.261 1.00 82.19 377 ILE A CA 1
ATOM 3003 C C . ILE A 1 377 ? 17.354 -5.346 7.725 1.00 82.19 377 ILE A C 1
ATOM 3005 O O . ILE A 1 377 ? 17.596 -4.833 6.636 1.00 82.19 377 ILE A O 1
ATOM 3009 N N . PHE A 1 378 ? 16.370 -4.884 8.504 1.00 81.62 378 PHE A N 1
ATOM 3010 C CA . PHE A 1 378 ? 15.563 -3.723 8.115 1.00 81.62 378 PHE A CA 1
ATOM 3011 C C . PHE A 1 378 ? 16.420 -2.468 7.913 1.00 81.62 378 PHE A C 1
ATOM 3013 O O . PHE A 1 378 ? 16.287 -1.782 6.901 1.00 81.62 378 PHE A O 1
ATOM 3020 N N . ARG A 1 379 ? 17.339 -2.172 8.842 1.00 83.81 379 ARG A N 1
ATOM 3021 C CA . ARG A 1 379 ? 18.259 -1.031 8.707 1.00 83.81 379 ARG A CA 1
ATOM 3022 C C . ARG A 1 379 ? 19.202 -1.190 7.522 1.00 83.81 379 ARG A C 1
ATOM 3024 O O . ARG A 1 379 ? 19.472 -0.208 6.828 1.00 83.81 379 ARG A O 1
ATOM 3031 N N . LEU A 1 380 ? 19.693 -2.402 7.287 1.00 88.44 380 LEU A N 1
ATOM 3032 C CA . LEU A 1 380 ? 20.506 -2.722 6.122 1.00 88.44 380 LEU A CA 1
ATOM 3033 C C . LEU A 1 380 ? 19.723 -2.463 4.830 1.00 88.44 380 LEU A C 1
ATOM 3035 O O . LEU A 1 380 ? 20.192 -1.705 3.985 1.00 88.44 380 LEU A O 1
ATOM 3039 N N . TRP A 1 381 ? 18.504 -2.997 4.721 1.00 91.19 381 TRP A N 1
ATOM 3040 C CA . TRP A 1 381 ? 17.606 -2.763 3.590 1.00 91.19 381 TRP A CA 1
ATOM 3041 C C . TRP A 1 381 ? 17.368 -1.265 3.374 1.00 91.19 381 TRP A C 1
ATOM 3043 O O . TRP A 1 381 ? 17.542 -0.770 2.263 1.00 91.19 381 TRP A O 1
ATOM 3053 N N . GLN A 1 382 ? 17.061 -0.512 4.437 1.00 88.81 382 GLN A N 1
ATOM 3054 C CA . GLN A 1 382 ? 16.871 0.941 4.361 1.00 88.81 382 GLN A CA 1
ATOM 3055 C C . GLN A 1 382 ? 18.126 1.658 3.858 1.00 88.81 382 GLN A C 1
ATOM 3057 O O . GLN A 1 382 ? 18.024 2.589 3.061 1.00 88.81 382 GLN A O 1
ATOM 3062 N N . THR A 1 383 ? 19.305 1.227 4.308 1.00 92.56 383 THR A N 1
ATOM 3063 C CA . THR A 1 383 ? 20.591 1.809 3.909 1.00 92.56 383 THR A CA 1
ATOM 3064 C C . THR A 1 383 ? 20.876 1.543 2.433 1.00 92.56 383 THR A C 1
ATOM 3066 O O . THR A 1 383 ? 21.234 2.476 1.714 1.00 92.56 383 THR A O 1
ATOM 3069 N N . ILE A 1 384 ? 20.656 0.310 1.963 1.00 95.00 384 ILE A N 1
ATOM 3070 C CA . ILE A 1 384 ? 20.807 -0.067 0.550 1.00 95.00 384 ILE A CA 1
ATOM 3071 C C . ILE A 1 384 ? 19.813 0.712 -0.317 1.00 95.00 384 ILE A C 1
ATOM 3073 O O . ILE A 1 384 ? 20.214 1.411 -1.247 1.00 95.00 384 ILE A O 1
ATOM 3077 N N . HIS A 1 385 ? 18.527 0.689 0.041 1.00 93.81 385 HIS A N 1
ATOM 3078 C CA . HIS A 1 385 ? 17.463 1.381 -0.688 1.00 93.81 385 HIS A CA 1
ATOM 3079 C C . HIS A 1 385 ? 17.676 2.906 -0.754 1.00 93.81 385 HIS A C 1
ATOM 3081 O O . HIS A 1 385 ? 17.354 3.552 -1.755 1.00 93.81 385 HIS A O 1
ATOM 3087 N N . ALA A 1 386 ? 18.239 3.508 0.299 1.00 91.00 386 ALA A N 1
ATOM 3088 C CA . ALA A 1 386 ? 18.552 4.934 0.334 1.00 91.00 386 ALA A CA 1
ATOM 3089 C C . ALA A 1 386 ? 19.767 5.330 -0.527 1.00 91.00 386 ALA A C 1
ATOM 3091 O O . ALA A 1 386 ? 19.950 6.525 -0.759 1.00 91.00 386 ALA A O 1
ATOM 3092 N N . GLY A 1 387 ? 20.569 4.369 -1.003 1.00 91.44 387 GLY A N 1
ATOM 3093 C CA . GLY A 1 387 ? 21.807 4.611 -1.752 1.00 91.44 387 GLY A CA 1
ATOM 3094 C C . GLY A 1 387 ? 23.054 4.778 -0.880 1.00 91.44 387 GLY A C 1
ATOM 3095 O O . GLY A 1 387 ? 24.017 5.429 -1.287 1.00 91.44 387 GLY A O 1
ATOM 3096 N N . GLY A 1 388 ? 23.033 4.236 0.338 1.00 92.62 388 GLY A N 1
ATOM 3097 C CA . GLY A 1 388 ? 24.201 4.172 1.207 1.00 92.62 388 GLY A CA 1
ATOM 3098 C C . GLY A 1 388 ? 24.670 5.516 1.778 1.00 92.62 388 GLY A C 1
ATOM 3099 O O . GLY A 1 388 ? 23.959 6.528 1.724 1.00 92.62 388 GLY A O 1
ATOM 3100 N N . PRO A 1 389 ? 25.877 5.546 2.374 1.00 90.94 389 PRO A N 1
ATOM 3101 C CA . PRO A 1 389 ? 26.425 6.730 3.037 1.00 90.94 389 PRO A CA 1
ATOM 3102 C C . PRO A 1 389 ? 26.516 7.965 2.134 1.00 90.94 389 PRO A C 1
ATOM 3104 O O . PRO A 1 389 ? 26.281 9.079 2.604 1.00 90.94 389 PRO A O 1
ATOM 3107 N N . ILE A 1 390 ? 26.803 7.773 0.843 1.00 89.50 390 ILE A N 1
ATOM 3108 C CA . ILE A 1 390 ? 26.979 8.850 -0.142 1.00 89.50 390 ILE A CA 1
ATOM 3109 C C . ILE A 1 390 ? 25.656 9.595 -0.353 1.00 89.50 390 ILE A C 1
ATOM 3111 O O . ILE A 1 390 ? 25.571 10.805 -0.122 1.00 89.50 390 ILE A O 1
ATOM 3115 N N . ALA A 1 391 ? 24.591 8.866 -0.701 1.00 88.94 391 ALA A N 1
ATOM 3116 C CA . ALA A 1 391 ? 23.271 9.452 -0.910 1.00 88.94 391 ALA A CA 1
ATOM 3117 C C . ALA A 1 391 ? 22.688 10.044 0.384 1.00 88.94 391 ALA A C 1
ATOM 3119 O O . ALA A 1 391 ? 22.085 11.121 0.368 1.00 88.94 391 ALA A O 1
ATOM 3120 N N . MET A 1 392 ? 22.907 9.383 1.527 1.00 86.94 392 MET A N 1
ATOM 3121 C CA . MET A 1 392 ? 22.468 9.894 2.827 1.00 86.94 392 MET A CA 1
ATOM 3122 C C . MET A 1 392 ? 23.173 11.201 3.210 1.00 86.94 392 MET A C 1
ATOM 3124 O O . MET A 1 392 ? 22.519 12.114 3.721 1.00 86.94 392 MET A O 1
ATOM 3128 N N . LYS A 1 393 ? 24.481 11.326 2.950 1.00 86.50 393 LYS A N 1
ATOM 3129 C CA . LYS A 1 393 ? 25.243 12.559 3.200 1.00 86.50 393 LYS A CA 1
ATOM 3130 C C . LYS A 1 393 ? 24.746 13.704 2.319 1.00 86.50 393 LYS A C 1
ATOM 3132 O O . LYS A 1 393 ? 24.508 14.792 2.839 1.00 86.50 393 LYS A O 1
ATOM 3137 N N . ALA A 1 394 ? 24.511 13.448 1.030 1.00 83.69 394 ALA A N 1
ATOM 3138 C CA . ALA A 1 394 ? 23.955 14.443 0.111 1.00 83.69 394 ALA A CA 1
ATOM 3139 C C . ALA A 1 394 ? 22.584 14.953 0.588 1.00 83.69 394 ALA A C 1
ATOM 3141 O O . ALA A 1 394 ? 22.367 16.161 0.680 1.00 83.69 394 ALA A O 1
ATOM 3142 N N . LYS A 1 395 ? 21.695 14.039 1.003 1.00 79.69 395 LYS A N 1
ATOM 3143 C CA . LYS A 1 395 ? 20.359 14.387 1.506 1.00 79.69 395 LYS A CA 1
ATOM 3144 C C . LYS A 1 395 ? 20.404 15.201 2.805 1.00 79.69 395 LYS A C 1
ATOM 3146 O O . LYS A 1 395 ? 19.612 16.121 2.961 1.00 79.69 395 LYS A O 1
ATOM 3151 N N . ARG A 1 396 ? 21.335 14.899 3.722 1.00 78.69 396 ARG A N 1
ATOM 3152 C CA . ARG A 1 396 ? 21.535 15.675 4.966 1.00 78.69 396 ARG A CA 1
ATOM 3153 C C . ARG A 1 396 ? 22.077 17.081 4.711 1.00 78.69 396 ARG A C 1
ATOM 3155 O O . ARG A 1 396 ? 21.766 17.985 5.473 1.00 78.69 396 ARG A O 1
ATOM 3162 N N . GLY A 1 397 ? 22.865 17.263 3.655 1.00 74.81 397 GLY A N 1
ATOM 3163 C CA . GLY A 1 397 ? 23.382 18.570 3.250 1.00 74.81 397 GLY A CA 1
ATOM 3164 C C . GLY A 1 397 ? 22.413 19.410 2.411 1.00 74.81 397 GLY A C 1
ATOM 3165 O O . GLY A 1 397 ? 22.847 20.413 1.858 1.00 74.81 397 GLY A O 1
ATOM 3166 N N . ASN A 1 398 ? 21.147 18.992 2.245 1.00 66.44 398 ASN A N 1
ATOM 3167 C CA . ASN A 1 398 ? 20.194 19.557 1.273 1.00 66.44 398 ASN A CA 1
ATOM 3168 C C . ASN A 1 398 ? 20.728 19.607 -0.178 1.00 66.44 398 ASN A C 1
ATOM 3170 O O . ASN A 1 398 ? 20.221 20.354 -1.014 1.00 66.44 398 ASN A O 1
ATOM 3174 N N . GLY A 1 399 ? 21.740 18.797 -0.495 1.00 70.44 399 GLY A N 1
ATOM 3175 C CA . GLY A 1 399 ? 22.347 18.721 -1.818 1.00 70.44 399 GLY A CA 1
ATOM 3176 C C . GLY A 1 399 ? 21.608 17.743 -2.729 1.00 70.44 399 GLY A C 1
ATOM 3177 O O . GLY A 1 399 ? 21.102 16.707 -2.290 1.00 70.44 399 GLY A O 1
ATOM 3178 N N . ARG A 1 400 ? 21.569 18.043 -4.032 1.00 81.19 400 ARG A N 1
ATOM 3179 C CA . ARG A 1 400 ? 21.198 17.056 -5.057 1.00 81.19 400 ARG A CA 1
ATOM 3180 C C . ARG A 1 400 ? 22.394 16.139 -5.316 1.00 81.19 400 ARG A C 1
ATOM 3182 O O . ARG A 1 400 ? 23.517 16.618 -5.403 1.00 81.19 400 ARG A O 1
ATOM 3189 N N . ILE A 1 401 ? 22.139 14.841 -5.463 1.00 86.06 401 ILE A N 1
ATOM 3190 C CA . ILE A 1 401 ? 23.166 13.862 -5.852 1.00 86.06 401 ILE A CA 1
ATOM 3191 C C . ILE A 1 401 ? 23.601 14.177 -7.291 1.00 86.06 401 ILE A C 1
ATOM 3193 O O . ILE A 1 401 ? 22.744 14.204 -8.182 1.00 86.06 401 ILE A O 1
ATOM 3197 N N . SER A 1 402 ? 24.895 14.435 -7.510 1.00 88.94 402 SER A N 1
ATOM 3198 C CA . SER A 1 402 ? 25.448 14.670 -8.853 1.00 88.94 402 SER A CA 1
ATOM 3199 C C . SER A 1 402 ? 25.442 13.382 -9.698 1.00 88.94 402 SER A C 1
ATOM 3201 O O . SER A 1 402 ? 25.319 12.287 -9.142 1.00 88.94 402 SER A O 1
ATOM 3203 N N . PRO A 1 403 ? 25.565 13.464 -11.035 1.00 89.88 403 PRO A N 1
ATOM 3204 C CA . PRO A 1 403 ? 25.693 12.279 -11.887 1.00 89.88 403 PRO A CA 1
ATOM 3205 C C . PRO A 1 403 ? 26.862 11.360 -11.491 1.00 89.88 403 PRO A C 1
ATOM 3207 O O . PRO A 1 403 ? 26.702 10.143 -11.444 1.00 89.88 403 PRO A O 1
ATOM 3210 N N . GLU A 1 404 ? 28.012 11.929 -11.136 1.00 90.25 404 GLU A N 1
ATOM 3211 C CA . GLU A 1 404 ? 29.211 11.195 -10.713 1.00 90.25 404 GLU A CA 1
ATOM 3212 C C . GLU A 1 404 ? 28.967 10.489 -9.378 1.00 90.25 404 GLU A C 1
ATOM 3214 O O . GLU A 1 404 ? 29.206 9.289 -9.252 1.00 90.25 404 GLU A O 1
ATOM 3219 N N . GLN A 1 405 ? 28.377 11.201 -8.411 1.00 91.50 405 GLN A N 1
ATOM 3220 C CA . GLN A 1 405 ? 27.974 10.616 -7.132 1.00 91.50 405 GLN A CA 1
ATOM 3221 C C . GLN A 1 405 ? 26.934 9.506 -7.317 1.00 91.50 405 GLN A C 1
ATOM 3223 O O . GLN A 1 405 ? 26.943 8.529 -6.577 1.00 91.50 405 GLN A O 1
ATOM 3228 N N . MET A 1 406 ? 26.033 9.625 -8.297 1.00 94.12 406 MET A N 1
ATOM 3229 C CA . MET A 1 406 ? 25.050 8.579 -8.589 1.00 94.12 406 MET A CA 1
ATOM 3230 C C . MET A 1 406 ? 25.719 7.296 -9.093 1.00 94.12 406 MET A C 1
ATOM 3232 O O . MET A 1 406 ? 25.289 6.204 -8.726 1.00 94.12 406 MET A O 1
ATOM 3236 N N . LYS A 1 407 ? 26.797 7.417 -9.875 1.00 94.00 407 LYS A N 1
ATOM 3237 C CA . LYS A 1 407 ? 27.604 6.271 -10.306 1.00 94.00 407 LYS A CA 1
ATOM 3238 C C . LYS A 1 407 ? 28.303 5.599 -9.121 1.00 94.00 407 LYS A C 1
ATOM 3240 O O . LYS A 1 407 ? 28.261 4.378 -9.010 1.00 94.00 407 LYS A O 1
ATOM 3245 N N . GLU A 1 408 ? 28.884 6.377 -8.207 1.00 95.25 408 GLU A N 1
ATOM 3246 C CA . GLU A 1 408 ? 29.479 5.841 -6.971 1.00 95.25 408 GLU A CA 1
ATOM 3247 C C . GLU A 1 408 ? 28.440 5.138 -6.088 1.00 95.25 408 GLU A C 1
ATOM 3249 O O . GLU A 1 408 ? 28.695 4.054 -5.566 1.00 95.25 408 GLU A O 1
ATOM 3254 N N . VAL A 1 409 ? 27.243 5.721 -5.965 1.00 96.31 409 VAL A N 1
ATOM 3255 C CA . VAL A 1 409 ? 26.104 5.096 -5.279 1.00 96.31 409 VAL A CA 1
ATOM 3256 C C . VAL A 1 409 ? 25.736 3.768 -5.946 1.00 96.31 409 VAL A C 1
ATOM 3258 O O . VAL A 1 409 ? 25.517 2.786 -5.242 1.00 96.31 409 VAL A O 1
ATOM 3261 N N . GLY A 1 410 ? 25.701 3.713 -7.280 1.00 96.75 410 GLY A N 1
ATOM 3262 C CA . GLY A 1 410 ? 25.416 2.494 -8.043 1.00 96.75 410 GLY A CA 1
ATOM 3263 C C . GLY A 1 410 ? 26.437 1.386 -7.803 1.00 96.75 410 GLY A C 1
ATOM 3264 O O . GLY A 1 410 ? 26.039 0.251 -7.546 1.00 96.75 410 GLY A O 1
ATOM 3265 N N . ASN A 1 411 ? 27.729 1.721 -7.806 1.00 96.62 411 ASN A N 1
ATOM 3266 C CA . ASN A 1 411 ? 28.803 0.776 -7.491 1.00 96.62 411 ASN A CA 1
ATOM 3267 C C . ASN A 1 411 ? 28.691 0.264 -6.050 1.00 96.62 411 ASN A C 1
ATOM 3269 O O . ASN A 1 411 ? 28.720 -0.938 -5.817 1.00 96.62 411 ASN A O 1
ATOM 3273 N N . TRP A 1 412 ? 28.473 1.163 -5.085 1.00 97.38 412 TRP A N 1
ATOM 3274 C CA . TRP A 1 412 ? 28.322 0.767 -3.686 1.00 97.38 412 TRP A CA 1
ATOM 3275 C C . TRP A 1 412 ? 27.116 -0.161 -3.478 1.00 97.38 412 TRP A C 1
ATOM 3277 O O . TRP A 1 412 ? 27.231 -1.165 -2.780 1.00 97.38 412 TRP A O 1
ATOM 3287 N N . ILE A 1 413 ? 25.965 0.138 -4.098 1.00 97.88 413 ILE A N 1
ATOM 3288 C CA . ILE A 1 413 ? 24.786 -0.741 -4.045 1.00 97.88 413 ILE A CA 1
ATOM 3289 C C . ILE A 1 413 ? 25.115 -2.102 -4.663 1.00 97.88 413 ILE A C 1
ATOM 3291 O O . ILE A 1 413 ? 24.780 -3.120 -4.065 1.00 97.88 413 ILE A O 1
ATOM 3295 N N . ASN A 1 414 ? 25.757 -2.125 -5.834 1.00 97.56 414 ASN A N 1
ATOM 3296 C CA . ASN A 1 414 ? 26.152 -3.358 -6.513 1.00 97.56 414 ASN A CA 1
ATOM 3297 C C . ASN A 1 414 ? 27.000 -4.255 -5.601 1.00 97.56 414 ASN A C 1
ATOM 3299 O O . ASN A 1 414 ? 26.670 -5.423 -5.415 1.00 97.56 414 ASN A O 1
ATOM 3303 N N . ASP A 1 415 ? 28.019 -3.685 -4.957 1.00 97.06 415 ASP A N 1
ATOM 3304 C CA . ASP A 1 415 ? 28.886 -4.413 -4.030 1.00 97.06 415 ASP A CA 1
ATOM 3305 C C . ASP A 1 415 ? 28.102 -4.949 -2.826 1.00 97.06 415 ASP A C 1
ATOM 3307 O O . ASP A 1 415 ? 28.297 -6.088 -2.406 1.00 97.06 415 ASP A O 1
ATOM 3311 N N . GLN A 1 416 ? 27.167 -4.157 -2.282 1.00 96.88 416 GLN A N 1
ATOM 3312 C CA . GLN A 1 416 ? 26.299 -4.635 -1.206 1.00 96.88 416 GLN A CA 1
ATOM 3313 C C . GLN A 1 416 ? 25.420 -5.802 -1.656 1.00 96.88 416 GLN A C 1
ATOM 3315 O O . GLN A 1 416 ? 25.335 -6.782 -0.929 1.00 96.88 416 GLN A O 1
ATOM 3320 N N . LEU A 1 417 ? 24.777 -5.729 -2.822 1.00 97.00 417 LEU A N 1
ATOM 3321 C CA . LEU A 1 417 ? 23.915 -6.809 -3.311 1.00 97.00 417 LEU A CA 1
ATOM 3322 C C . LEU A 1 417 ? 24.712 -8.089 -3.601 1.00 97.00 417 LEU A C 1
ATOM 3324 O O . LEU A 1 417 ? 24.262 -9.177 -3.234 1.00 97.00 417 LEU A O 1
ATOM 3328 N N . ASN A 1 418 ? 25.919 -7.956 -4.155 1.00 96.06 418 ASN A N 1
ATOM 3329 C CA . ASN A 1 418 ? 26.831 -9.075 -4.390 1.00 96.06 418 ASN A CA 1
ATOM 3330 C C . ASN A 1 418 ? 27.252 -9.765 -3.083 1.00 96.06 418 ASN A C 1
ATOM 3332 O O . ASN A 1 418 ? 27.263 -10.990 -3.029 1.00 96.06 418 ASN A O 1
ATOM 3336 N N . ASN A 1 419 ? 27.495 -9.015 -2.000 1.00 95.88 419 ASN A N 1
ATOM 3337 C CA . ASN A 1 419 ? 27.813 -9.595 -0.683 1.00 95.88 419 ASN A CA 1
ATOM 3338 C C . ASN A 1 419 ? 26.691 -10.477 -0.101 1.00 95.88 419 ASN A C 1
ATOM 3340 O O . ASN A 1 419 ? 26.936 -11.246 0.827 1.00 95.88 419 ASN A O 1
ATOM 3344 N N . TYR A 1 420 ? 25.462 -10.347 -0.607 1.00 93.56 420 TYR A N 1
ATOM 3345 C CA . TYR A 1 420 ? 24.310 -11.152 -0.200 1.00 93.56 420 TYR A CA 1
ATOM 3346 C C . TYR A 1 420 ? 23.814 -12.068 -1.323 1.00 93.56 420 TYR A C 1
ATOM 3348 O O . TYR A 1 420 ? 22.641 -12.446 -1.296 1.00 93.56 420 TYR A O 1
ATOM 3356 N N . ASP A 1 421 ? 24.650 -12.380 -2.319 1.00 95.75 421 ASP A N 1
ATOM 3357 C CA . ASP A 1 421 ? 24.321 -13.226 -3.478 1.00 95.75 421 ASP A CA 1
ATOM 3358 C C . ASP A 1 421 ? 23.013 -12.811 -4.178 1.00 95.75 421 ASP A C 1
ATOM 3360 O O . ASP A 1 421 ? 22.232 -13.638 -4.658 1.00 95.75 421 ASP A O 1
ATOM 3364 N N . THR A 1 422 ? 22.717 -11.511 -4.160 1.00 96.62 422 THR A N 1
ATOM 3365 C CA . THR A 1 422 ? 21.464 -10.967 -4.671 1.00 96.62 422 THR A CA 1
ATOM 3366 C C . THR A 1 422 ? 21.657 -10.505 -6.101 1.00 96.62 422 THR A C 1
ATOM 3368 O O . THR A 1 422 ? 22.329 -9.511 -6.359 1.00 96.62 422 THR A O 1
ATOM 3371 N N . TRP A 1 423 ? 21.033 -11.222 -7.030 1.00 97.81 423 TRP A N 1
ATOM 3372 C CA . TRP A 1 423 ? 21.154 -10.961 -8.463 1.00 97.81 423 TRP A CA 1
ATOM 3373 C C . TRP A 1 423 ? 19.863 -10.427 -9.088 1.00 97.81 423 TRP A C 1
ATOM 3375 O O . TRP A 1 423 ? 19.878 -10.033 -10.250 1.0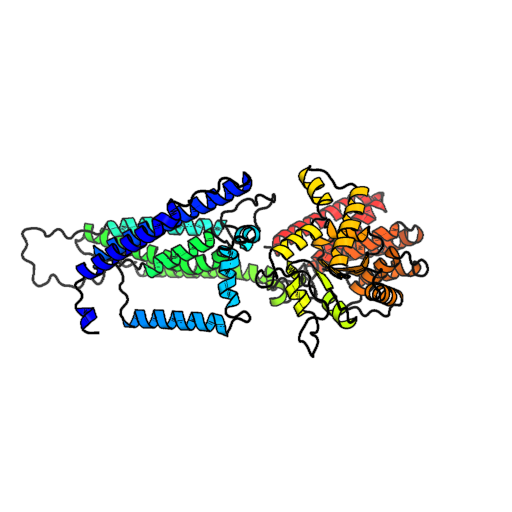0 97.81 423 TRP A O 1
ATOM 3385 N N . VAL A 1 424 ? 18.769 -10.366 -8.320 1.00 98.25 424 VAL A N 1
ATOM 3386 C CA . VAL A 1 424 ? 17.477 -9.803 -8.737 1.00 98.25 424 VAL A CA 1
ATOM 3387 C C . VAL A 1 424 ? 17.128 -8.599 -7.863 1.00 98.25 424 VAL A C 1
ATOM 3389 O O . VAL A 1 424 ? 17.290 -8.638 -6.643 1.00 98.25 424 VAL A O 1
ATOM 3392 N N . VAL A 1 425 ? 16.597 -7.536 -8.463 1.00 98.12 425 VAL A N 1
ATOM 3393 C CA . VAL A 1 425 ? 16.000 -6.392 -7.758 1.00 98.12 425 VAL A CA 1
ATOM 3394 C C . VAL A 1 425 ? 14.583 -6.203 -8.275 1.00 98.12 425 VAL A C 1
ATOM 3396 O O . VAL A 1 425 ? 14.392 -6.060 -9.478 1.00 98.12 425 VAL A O 1
ATOM 3399 N N . LEU A 1 426 ? 13.595 -6.183 -7.381 1.00 97.00 426 LEU A N 1
ATOM 3400 C CA . LEU A 1 426 ? 12.178 -6.053 -7.729 1.00 97.00 426 LEU A CA 1
ATOM 3401 C C . LEU A 1 426 ? 11.558 -4.860 -7.003 1.00 97.00 426 LEU A C 1
ATOM 3403 O O . LEU A 1 426 ? 11.525 -4.821 -5.771 1.00 97.00 426 LEU A O 1
ATOM 3407 N N . MET A 1 427 ? 11.069 -3.885 -7.767 1.00 96.25 427 MET A N 1
ATOM 3408 C CA . MET A 1 427 ? 10.498 -2.655 -7.224 1.00 96.25 427 MET A CA 1
ATOM 3409 C C . MET A 1 427 ? 9.156 -2.321 -7.876 1.00 96.25 427 MET A C 1
ATOM 3411 O O . MET A 1 427 ? 9.059 -2.355 -9.107 1.00 96.25 427 MET A O 1
ATOM 3415 N N . PRO A 1 428 ? 8.160 -1.874 -7.091 1.00 94.12 428 PRO A N 1
ATOM 3416 C CA . PRO A 1 428 ? 6.913 -1.400 -7.652 1.00 94.12 428 PRO A CA 1
ATOM 3417 C C . PRO A 1 428 ? 7.109 -0.048 -8.338 1.00 94.12 428 PRO A C 1
ATOM 3419 O O . PRO A 1 428 ? 8.023 0.727 -8.027 1.00 94.12 428 PRO A O 1
ATOM 3422 N N . LYS A 1 429 ? 6.189 0.290 -9.238 1.00 88.81 429 LYS A N 1
ATOM 3423 C CA . LYS A 1 429 ? 6.215 1.492 -10.075 1.00 88.81 429 LYS A CA 1
ATOM 3424 C C . LYS A 1 429 ? 6.497 2.796 -9.310 1.00 88.81 429 LYS A C 1
ATOM 3426 O O . LYS A 1 429 ? 7.334 3.572 -9.780 1.00 88.81 429 LYS A O 1
ATOM 3431 N N . PRO A 1 430 ? 5.901 3.070 -8.127 1.00 88.31 430 PRO A N 1
ATOM 3432 C CA . PRO A 1 430 ? 6.223 4.274 -7.355 1.00 88.31 430 PRO A CA 1
ATOM 3433 C C . PRO A 1 430 ? 7.703 4.384 -6.946 1.00 88.31 430 PRO A C 1
ATOM 3435 O O . PRO A 1 430 ? 8.195 5.490 -6.728 1.00 88.31 430 PRO A O 1
ATOM 3438 N N . GLN A 1 431 ? 8.425 3.261 -6.874 1.00 92.19 431 GLN A N 1
ATOM 3439 C CA . GLN A 1 431 ? 9.841 3.192 -6.503 1.00 92.19 431 GLN A CA 1
ATOM 3440 C C . GLN A 1 431 ? 10.795 3.173 -7.707 1.00 92.19 431 GLN A C 1
ATOM 3442 O O . GLN A 1 431 ? 12.010 3.217 -7.509 1.00 92.19 431 GLN A O 1
ATOM 3447 N N . MET A 1 432 ? 10.304 3.201 -8.953 1.00 89.50 432 MET A N 1
ATOM 3448 C CA . MET A 1 432 ? 11.162 3.229 -10.155 1.00 89.50 432 MET A CA 1
ATOM 3449 C C . MET A 1 432 ? 12.091 4.452 -10.217 1.00 89.50 432 MET A C 1
ATOM 3451 O O . MET A 1 432 ? 13.145 4.402 -10.847 1.00 89.50 432 MET A O 1
ATOM 3455 N N . ASN A 1 433 ? 11.714 5.552 -9.557 1.00 89.31 433 ASN A N 1
ATOM 3456 C CA . ASN A 1 433 ? 12.519 6.774 -9.457 1.00 89.31 433 ASN A CA 1
ATOM 3457 C C . ASN A 1 433 ? 13.270 6.902 -8.118 1.00 89.31 433 ASN A C 1
ATOM 3459 O O . ASN A 1 433 ? 13.841 7.961 -7.838 1.00 89.31 433 ASN A O 1
ATOM 3463 N N . SER A 1 434 ? 13.271 5.854 -7.287 1.00 92.69 434 SER A N 1
ATOM 3464 C CA . SER A 1 434 ? 14.061 5.805 -6.052 1.00 92.69 434 SER A CA 1
ATOM 3465 C C . SER A 1 434 ? 15.559 5.947 -6.347 1.00 92.69 434 SER A C 1
ATOM 3467 O O . SER A 1 434 ? 16.017 5.696 -7.467 1.00 92.69 434 SER A O 1
ATOM 3469 N N . THR A 1 435 ? 16.341 6.348 -5.339 1.00 93.94 435 THR A N 1
ATOM 3470 C CA . THR A 1 435 ? 17.808 6.409 -5.457 1.00 93.94 435 THR A CA 1
ATOM 3471 C C . THR A 1 435 ? 18.377 5.063 -5.904 1.00 93.94 435 THR A C 1
ATOM 3473 O O . THR A 1 435 ? 19.181 5.039 -6.829 1.00 93.94 435 THR A O 1
ATOM 3476 N N . LEU A 1 436 ? 17.895 3.962 -5.315 1.00 96.06 436 LEU A N 1
ATOM 3477 C CA . LEU A 1 436 ? 18.266 2.592 -5.669 1.00 96.06 436 LEU A CA 1
ATOM 3478 C C . LEU A 1 436 ? 18.091 2.304 -7.166 1.00 96.06 436 LEU A C 1
ATOM 3480 O O . LEU A 1 436 ? 19.061 1.989 -7.852 1.00 96.06 436 LEU A O 1
ATOM 3484 N N . MET A 1 437 ? 16.870 2.459 -7.688 1.00 96.50 437 MET A N 1
ATOM 3485 C CA . MET A 1 437 ? 16.567 2.126 -9.085 1.00 96.50 437 MET A CA 1
ATOM 3486 C C . MET A 1 437 ? 17.310 3.033 -10.066 1.00 96.50 437 MET A C 1
ATOM 3488 O O . MET A 1 437 ? 17.814 2.569 -11.086 1.00 96.50 437 MET A O 1
ATOM 3492 N N . ARG A 1 438 ? 17.426 4.331 -9.760 1.00 95.00 438 ARG A N 1
ATOM 3493 C CA . ARG A 1 438 ? 18.171 5.274 -10.607 1.00 95.00 438 ARG A CA 1
ATOM 3494 C C . ARG A 1 438 ? 19.659 4.948 -10.673 1.00 95.00 438 ARG A C 1
ATOM 3496 O O . ARG A 1 438 ? 20.236 5.096 -11.745 1.00 95.00 438 ARG A O 1
ATOM 3503 N N . ALA A 1 439 ? 20.253 4.544 -9.552 1.00 96.19 439 ALA A N 1
ATOM 3504 C CA . ALA A 1 439 ? 21.660 4.184 -9.473 1.00 96.19 439 ALA A CA 1
ATOM 3505 C C . ALA A 1 439 ? 21.937 2.880 -10.232 1.00 96.19 439 ALA A C 1
ATOM 3507 O O . ALA A 1 439 ? 22.780 2.869 -11.122 1.00 96.19 439 ALA A O 1
ATOM 3508 N N . LEU A 1 440 ? 21.155 1.825 -9.974 1.00 96.81 440 LEU A N 1
ATOM 3509 C CA . LEU A 1 440 ? 21.323 0.529 -10.639 1.00 96.81 440 LEU A CA 1
ATOM 3510 C C . LEU A 1 440 ? 21.140 0.609 -12.155 1.00 96.81 440 LEU A C 1
ATOM 3512 O O . LEU A 1 440 ? 21.937 0.044 -12.887 1.00 96.81 440 LEU A O 1
ATOM 3516 N N . LYS A 1 441 ? 20.165 1.380 -12.656 1.00 94.06 441 LYS A N 1
ATOM 3517 C CA . LYS A 1 441 ? 19.982 1.571 -14.110 1.00 94.06 441 LYS A CA 1
ATOM 3518 C C . LYS A 1 441 ? 21.140 2.317 -14.790 1.00 94.06 441 LYS A C 1
ATOM 3520 O O . LYS A 1 441 ? 21.206 2.339 -16.016 1.00 94.06 441 LYS A O 1
ATOM 3525 N N . GLN A 1 442 ? 22.014 2.970 -14.021 1.00 92.38 442 GLN A N 1
ATOM 3526 C CA . GLN A 1 442 ? 23.253 3.574 -14.524 1.00 92.38 442 GLN A CA 1
ATOM 3527 C C . GLN A 1 442 ? 24.454 2.627 -14.396 1.00 92.38 442 GLN A C 1
ATOM 3529 O O . GLN A 1 442 ? 25.474 2.859 -15.048 1.00 92.38 442 GLN A O 1
ATOM 3534 N N . THR A 1 443 ? 24.340 1.561 -13.600 1.00 95.12 443 THR A N 1
ATOM 3535 C CA . THR A 1 443 ? 25.365 0.527 -13.462 1.00 95.12 443 THR A CA 1
ATOM 3536 C C . THR A 1 443 ? 25.281 -0.450 -14.651 1.00 95.12 443 THR A C 1
ATOM 3538 O O . THR A 1 443 ? 24.213 -1.004 -14.908 1.00 95.12 443 THR A O 1
ATOM 3541 N N . PRO A 1 444 ? 26.370 -0.686 -15.414 1.00 93.69 444 PRO A N 1
ATOM 3542 C CA . PRO A 1 444 ? 26.298 -1.419 -16.685 1.00 93.69 444 PRO A CA 1
ATOM 3543 C C . PRO A 1 444 ? 25.778 -2.861 -16.616 1.00 93.69 444 PRO A C 1
ATOM 3545 O O . PRO A 1 444 ? 25.201 -3.327 -17.601 1.00 93.69 444 PRO A O 1
ATOM 3548 N N . ASN A 1 445 ? 25.996 -3.552 -15.496 1.00 96.19 445 ASN A N 1
ATOM 3549 C CA . ASN A 1 445 ? 25.655 -4.958 -15.277 1.00 96.19 445 ASN A CA 1
ATOM 3550 C C . ASN A 1 445 ? 24.205 -5.184 -14.813 1.00 96.19 445 ASN A C 1
ATOM 3552 O O . ASN A 1 445 ? 23.727 -6.310 -14.868 1.00 96.19 445 ASN A O 1
ATOM 3556 N N . TRP A 1 446 ? 23.469 -4.152 -14.401 1.00 97.88 446 TRP A N 1
ATOM 3557 C CA . TRP A 1 446 ? 22.059 -4.301 -14.038 1.00 97.88 446 TRP A CA 1
ATOM 3558 C C . TRP A 1 446 ? 21.170 -3.985 -15.238 1.00 97.88 446 TRP A C 1
ATOM 3560 O O . TRP A 1 446 ? 21.210 -2.883 -15.788 1.00 97.88 446 TRP A O 1
ATOM 3570 N N . LYS A 1 447 ? 20.370 -4.966 -15.661 1.00 97.69 447 LYS A N 1
ATOM 3571 C CA . LYS A 1 447 ? 19.479 -4.869 -16.824 1.00 97.69 447 LYS A CA 1
ATOM 3572 C C . LYS A 1 447 ? 18.043 -5.132 -16.431 1.00 97.69 447 LYS A C 1
ATOM 3574 O O . LYS A 1 447 ? 17.774 -5.973 -15.582 1.00 97.69 447 LYS A O 1
ATOM 3579 N N . THR A 1 448 ? 17.118 -4.435 -17.071 1.00 97.69 448 THR A N 1
ATOM 3580 C CA . THR A 1 448 ? 15.694 -4.745 -16.978 1.00 97.69 448 THR A CA 1
ATOM 3581 C C . THR A 1 448 ? 15.455 -6.140 -17.539 1.00 97.69 448 THR A C 1
ATOM 3583 O O . THR A 1 448 ? 15.800 -6.384 -18.685 1.00 97.69 448 THR A O 1
ATOM 3586 N N . ALA A 1 449 ? 14.860 -7.038 -16.757 1.00 97.88 449 ALA A N 1
ATOM 3587 C CA . ALA A 1 449 ? 14.428 -8.355 -17.236 1.00 97.88 449 ALA A CA 1
ATOM 3588 C C . ALA A 1 449 ? 12.908 -8.521 -17.229 1.00 97.88 449 ALA A C 1
ATOM 3590 O O . ALA A 1 449 ? 12.406 -9.439 -17.863 1.00 97.88 449 ALA A O 1
ATOM 3591 N N . TYR A 1 450 ? 12.175 -7.635 -16.549 1.00 98.44 450 TYR A N 1
ATOM 3592 C CA . TYR A 1 450 ? 10.720 -7.588 -16.627 1.00 98.44 450 TYR A CA 1
ATOM 3593 C C . TYR A 1 450 ? 10.185 -6.193 -16.277 1.00 98.44 450 TYR A C 1
ATOM 3595 O O . TYR A 1 450 ? 10.696 -5.530 -15.368 1.00 98.44 450 TYR A O 1
ATOM 3603 N N . LEU A 1 451 ? 9.164 -5.738 -17.001 1.00 95.88 451 LEU A N 1
ATOM 3604 C CA . LEU A 1 451 ? 8.493 -4.456 -16.808 1.00 95.88 451 LEU A CA 1
ATOM 3605 C C . LEU A 1 451 ? 7.007 -4.566 -17.174 1.00 95.88 451 LEU A C 1
ATOM 3607 O O . LEU A 1 451 ? 6.687 -4.868 -18.322 1.00 95.88 451 LEU A O 1
ATOM 3611 N N . ASP A 1 452 ? 6.119 -4.222 -16.242 1.00 93.75 452 ASP A N 1
ATOM 3612 C CA . ASP A 1 452 ? 4.675 -4.122 -16.490 1.00 93.75 452 ASP A CA 1
ATOM 3613 C C . ASP A 1 452 ? 4.083 -2.781 -15.993 1.00 93.75 452 ASP A C 1
ATOM 3615 O O . ASP A 1 452 ? 4.768 -1.753 -15.910 1.00 93.75 452 ASP A O 1
ATOM 3619 N N . SER A 1 453 ? 2.769 -2.738 -15.761 1.00 88.12 453 SER A N 1
ATOM 3620 C CA . SER A 1 453 ? 2.045 -1.554 -15.291 1.00 88.12 453 SER A CA 1
ATOM 3621 C C . SER A 1 453 ? 2.303 -1.219 -13.810 1.00 88.12 453 SER A C 1
ATOM 3623 O O . SER A 1 453 ? 2.099 -0.062 -13.415 1.00 88.12 453 SER A O 1
ATOM 3625 N N . THR A 1 454 ? 2.785 -2.175 -13.010 1.00 90.25 454 THR A N 1
ATOM 3626 C CA . THR A 1 454 ? 2.909 -2.106 -11.546 1.00 90.25 454 THR A CA 1
ATOM 3627 C C . THR A 1 454 ? 4.314 -2.409 -11.011 1.00 90.25 454 THR A C 1
ATOM 3629 O O . THR A 1 454 ? 4.655 -1.879 -9.956 1.00 90.25 454 THR A O 1
ATOM 3632 N N . GLN A 1 455 ? 5.149 -3.165 -11.724 1.00 95.19 455 GLN A N 1
ATOM 3633 C CA . GLN A 1 455 ? 6.417 -3.743 -11.273 1.00 95.19 455 GLN A CA 1
ATOM 3634 C C . GLN A 1 455 ? 7.556 -3.529 -12.278 1.00 95.19 455 GLN A C 1
ATOM 3636 O O . GLN A 1 455 ? 7.368 -3.472 -13.495 1.00 95.19 455 GLN A O 1
ATOM 3641 N N . HIS A 1 456 ? 8.778 -3.432 -11.750 1.00 96.88 456 HIS A N 1
ATOM 3642 C CA . HIS A 1 456 ? 10.018 -3.376 -12.521 1.00 96.88 456 HIS A CA 1
ATOM 3643 C C . HIS A 1 456 ? 11.068 -4.284 -11.873 1.00 96.88 456 HIS A C 1
ATOM 3645 O O . HIS A 1 456 ? 11.464 -4.070 -10.725 1.00 96.88 456 HIS A O 1
ATOM 3651 N N . LEU A 1 457 ? 11.523 -5.286 -12.627 1.00 98.00 457 LEU A N 1
ATOM 3652 C CA . LEU A 1 457 ? 12.532 -6.255 -12.216 1.00 98.00 457 LEU A CA 1
ATOM 3653 C C . LEU A 1 457 ? 13.840 -6.014 -12.979 1.00 98.00 457 LEU A C 1
ATOM 3655 O O . LEU A 1 457 ? 13.865 -5.992 -14.215 1.00 98.00 457 LEU A O 1
ATOM 3659 N N . LEU A 1 458 ? 14.930 -5.856 -12.232 1.00 98.50 458 LEU A N 1
ATOM 3660 C CA . LEU A 1 458 ? 16.296 -5.810 -12.744 1.00 98.50 458 LEU A CA 1
ATOM 3661 C C . LEU A 1 458 ? 17.039 -7.099 -12.388 1.00 98.50 458 LEU A C 1
ATOM 3663 O O . LEU A 1 458 ? 16.818 -7.662 -11.315 1.00 98.50 458 LEU A O 1
ATOM 3667 N N . VAL A 1 459 ? 17.967 -7.511 -13.247 1.00 98.56 459 VAL A N 1
ATOM 3668 C CA . VAL A 1 459 ? 18.890 -8.624 -12.999 1.00 98.56 459 VAL A CA 1
ATOM 3669 C C . VAL A 1 459 ? 20.336 -8.219 -13.231 1.00 98.56 459 VAL A C 1
ATOM 3671 O O . VAL A 1 459 ? 20.620 -7.388 -14.096 1.00 98.56 459 VAL A O 1
ATOM 3674 N N . ASN A 1 460 ? 21.246 -8.825 -12.473 1.00 98.25 460 ASN A N 1
ATOM 3675 C CA . ASN A 1 460 ? 22.682 -8.671 -12.660 1.00 98.25 460 ASN A CA 1
ATOM 3676 C C . ASN A 1 460 ? 23.201 -9.653 -13.729 1.00 98.25 460 ASN A C 1
ATOM 3678 O O . ASN A 1 460 ? 23.275 -10.859 -13.488 1.00 98.25 460 ASN A O 1
ATOM 3682 N N . ILE A 1 461 ? 23.606 -9.137 -14.891 1.00 97.69 461 ILE A N 1
ATOM 3683 C CA . ILE A 1 461 ? 24.131 -9.924 -16.020 1.00 97.69 461 ILE A CA 1
ATOM 3684 C C . ILE A 1 461 ? 25.583 -10.396 -15.851 1.00 97.69 461 ILE A C 1
ATOM 3686 O O . ILE A 1 461 ? 26.090 -11.092 -16.727 1.00 97.69 461 ILE A O 1
ATOM 3690 N N . GLU A 1 462 ? 26.264 -10.039 -14.759 1.00 96.88 462 GLU A N 1
ATOM 3691 C CA . GLU A 1 462 ? 27.534 -10.680 -14.375 1.00 96.88 462 GLU A CA 1
ATOM 3692 C C . GLU A 1 462 ? 27.309 -12.070 -13.763 1.00 96.88 462 GLU A C 1
ATOM 3694 O O . GLU A 1 462 ? 28.238 -12.871 -13.690 1.00 96.88 462 GLU A O 1
ATOM 3699 N N . THR A 1 463 ? 26.074 -12.380 -13.355 1.00 97.25 463 THR A N 1
ATOM 3700 C CA . THR A 1 463 ? 25.699 -13.731 -12.926 1.00 97.25 463 THR A CA 1
ATOM 3701 C C . THR A 1 463 ? 25.266 -14.579 -14.126 1.00 97.25 463 THR A C 1
ATOM 3703 O O . THR A 1 463 ? 24.597 -14.052 -15.023 1.00 97.25 463 THR A O 1
ATOM 3706 N N . PRO A 1 464 ? 25.580 -15.891 -14.156 1.00 97.12 464 PRO A N 1
ATOM 3707 C CA . PRO A 1 464 ? 25.124 -16.783 -15.223 1.00 97.12 464 PRO A CA 1
ATOM 3708 C C . PRO A 1 464 ? 23.602 -16.754 -15.416 1.00 97.12 464 PRO A C 1
ATOM 3710 O O . PRO A 1 464 ? 23.127 -16.665 -16.544 1.00 97.12 464 PRO A O 1
ATOM 3713 N N . GLN A 1 465 ? 22.844 -16.737 -14.317 1.00 97.00 465 GLN A N 1
ATOM 3714 C CA . GLN A 1 465 ? 21.381 -16.712 -14.318 1.00 97.00 465 GLN A CA 1
ATOM 3715 C C . GLN A 1 465 ? 20.832 -15.415 -14.926 1.00 97.00 465 GLN A C 1
ATOM 3717 O O . GLN A 1 465 ? 19.922 -15.446 -15.754 1.00 97.00 465 GLN A O 1
ATOM 3722 N N . GLY A 1 466 ? 21.398 -14.265 -14.542 1.00 97.31 466 GLY A N 1
ATOM 3723 C CA . GLY A 1 466 ? 20.993 -12.972 -15.088 1.00 97.31 466 GLY A CA 1
ATOM 3724 C C . GLY A 1 466 ? 21.324 -12.836 -16.571 1.00 97.31 466 GLY A C 1
ATOM 3725 O O . GLY A 1 466 ? 20.500 -12.330 -17.333 1.00 97.31 466 GLY A O 1
ATOM 3726 N N . ARG A 1 467 ? 22.496 -13.324 -16.997 1.00 97.88 467 ARG A N 1
ATOM 3727 C CA . ARG A 1 467 ? 22.895 -13.353 -18.410 1.00 97.88 467 ARG A CA 1
ATOM 3728 C C . ARG A 1 467 ? 21.942 -14.217 -19.233 1.00 97.88 467 ARG A C 1
ATOM 3730 O O . ARG A 1 467 ? 21.370 -13.713 -20.195 1.00 97.88 467 ARG A O 1
ATOM 3737 N N . GLU A 1 468 ? 21.718 -15.458 -18.801 1.00 98.12 468 GLU A N 1
ATOM 3738 C CA . GLU A 1 468 ? 20.834 -16.418 -19.468 1.00 98.12 468 GLU A CA 1
ATOM 3739 C C . GLU A 1 468 ? 19.411 -15.870 -19.618 1.00 98.12 468 GLU A C 1
ATOM 3741 O O . GLU A 1 468 ? 18.809 -15.993 -20.684 1.00 98.12 468 GLU A O 1
ATOM 3746 N N . LEU A 1 469 ? 18.867 -15.226 -18.579 1.00 98.25 469 LEU A N 1
ATOM 3747 C CA . LEU A 1 469 ? 17.524 -14.654 -18.644 1.00 98.25 469 LEU A CA 1
ATOM 3748 C C . LEU A 1 469 ? 17.426 -13.526 -19.681 1.00 98.25 469 LEU A C 1
ATOM 3750 O O . LEU A 1 469 ? 16.470 -13.487 -20.455 1.00 98.25 469 LEU A O 1
ATOM 3754 N N . ILE A 1 470 ? 18.407 -12.620 -19.731 1.00 98.12 470 ILE A N 1
ATOM 3755 C CA . ILE A 1 470 ? 18.432 -11.548 -20.738 1.00 98.12 470 ILE A CA 1
ATOM 3756 C C . ILE A 1 470 ? 18.558 -12.117 -22.151 1.00 98.12 470 ILE A C 1
ATOM 3758 O O . ILE A 1 470 ? 17.869 -11.646 -23.060 1.00 98.12 470 ILE A O 1
ATOM 3762 N N . ASP A 1 471 ? 19.385 -13.141 -22.333 1.00 97.62 471 ASP A N 1
ATOM 3763 C CA . ASP A 1 471 ? 19.581 -13.778 -23.632 1.00 97.62 471 ASP A CA 1
ATOM 3764 C C . ASP A 1 471 ? 18.289 -14.492 -24.074 1.00 97.62 471 ASP A C 1
ATOM 3766 O O . ASP A 1 471 ? 17.825 -14.276 -25.193 1.00 97.62 471 ASP A O 1
ATOM 3770 N N . LYS A 1 472 ? 17.592 -15.194 -23.164 1.00 97.94 472 LYS A N 1
ATOM 3771 C CA . LYS A 1 472 ? 16.250 -15.756 -23.421 1.00 97.94 472 LYS A CA 1
ATOM 3772 C C . LYS A 1 472 ? 15.241 -14.696 -23.861 1.00 97.94 472 LYS A C 1
ATOM 3774 O O . LYS A 1 472 ? 14.429 -14.970 -24.743 1.00 97.94 472 LYS A O 1
ATOM 3779 N N . ILE A 1 473 ? 15.263 -13.497 -23.279 1.00 97.94 473 ILE A N 1
ATOM 3780 C CA . ILE A 1 473 ? 14.364 -12.406 -23.692 1.00 97.94 473 ILE A CA 1
ATOM 3781 C C . ILE A 1 473 ? 14.725 -11.916 -25.100 1.00 97.94 473 ILE A C 1
ATOM 3783 O O . ILE A 1 473 ? 13.845 -11.772 -25.949 1.00 97.94 473 ILE A O 1
ATOM 3787 N N . LEU A 1 474 ? 16.014 -11.699 -25.379 1.00 96.44 474 LEU A N 1
ATOM 3788 C CA . LEU A 1 474 ? 16.488 -11.260 -26.697 1.00 96.44 474 LEU A CA 1
ATOM 3789 C C . LEU A 1 474 ? 16.221 -12.291 -27.801 1.00 96.44 474 LEU A C 1
ATOM 3791 O O . LEU A 1 474 ? 15.943 -11.897 -28.932 1.00 96.44 474 LEU A O 1
ATOM 3795 N N . GLU A 1 475 ? 16.243 -13.578 -27.467 1.00 95.88 475 GLU A N 1
ATOM 3796 C CA . GLU A 1 475 ? 15.933 -14.695 -28.364 1.00 95.88 475 GLU A CA 1
ATOM 3797 C C . GLU A 1 475 ? 14.429 -15.012 -28.450 1.00 95.88 475 GLU A C 1
ATOM 3799 O O . GLU A 1 475 ? 14.036 -15.951 -29.139 1.00 95.88 475 GLU A O 1
ATOM 3804 N N . ASN A 1 476 ? 13.572 -14.241 -27.765 1.00 95.12 476 ASN A N 1
ATOM 3805 C CA . ASN A 1 476 ? 12.126 -14.470 -27.651 1.00 95.12 476 ASN A CA 1
ATOM 3806 C C . ASN A 1 476 ? 11.746 -15.854 -27.071 1.00 95.12 476 ASN A C 1
ATOM 3808 O O . ASN A 1 476 ? 10.677 -16.380 -27.378 1.00 95.12 476 ASN A O 1
ATOM 3812 N N . LYS A 1 477 ? 12.609 -16.438 -26.232 1.00 97.50 477 LYS A N 1
ATOM 3813 C CA . LYS A 1 477 ? 12.396 -17.716 -25.531 1.00 97.50 477 LYS A CA 1
ATOM 3814 C C . LYS A 1 477 ? 11.836 -17.554 -24.115 1.00 97.50 477 LYS A C 1
ATOM 3816 O O . LYS A 1 477 ? 11.333 -18.525 -23.561 1.00 97.50 477 LYS A O 1
ATOM 3821 N N . ALA A 1 478 ? 11.949 -16.366 -23.520 1.00 97.69 478 ALA A N 1
ATOM 3822 C CA . ALA A 1 478 ? 11.354 -16.084 -22.214 1.00 97.69 478 ALA A CA 1
ATOM 3823 C C . ALA A 1 478 ? 9.818 -16.060 -22.298 1.00 97.69 478 ALA A C 1
ATOM 3825 O O . ALA A 1 478 ? 9.247 -15.536 -23.261 1.00 97.69 478 ALA A O 1
ATOM 3826 N N . VAL A 1 479 ? 9.160 -16.607 -21.278 1.00 98.06 479 VAL A N 1
ATOM 3827 C CA . VAL A 1 479 ? 7.695 -16.641 -21.168 1.00 98.06 479 VAL A CA 1
ATOM 3828 C C . VAL A 1 479 ? 7.224 -15.399 -20.420 1.00 98.06 479 VAL A C 1
ATOM 3830 O O . VAL A 1 479 ? 7.845 -14.995 -19.443 1.00 98.06 479 VAL A O 1
ATOM 3833 N N . PHE A 1 480 ? 6.149 -14.773 -20.888 1.00 97.88 480 PHE A N 1
ATOM 3834 C CA . PHE A 1 480 ? 5.573 -13.581 -20.273 1.00 97.88 480 PHE A CA 1
ATOM 3835 C C . PHE A 1 480 ? 4.077 -13.792 -20.029 1.00 97.88 480 PHE A C 1
ATOM 3837 O O . PHE A 1 480 ? 3.436 -14.443 -20.856 1.00 97.88 480 PHE A O 1
ATOM 3844 N N . PRO A 1 481 ? 3.527 -13.203 -18.954 1.00 95.62 481 PRO A N 1
ATOM 3845 C CA . PRO A 1 481 ? 2.120 -13.353 -18.583 1.00 95.62 481 PRO A CA 1
ATOM 3846 C C . PRO A 1 481 ? 1.176 -12.686 -19.590 1.00 95.62 481 PRO A C 1
ATOM 3848 O O . PRO A 1 481 ? 0.069 -13.162 -19.826 1.00 95.62 481 PRO A O 1
ATOM 3851 N N . ASP A 1 482 ? 1.613 -11.594 -20.226 1.00 94.62 482 ASP A N 1
ATOM 3852 C CA . ASP A 1 482 ? 0.819 -10.885 -21.224 1.00 94.62 482 ASP A CA 1
ATOM 3853 C C . ASP A 1 482 ? 1.677 -10.223 -22.319 1.00 94.62 482 ASP A C 1
ATOM 3855 O O . ASP A 1 482 ? 2.906 -10.111 -22.232 1.00 94.62 482 ASP A O 1
ATOM 3859 N N . ALA A 1 483 ? 1.012 -9.773 -23.388 1.00 95.19 483 ALA A N 1
ATOM 3860 C CA . ALA A 1 483 ? 1.674 -9.119 -24.514 1.00 95.19 483 ALA A CA 1
ATOM 3861 C C . ALA A 1 483 ? 2.268 -7.751 -24.136 1.00 95.19 483 ALA A C 1
ATOM 3863 O O . ALA A 1 483 ? 3.331 -7.383 -24.642 1.00 95.19 483 ALA A O 1
ATOM 3864 N N . TYR A 1 484 ? 1.626 -7.007 -23.230 1.00 94.75 484 TYR A N 1
ATOM 3865 C CA . TYR A 1 484 ? 2.093 -5.692 -22.791 1.00 94.75 484 TYR A CA 1
ATOM 3866 C C . TYR A 1 484 ? 3.468 -5.779 -22.109 1.00 94.75 484 TYR A C 1
ATOM 3868 O O . TYR A 1 484 ? 4.419 -5.122 -22.539 1.00 94.75 484 TYR A O 1
ATOM 3876 N N . SER A 1 485 ? 3.594 -6.621 -21.085 1.00 96.31 485 SER A N 1
ATOM 3877 C CA . SER A 1 485 ? 4.819 -6.867 -20.323 1.00 96.31 485 SER A CA 1
ATOM 3878 C C . SER A 1 485 ? 5.915 -7.464 -21.201 1.00 96.31 485 SER A C 1
ATOM 3880 O O . SER A 1 485 ? 7.052 -6.988 -21.151 1.00 96.31 485 SER A O 1
ATOM 3882 N N . LYS A 1 486 ? 5.581 -8.411 -22.090 1.00 97.81 486 LYS A N 1
ATOM 3883 C CA . LYS A 1 486 ? 6.510 -8.945 -23.099 1.00 97.81 486 LYS A CA 1
ATOM 3884 C C . LYS A 1 486 ? 7.108 -7.835 -23.952 1.00 97.81 486 LYS A C 1
ATOM 3886 O O . LYS A 1 486 ? 8.330 -7.712 -24.054 1.00 97.81 486 LYS A O 1
ATOM 3891 N N . ASN A 1 487 ? 6.256 -7.018 -24.562 1.00 97.75 487 ASN A N 1
ATOM 3892 C CA . ASN A 1 487 ? 6.674 -5.995 -25.511 1.00 97.75 487 ASN A CA 1
ATOM 3893 C C . ASN A 1 487 ? 7.451 -4.864 -24.822 1.00 97.75 487 ASN A C 1
ATOM 3895 O O . ASN A 1 487 ? 8.532 -4.488 -25.286 1.00 97.75 487 ASN A O 1
ATOM 3899 N N . MET A 1 488 ? 6.959 -4.377 -23.677 1.00 97.25 488 MET A N 1
ATOM 3900 C CA . MET A 1 488 ? 7.624 -3.342 -22.876 1.00 97.25 488 MET A CA 1
ATOM 3901 C C . MET A 1 488 ? 8.972 -3.803 -22.321 1.00 97.25 488 MET A C 1
ATOM 3903 O O . MET A 1 488 ? 9.932 -3.025 -22.288 1.00 97.25 488 MET A O 1
ATOM 3907 N N . THR A 1 489 ? 9.077 -5.066 -21.915 1.00 97.75 489 THR A N 1
ATOM 3908 C CA . THR A 1 489 ? 10.343 -5.643 -21.460 1.00 97.75 489 THR A CA 1
ATOM 3909 C C . THR A 1 489 ? 11.312 -5.783 -22.624 1.00 97.75 489 THR A C 1
ATOM 3911 O O . THR A 1 489 ? 12.422 -5.258 -22.561 1.00 97.75 489 THR A O 1
ATOM 3914 N N . THR A 1 490 ? 10.886 -6.420 -23.716 1.00 97.81 490 THR A N 1
ATOM 3915 C CA . THR A 1 490 ? 11.742 -6.708 -24.875 1.00 97.81 490 THR A CA 1
ATOM 3916 C C . THR A 1 490 ? 12.308 -5.427 -25.487 1.00 97.81 490 THR A C 1
ATOM 3918 O O . THR A 1 490 ? 13.519 -5.340 -25.698 1.00 97.81 490 THR A O 1
ATOM 3921 N N . LEU A 1 491 ? 11.483 -4.388 -25.689 1.00 96.50 491 LEU A N 1
ATOM 3922 C CA . LEU A 1 491 ? 11.971 -3.102 -26.208 1.00 96.50 491 LEU A CA 1
ATOM 3923 C C . LEU A 1 491 ? 13.027 -2.484 -25.275 1.00 96.50 491 LEU A C 1
ATOM 3925 O O . LEU A 1 491 ? 14.033 -1.940 -25.734 1.00 96.50 491 L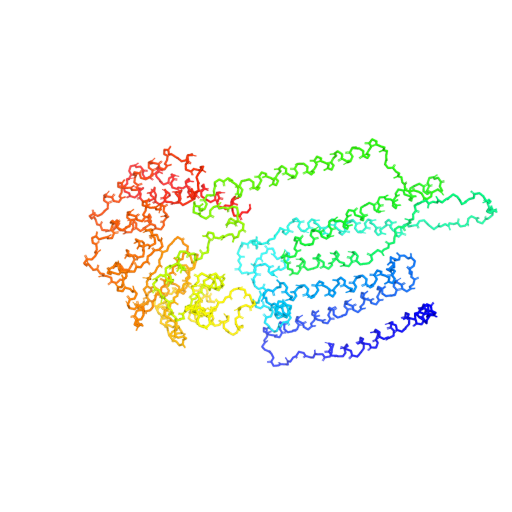EU A O 1
ATOM 3929 N N . THR A 1 492 ? 12.825 -2.588 -23.957 1.00 96.00 492 THR A N 1
ATOM 3930 C CA . THR A 1 492 ? 13.745 -2.036 -22.955 1.00 96.00 492 THR A CA 1
ATOM 3931 C C . THR A 1 492 ? 15.069 -2.795 -22.971 1.00 96.00 492 THR A C 1
ATOM 3933 O O . THR A 1 492 ? 16.129 -2.170 -22.987 1.00 96.00 492 THR A O 1
ATOM 3936 N N . VAL A 1 493 ? 15.023 -4.127 -23.057 1.00 96.75 493 VAL A N 1
ATOM 3937 C CA . VAL A 1 493 ? 16.208 -4.989 -23.149 1.00 96.75 493 VAL A CA 1
ATOM 3938 C C . VAL A 1 493 ? 17.021 -4.692 -24.410 1.00 96.75 493 VAL A C 1
ATOM 3940 O O . VAL A 1 493 ? 18.245 -4.563 -24.315 1.00 96.75 493 VAL A O 1
ATOM 3943 N N . ILE A 1 494 ? 16.372 -4.519 -25.570 1.00 96.44 494 ILE A N 1
ATOM 3944 C CA . ILE A 1 494 ? 17.041 -4.157 -26.833 1.00 96.44 494 ILE A CA 1
ATOM 3945 C C . ILE A 1 494 ? 17.810 -2.837 -26.676 1.00 96.44 494 ILE A C 1
ATOM 3947 O O . ILE A 1 494 ? 18.986 -2.754 -27.047 1.00 96.44 494 ILE A O 1
ATOM 3951 N N . LEU A 1 495 ? 17.176 -1.815 -26.087 1.00 94.00 495 LEU A N 1
ATOM 3952 C CA . LEU A 1 495 ? 17.788 -0.500 -25.870 1.00 94.00 495 LEU A CA 1
ATOM 3953 C C . LEU A 1 495 ? 18.943 -0.550 -24.858 1.00 94.00 495 LEU A C 1
ATOM 3955 O O . LEU A 1 495 ? 20.018 -0.011 -25.125 1.00 94.00 495 LEU A O 1
ATOM 3959 N N . GLU A 1 496 ? 18.752 -1.203 -23.709 1.00 94.19 496 GLU A N 1
ATOM 3960 C CA . GLU A 1 496 ? 19.749 -1.268 -22.629 1.00 94.19 496 GLU A CA 1
ATOM 3961 C C . GLU A 1 496 ? 20.981 -2.115 -22.986 1.00 94.19 496 GLU A C 1
ATOM 3963 O O . GLU A 1 496 ? 22.073 -1.861 -22.461 1.00 94.19 496 GLU A O 1
ATOM 3968 N N . ASN A 1 497 ? 20.824 -3.101 -23.877 1.00 92.81 497 ASN A N 1
ATOM 3969 C CA . ASN A 1 497 ? 21.915 -3.935 -24.393 1.00 92.81 497 ASN A CA 1
ATOM 3970 C C . ASN A 1 497 ? 22.461 -3.440 -25.741 1.00 92.81 497 ASN A C 1
ATOM 3972 O O . ASN A 1 497 ? 23.422 -4.008 -26.249 1.00 92.81 497 ASN A O 1
ATOM 3976 N N . LYS A 1 498 ? 21.891 -2.367 -26.311 1.00 92.38 498 LYS A N 1
ATOM 3977 C CA . LYS A 1 498 ? 22.276 -1.814 -27.622 1.00 92.38 498 LYS A CA 1
ATOM 3978 C C . LYS A 1 498 ? 22.278 -2.879 -28.732 1.00 92.38 498 LYS A C 1
ATOM 3980 O O . LYS A 1 498 ? 23.154 -2.855 -29.597 1.00 92.38 498 LYS A O 1
ATOM 3985 N N . ASN A 1 499 ? 21.306 -3.795 -28.713 1.00 91.75 499 ASN A N 1
ATOM 3986 C CA . ASN A 1 499 ? 21.185 -4.855 -29.714 1.00 91.75 499 ASN A CA 1
ATOM 3987 C C . ASN A 1 499 ? 20.693 -4.261 -31.046 1.00 91.75 499 ASN A C 1
ATOM 3989 O O . ASN A 1 499 ? 19.492 -4.170 -31.295 1.00 91.75 499 ASN A O 1
ATOM 3993 N N . ARG A 1 500 ? 21.638 -3.806 -31.876 1.00 91.06 500 ARG A N 1
ATOM 3994 C CA . ARG A 1 500 ? 21.360 -3.070 -33.120 1.00 91.06 500 ARG A CA 1
ATOM 3995 C C . ARG A 1 500 ? 20.591 -3.892 -34.149 1.00 91.06 500 ARG A C 1
ATOM 3997 O O . ARG A 1 500 ? 19.810 -3.313 -34.895 1.00 91.06 500 ARG A O 1
ATOM 4004 N N . GLU A 1 501 ? 20.780 -5.208 -34.166 1.00 92.62 501 GLU A N 1
ATOM 4005 C CA . GLU A 1 501 ? 20.101 -6.116 -35.099 1.00 92.62 501 GLU A CA 1
ATOM 4006 C C . GLU A 1 501 ? 18.582 -6.087 -34.905 1.00 92.62 501 GLU A C 1
ATOM 4008 O O . GLU A 1 501 ? 17.826 -6.193 -35.867 1.00 92.62 501 GLU A O 1
ATOM 4013 N N . ARG A 1 502 ? 18.133 -5.841 -33.669 1.00 93.94 502 ARG A N 1
ATOM 4014 C CA . ARG A 1 502 ? 16.715 -5.765 -33.302 1.00 93.94 502 ARG A CA 1
ATOM 4015 C C . ARG A 1 502 ? 16.157 -4.341 -33.226 1.00 93.94 502 ARG A C 1
ATOM 4017 O O . ARG A 1 502 ? 15.054 -4.141 -32.726 1.00 93.94 502 ARG A O 1
ATOM 4024 N N . PHE A 1 503 ? 16.871 -3.316 -33.705 1.00 92.75 503 PHE A N 1
ATOM 4025 C CA . PHE A 1 503 ? 16.372 -1.929 -33.626 1.00 92.75 503 PHE A CA 1
ATOM 4026 C C . PHE A 1 503 ? 15.115 -1.686 -34.470 1.00 92.75 503 PHE A C 1
ATOM 4028 O O . PHE A 1 503 ? 14.296 -0.843 -34.103 1.00 92.75 503 PHE A O 1
ATOM 4035 N N . ASN A 1 504 ? 14.921 -2.459 -35.539 1.00 92.44 504 ASN A N 1
ATOM 4036 C CA . ASN A 1 504 ? 13.702 -2.403 -36.348 1.00 92.44 504 ASN A CA 1
ATOM 4037 C C . ASN A 1 504 ? 12.461 -2.891 -35.577 1.00 92.44 504 ASN A C 1
ATOM 4039 O O . ASN A 1 504 ? 11.350 -2.473 -35.893 1.00 92.44 504 ASN A O 1
ATOM 4043 N N . ASP A 1 505 ? 12.644 -3.684 -34.516 1.00 95.12 505 ASP A N 1
ATOM 4044 C CA . ASP A 1 505 ? 11.549 -4.190 -33.683 1.00 95.12 505 ASP A CA 1
ATOM 4045 C C . ASP A 1 505 ? 11.036 -3.135 -32.692 1.00 95.12 505 ASP A C 1
ATOM 4047 O O . ASP A 1 505 ? 9.942 -3.280 -32.150 1.00 95.12 505 ASP A O 1
ATOM 4051 N N . LEU A 1 506 ? 11.795 -2.060 -32.434 1.00 95.00 506 LEU A N 1
ATOM 4052 C CA . LEU A 1 506 ? 11.493 -1.110 -31.358 1.00 95.00 506 LEU A CA 1
ATOM 4053 C C . LEU A 1 506 ? 10.106 -0.481 -31.497 1.00 95.00 506 LEU A C 1
ATOM 4055 O O . LEU A 1 506 ? 9.349 -0.438 -30.525 1.00 95.00 506 LEU A O 1
ATOM 4059 N N . TYR A 1 507 ? 9.766 0.010 -32.687 1.00 96.12 507 TYR A N 1
ATOM 4060 C CA . TYR A 1 507 ? 8.467 0.631 -32.914 1.00 96.12 507 TYR A CA 1
ATOM 4061 C C . TYR A 1 507 ? 7.320 -0.398 -32.944 1.00 96.12 507 TYR A C 1
ATOM 4063 O O . TYR A 1 507 ? 6.380 -0.194 -32.176 1.00 96.12 507 TYR A O 1
ATOM 4071 N N . PRO A 1 508 ? 7.400 -1.523 -33.691 1.00 97.06 508 PRO A N 1
ATOM 4072 C CA . PRO A 1 508 ? 6.388 -2.582 -33.641 1.00 97.06 508 PRO A CA 1
ATOM 4073 C C . PRO A 1 508 ? 6.091 -3.088 -32.224 1.00 97.06 508 PRO A C 1
ATOM 4075 O O . PRO A 1 508 ? 4.927 -3.189 -31.847 1.00 97.06 508 PRO A O 1
ATOM 4078 N N . LEU A 1 509 ? 7.125 -3.332 -31.409 1.00 97.19 509 LEU A N 1
ATOM 4079 C CA . LEU A 1 509 ? 6.962 -3.734 -30.007 1.00 97.19 509 LEU A CA 1
ATOM 4080 C C . LEU A 1 509 ? 6.244 -2.649 -29.199 1.00 97.19 509 LEU A C 1
ATOM 4082 O O . LEU A 1 509 ? 5.300 -2.936 -28.468 1.00 97.19 509 LEU A O 1
ATOM 4086 N N . THR A 1 510 ? 6.664 -1.390 -29.337 1.00 96.19 510 THR A N 1
ATOM 4087 C CA . THR A 1 510 ? 6.052 -0.289 -28.580 1.00 96.19 510 THR A CA 1
ATOM 4088 C C . THR A 1 510 ? 4.588 -0.074 -28.973 1.00 96.19 510 THR A C 1
ATOM 4090 O O . THR A 1 510 ? 3.746 0.114 -28.096 1.00 96.19 510 THR A O 1
ATOM 4093 N N . LYS A 1 511 ? 4.273 -0.132 -30.272 1.00 96.38 511 LYS A N 1
ATOM 4094 C CA . LYS A 1 511 ? 2.906 -0.003 -30.785 1.00 96.38 511 LYS A CA 1
ATOM 4095 C C . LYS A 1 511 ? 2.028 -1.157 -30.313 1.00 96.38 511 LYS A C 1
ATOM 4097 O O . LYS A 1 511 ? 0.961 -0.904 -29.772 1.00 96.38 511 LYS A O 1
ATOM 4102 N N . ALA A 1 512 ? 2.511 -2.395 -30.409 1.00 96.75 512 ALA A N 1
ATOM 4103 C CA . ALA A 1 512 ? 1.784 -3.564 -29.925 1.00 96.75 512 ALA A CA 1
ATOM 4104 C C . ALA A 1 512 ? 1.522 -3.503 -28.409 1.00 96.75 512 ALA A C 1
ATOM 4106 O O . ALA A 1 512 ? 0.439 -3.862 -27.961 1.00 96.75 512 ALA A O 1
ATOM 4107 N N . ALA A 1 513 ? 2.474 -3.004 -27.608 1.00 95.94 513 ALA A N 1
ATOM 4108 C CA . ALA A 1 513 ? 2.234 -2.753 -26.185 1.00 95.94 513 ALA A CA 1
ATOM 4109 C C . ALA A 1 513 ? 1.137 -1.700 -25.962 1.00 95.94 513 ALA A C 1
ATOM 4111 O O . ALA A 1 513 ? 0.277 -1.881 -25.104 1.00 95.94 513 ALA A O 1
ATOM 4112 N N . PHE A 1 514 ? 1.174 -0.600 -26.718 1.00 95.44 514 PHE A N 1
ATOM 4113 C CA . PHE A 1 514 ? 0.196 0.480 -26.599 1.00 95.44 514 PHE A CA 1
ATOM 4114 C C . PHE A 1 514 ? -1.215 0.054 -27.028 1.00 95.44 514 PHE A C 1
ATOM 4116 O O . PHE A 1 514 ? -2.181 0.445 -26.378 1.00 95.44 514 PHE A O 1
ATOM 4123 N N . ASP A 1 515 ? -1.327 -0.767 -28.072 1.00 93.81 515 ASP A N 1
ATOM 4124 C CA . ASP A 1 515 ? -2.604 -1.274 -28.583 1.00 93.81 515 ASP A CA 1
ATOM 4125 C C . ASP A 1 515 ? -3.250 -2.291 -27.643 1.00 93.81 515 ASP A C 1
ATOM 4127 O O . ASP A 1 515 ? -4.459 -2.241 -27.427 1.00 93.81 515 ASP A O 1
ATOM 4131 N N . GLU A 1 516 ? -2.442 -3.178 -27.053 1.00 90.69 516 GLU A N 1
ATOM 4132 C CA . GLU A 1 516 ? -2.897 -4.141 -26.045 1.00 90.69 516 GLU A CA 1
ATOM 4133 C C . GLU A 1 516 ? -3.438 -3.420 -24.807 1.00 90.69 516 GLU A C 1
ATOM 4135 O O . GLU A 1 516 ? -4.527 -3.707 -24.310 1.00 90.69 516 GLU A O 1
ATOM 4140 N N . TYR A 1 517 ? -2.661 -2.465 -24.291 1.00 88.69 517 TYR A N 1
ATOM 4141 C CA . TYR A 1 517 ? -3.021 -1.719 -23.098 1.00 88.69 517 TYR A CA 1
ATOM 4142 C C . TYR A 1 517 ? -2.531 -0.272 -23.226 1.00 88.69 517 TYR A C 1
ATOM 4144 O O . TYR A 1 517 ? -1.333 -0.033 -23.030 1.00 88.69 517 TYR A O 1
ATOM 4152 N N . PRO A 1 518 ? -3.429 0.701 -23.520 1.00 89.12 518 PRO A N 1
ATOM 4153 C CA . PRO A 1 518 ? -3.105 2.121 -23.712 1.00 89.12 518 PRO A CA 1
ATOM 4154 C C . PRO A 1 518 ? -2.618 2.802 -22.430 1.00 89.12 518 PRO A C 1
ATOM 4156 O O . PRO A 1 518 ? -3.262 3.680 -21.847 1.00 89.12 518 PRO A O 1
ATOM 4159 N N . PHE A 1 519 ? -1.453 2.383 -21.959 1.00 90.88 519 PHE A N 1
ATOM 4160 C CA . PHE A 1 519 ? -0.875 2.771 -20.693 1.00 90.88 519 PHE A CA 1
ATOM 4161 C C . PHE A 1 519 ? 0.127 3.911 -20.896 1.00 90.88 519 PHE A C 1
ATOM 4163 O O . PHE A 1 519 ? 0.904 3.888 -21.858 1.00 90.88 519 PHE A O 1
ATOM 4170 N N . PRO A 1 520 ? 0.222 4.876 -19.960 1.00 92.12 520 PRO A N 1
ATOM 4171 C CA . PRO A 1 520 ? 1.064 6.055 -20.157 1.00 92.12 520 PRO A CA 1
ATOM 4172 C C . PRO A 1 520 ? 2.542 5.733 -20.395 1.00 92.12 520 PRO A C 1
ATOM 4174 O O . PRO A 1 520 ? 3.240 6.490 -21.061 1.00 92.12 520 PRO A O 1
ATOM 4177 N N . ALA A 1 521 ? 3.042 4.614 -19.860 1.00 92.44 521 ALA A N 1
ATOM 4178 C CA . ALA A 1 521 ? 4.428 4.203 -20.072 1.00 92.44 521 ALA A CA 1
ATOM 4179 C C . ALA A 1 521 ? 4.711 3.816 -21.534 1.00 92.44 521 ALA A C 1
ATOM 4181 O O . ALA A 1 521 ? 5.765 4.192 -22.048 1.00 92.44 521 ALA A O 1
ATOM 4182 N N . ALA A 1 522 ? 3.773 3.135 -22.204 1.00 95.00 522 ALA A N 1
ATOM 4183 C CA . ALA A 1 522 ? 3.883 2.790 -23.619 1.00 95.00 522 ALA A CA 1
ATOM 4184 C C . ALA A 1 522 ? 3.788 4.047 -24.499 1.00 95.00 522 ALA A C 1
ATOM 4186 O O . ALA A 1 522 ? 4.660 4.267 -25.338 1.00 95.00 522 ALA A O 1
ATOM 4187 N N . ALA A 1 523 ? 2.842 4.952 -24.214 1.00 95.56 523 ALA A N 1
ATOM 4188 C CA . ALA A 1 523 ? 2.761 6.249 -24.896 1.00 95.56 523 ALA A CA 1
ATOM 4189 C C . ALA A 1 523 ? 4.069 7.052 -24.749 1.00 95.56 523 ALA A C 1
ATOM 4191 O O . ALA A 1 523 ? 4.639 7.531 -25.729 1.00 95.56 523 ALA A O 1
ATOM 4192 N N . ILE A 1 524 ? 4.620 7.142 -23.531 1.00 95.25 524 ILE A N 1
ATOM 4193 C CA . ILE A 1 524 ? 5.913 7.799 -23.287 1.00 95.25 524 ILE A CA 1
ATOM 4194 C C . ILE A 1 524 ? 7.040 7.102 -24.062 1.00 95.25 524 ILE A C 1
ATOM 4196 O O . ILE A 1 524 ? 7.910 7.788 -24.603 1.00 95.25 524 ILE A O 1
ATOM 4200 N N . ALA A 1 525 ? 7.053 5.770 -24.140 1.00 94.62 525 ALA A N 1
ATOM 4201 C CA . ALA A 1 525 ? 8.035 5.040 -24.937 1.00 94.62 525 ALA A CA 1
ATOM 4202 C C . ALA A 1 525 ? 7.937 5.401 -26.431 1.00 94.62 525 ALA A C 1
ATOM 4204 O O . ALA A 1 525 ? 8.971 5.718 -27.025 1.00 94.62 525 ALA A O 1
ATOM 4205 N N . MET A 1 526 ? 6.727 5.506 -27.000 1.00 95.06 526 MET A N 1
ATOM 4206 C CA . MET A 1 526 ? 6.528 5.982 -28.379 1.00 95.06 526 MET A CA 1
ATOM 4207 C C . MET A 1 526 ? 7.123 7.384 -28.566 1.00 95.06 526 MET A C 1
ATOM 4209 O O . MET A 1 526 ? 7.958 7.594 -29.444 1.00 95.06 526 MET A O 1
ATOM 4213 N N . THR A 1 527 ? 6.816 8.336 -27.675 1.00 94.31 527 THR A N 1
ATOM 4214 C CA . THR A 1 527 ? 7.375 9.705 -27.766 1.00 94.31 527 THR A CA 1
ATOM 4215 C C . THR A 1 527 ? 8.904 9.757 -27.646 1.00 94.31 527 THR A C 1
ATOM 4217 O O . THR A 1 527 ? 9.541 10.693 -28.121 1.00 94.31 527 THR A O 1
ATOM 4220 N N . ARG A 1 528 ? 9.538 8.766 -27.004 1.00 93.62 528 ARG A N 1
ATOM 4221 C CA . ARG A 1 528 ? 11.005 8.674 -26.942 1.00 93.62 528 ARG A CA 1
ATOM 4222 C C . ARG A 1 528 ? 11.590 8.154 -28.250 1.00 93.62 528 ARG A C 1
ATOM 4224 O O . ARG A 1 528 ? 12.634 8.659 -28.664 1.00 93.62 528 ARG A O 1
ATOM 4231 N N . LEU A 1 529 ? 10.929 7.190 -28.892 1.00 93.19 529 LEU A N 1
ATOM 4232 C CA . LEU A 1 529 ? 11.334 6.659 -30.196 1.00 93.19 529 LEU A CA 1
ATOM 4233 C C . LEU A 1 529 ? 11.198 7.693 -31.315 1.00 93.19 529 LEU A C 1
ATOM 4235 O O . LEU A 1 529 ? 11.975 7.653 -32.263 1.00 93.19 529 LEU A O 1
ATOM 4239 N N . SER A 1 530 ? 10.324 8.693 -31.168 1.00 90.62 530 SER A N 1
ATOM 4240 C CA . SER A 1 530 ? 10.186 9.793 -32.136 1.00 90.62 530 SER A CA 1
ATOM 4241 C C . SER A 1 530 ? 11.455 10.651 -32.300 1.00 90.62 530 SER A C 1
ATOM 4243 O O . SER A 1 530 ? 11.502 11.523 -33.168 1.00 90.62 530 SER A O 1
ATOM 4245 N N . LYS A 1 531 ? 12.477 10.458 -31.451 1.00 89.06 531 LYS A N 1
ATOM 4246 C CA . LYS A 1 531 ? 13.819 11.028 -31.649 1.00 89.06 531 LYS A CA 1
ATOM 4247 C C . LYS A 1 531 ? 14.530 10.432 -32.865 1.00 89.06 531 LYS A C 1
ATOM 4249 O O . LYS A 1 531 ? 15.460 11.051 -33.368 1.00 89.06 531 LYS A O 1
ATOM 4254 N N . MET A 1 532 ? 14.109 9.253 -33.323 1.00 89.38 532 MET A N 1
ATOM 4255 C CA . MET A 1 532 ? 14.519 8.666 -34.593 1.00 89.38 532 MET A CA 1
ATOM 4256 C C . MET A 1 532 ? 13.676 9.307 -35.708 1.00 89.38 532 MET A C 1
ATOM 4258 O O . MET A 1 532 ? 12.466 9.070 -35.747 1.00 89.38 532 MET A O 1
ATOM 4262 N N . PRO A 1 533 ? 14.266 10.115 -36.613 1.00 88.69 533 PRO A N 1
ATOM 4263 C CA . PRO A 1 533 ? 13.496 10.905 -37.578 1.00 88.69 533 PRO A CA 1
ATOM 4264 C C . PRO A 1 533 ? 12.550 10.078 -38.457 1.00 88.69 533 PRO A C 1
ATOM 4266 O O . PRO A 1 533 ? 11.448 10.532 -38.742 1.00 88.69 533 PRO A O 1
ATOM 4269 N N . ALA A 1 534 ? 12.945 8.851 -38.815 1.00 90.25 534 ALA A N 1
ATOM 4270 C CA . ALA A 1 534 ? 12.148 7.944 -39.643 1.00 90.25 534 ALA A CA 1
ATOM 4271 C C . ALA A 1 534 ? 10.827 7.502 -38.985 1.00 90.25 534 ALA A C 1
ATOM 4273 O O . ALA A 1 534 ? 9.833 7.320 -39.676 1.00 90.25 534 ALA A O 1
ATOM 4274 N N . LEU A 1 535 ? 10.795 7.365 -37.655 1.00 92.44 535 LEU A N 1
ATOM 4275 C CA . LEU A 1 535 ? 9.610 6.904 -36.918 1.00 92.44 535 LEU A CA 1
ATOM 4276 C C . LEU A 1 535 ? 8.680 8.054 -36.518 1.00 92.44 535 LEU A C 1
ATOM 4278 O O . LEU A 1 535 ? 7.527 7.837 -36.150 1.00 92.44 535 LEU A O 1
ATOM 4282 N N . LYS A 1 536 ? 9.183 9.291 -36.559 1.00 91.25 536 LYS A N 1
ATOM 4283 C CA . LYS A 1 536 ? 8.488 10.468 -36.035 1.00 91.25 536 LYS A CA 1
ATOM 4284 C C . LYS A 1 536 ? 7.111 10.706 -36.689 1.00 91.25 536 LYS A C 1
ATOM 4286 O O . LYS A 1 536 ? 6.175 10.916 -35.920 1.00 91.25 536 LYS A O 1
ATOM 4291 N N . PRO A 1 537 ? 6.940 10.655 -38.030 1.00 93.00 537 PRO A N 1
ATOM 4292 C CA . PRO A 1 537 ? 5.631 10.872 -38.656 1.00 93.00 537 PRO A CA 1
ATOM 4293 C C . PRO A 1 537 ? 4.624 9.775 -38.305 1.00 93.00 537 PRO A C 1
ATOM 4295 O O . PRO A 1 537 ? 3.470 10.065 -38.013 1.00 93.00 537 PRO A O 1
ATOM 4298 N N . GLN A 1 538 ? 5.081 8.521 -38.276 1.00 94.25 538 GLN A N 1
ATOM 4299 C CA . GLN A 1 538 ? 4.232 7.372 -37.981 1.00 94.25 538 GLN A CA 1
ATOM 4300 C C . GLN A 1 538 ? 3.723 7.398 -36.531 1.00 94.25 538 GLN A C 1
ATOM 4302 O O . GLN A 1 538 ? 2.533 7.238 -36.286 1.00 94.25 538 GLN A O 1
ATOM 4307 N N . ILE A 1 539 ? 4.607 7.702 -35.574 1.00 95.19 539 ILE A N 1
ATOM 4308 C CA . ILE A 1 539 ? 4.239 7.866 -34.160 1.00 95.19 539 ILE A CA 1
ATOM 4309 C C . ILE A 1 539 ? 3.251 9.023 -33.969 1.00 95.19 539 ILE A C 1
ATOM 4311 O O . ILE A 1 539 ? 2.338 8.911 -33.154 1.00 95.19 539 ILE A O 1
ATOM 4315 N N . ALA A 1 540 ? 3.426 10.133 -34.694 1.00 94.88 540 ALA A N 1
ATOM 4316 C CA . ALA A 1 540 ? 2.486 11.249 -34.640 1.00 94.88 540 ALA A CA 1
ATOM 4317 C C . ALA A 1 540 ? 1.098 10.840 -35.150 1.00 94.88 540 ALA A C 1
ATOM 4319 O O . ALA A 1 540 ? 0.117 11.105 -34.466 1.00 94.88 540 ALA A O 1
ATOM 4320 N N . ALA A 1 541 ? 1.023 10.126 -36.277 1.00 95.75 541 ALA A N 1
ATOM 4321 C CA . ALA A 1 541 ? -0.242 9.638 -36.824 1.00 95.75 541 ALA A CA 1
ATOM 4322 C C . ALA A 1 541 ? -0.978 8.692 -35.857 1.00 95.75 541 ALA A C 1
ATOM 4324 O O . ALA A 1 541 ? -2.172 8.865 -35.625 1.00 95.75 541 ALA A O 1
ATOM 4325 N N . ASP A 1 542 ? -0.273 7.741 -35.236 1.00 96.69 542 ASP A N 1
ATOM 4326 C CA . ASP A 1 542 ? -0.886 6.822 -34.267 1.00 96.69 542 ASP A CA 1
ATOM 4327 C C . ASP A 1 542 ? -1.408 7.537 -33.018 1.00 96.69 542 ASP A C 1
ATOM 4329 O O . ASP A 1 542 ? -2.499 7.241 -32.531 1.00 96.69 542 ASP A O 1
ATOM 4333 N N . LEU A 1 543 ? -0.614 8.463 -32.468 1.00 96.56 543 LEU A N 1
ATOM 4334 C CA . LEU A 1 543 ? -1.004 9.208 -31.273 1.00 96.56 543 LEU A CA 1
ATOM 4335 C C . LEU A 1 543 ? -2.142 10.189 -31.570 1.00 96.56 543 LEU A C 1
ATOM 4337 O O . LEU A 1 543 ? -2.967 10.408 -30.685 1.00 96.56 543 LEU A O 1
ATOM 4341 N N . GLN A 1 544 ? -2.209 10.735 -32.788 1.00 96.75 544 GLN A N 1
ATOM 4342 C CA . GLN A 1 544 ? -3.341 11.537 -33.251 1.00 96.75 544 GLN A CA 1
ATOM 4343 C C . GLN A 1 544 ? -4.604 10.678 -33.338 1.00 96.75 544 GLN A C 1
ATOM 4345 O O . GLN A 1 544 ? -5.594 11.005 -32.697 1.00 96.75 544 GLN A O 1
ATOM 4350 N N . ALA A 1 545 ? -4.541 9.526 -34.014 1.00 97.38 545 ALA A N 1
ATOM 4351 C CA . ALA A 1 545 ? -5.678 8.614 -34.132 1.00 97.38 545 ALA A CA 1
ATOM 4352 C C . ALA A 1 545 ? -6.209 8.164 -32.759 1.00 97.38 545 ALA A C 1
ATOM 4354 O O . ALA A 1 545 ? -7.418 8.118 -32.535 1.00 97.38 545 ALA A O 1
ATOM 4355 N N . TYR A 1 546 ? -5.307 7.875 -31.816 1.00 97.62 546 TYR A N 1
ATOM 4356 C CA . TYR A 1 546 ? -5.687 7.560 -30.441 1.00 97.62 546 TYR A CA 1
ATOM 4357 C C . TYR A 1 546 ? -6.333 8.750 -29.717 1.00 97.62 546 TYR A C 1
ATOM 4359 O O . TYR A 1 546 ? -7.312 8.571 -28.991 1.00 97.62 546 TYR A O 1
ATOM 4367 N N . LEU A 1 547 ? -5.780 9.957 -29.873 1.00 97.62 547 LEU A N 1
ATOM 4368 C CA . LEU A 1 547 ? -6.321 11.160 -29.245 1.00 97.62 547 LEU A CA 1
ATOM 4369 C C . LEU A 1 547 ? -7.726 11.476 -29.772 1.00 97.62 547 LEU A C 1
ATOM 4371 O O . LEU A 1 547 ? -8.618 11.744 -28.966 1.00 97.62 547 LEU A O 1
ATOM 4375 N N . ASP A 1 548 ? -7.927 11.382 -31.085 1.00 97.44 548 ASP A N 1
ATOM 4376 C CA . ASP A 1 548 ? -9.209 11.630 -31.745 1.00 97.44 548 ASP A CA 1
ATOM 4377 C C . ASP A 1 548 ? -10.277 10.631 -31.277 1.00 97.44 548 ASP A C 1
ATOM 4379 O O . ASP A 1 548 ? -11.359 11.037 -30.847 1.00 97.44 548 ASP A O 1
ATOM 4383 N N . ASP A 1 549 ? -9.952 9.331 -31.255 1.00 97.38 549 ASP A N 1
ATOM 4384 C CA . ASP A 1 549 ? -10.844 8.290 -30.723 1.00 97.38 549 ASP A CA 1
ATOM 4385 C C . ASP A 1 549 ? -11.168 8.529 -29.239 1.00 97.38 549 ASP A C 1
ATOM 4387 O O . ASP A 1 549 ? -12.330 8.447 -28.826 1.00 97.38 549 ASP A O 1
ATOM 4391 N N . PHE A 1 550 ? -10.167 8.891 -28.428 1.00 96.75 550 PHE A N 1
ATOM 4392 C CA . PHE A 1 550 ? -10.374 9.175 -27.010 1.00 96.75 550 PHE A CA 1
ATOM 4393 C C . PHE A 1 550 ? -11.305 10.369 -26.783 1.00 96.75 550 PHE A C 1
ATOM 4395 O O . PHE A 1 550 ? -12.171 10.300 -25.909 1.00 96.75 550 PHE A O 1
ATOM 4402 N N . VAL A 1 551 ? -11.139 11.452 -27.547 1.00 96.81 551 VAL A N 1
ATOM 4403 C CA . VAL A 1 551 ? -11.996 12.643 -27.462 1.00 96.81 551 VAL A CA 1
ATOM 4404 C C . VAL A 1 551 ? -13.419 12.307 -27.903 1.00 96.81 551 VAL A C 1
ATOM 4406 O O . VAL A 1 551 ? -14.367 12.640 -27.191 1.00 96.81 551 VAL A O 1
ATOM 4409 N N . GLN A 1 552 ? -13.581 11.589 -29.017 1.00 97.50 552 GLN A N 1
ATOM 4410 C CA . GLN A 1 552 ? -14.893 11.223 -29.551 1.00 97.50 552 GLN A CA 1
ATOM 4411 C C . GLN A 1 552 ? -15.674 10.291 -28.613 1.00 97.50 552 GLN A C 1
ATOM 4413 O O . GLN A 1 552 ? -16.893 10.410 -28.490 1.00 97.50 552 GLN A O 1
ATOM 4418 N N . ARG A 1 553 ? -14.984 9.364 -27.940 1.00 96.56 553 ARG A N 1
ATOM 4419 C CA . ARG A 1 553 ? -15.600 8.296 -27.131 1.00 96.56 553 ARG A CA 1
ATOM 4420 C C . ARG A 1 553 ? -15.386 8.467 -25.631 1.00 96.56 553 ARG A C 1
ATOM 4422 O O . ARG A 1 553 ? -15.557 7.521 -24.858 1.00 96.56 553 ARG A O 1
ATOM 4429 N N . GLN A 1 554 ? -15.024 9.669 -25.190 1.00 93.88 554 GLN A N 1
ATOM 4430 C CA . GLN A 1 554 ? -14.630 9.923 -23.806 1.00 93.88 554 GLN A CA 1
ATOM 4431 C C . GLN A 1 554 ? -15.688 9.473 -22.784 1.00 93.88 554 GLN A C 1
ATOM 4433 O O . GLN A 1 554 ? -15.352 8.888 -21.750 1.00 93.88 554 GLN A O 1
ATOM 4438 N N . ASP A 1 555 ? -16.966 9.740 -23.062 1.00 93.38 555 ASP A N 1
ATOM 4439 C CA . ASP A 1 555 ? -18.072 9.389 -22.167 1.00 93.38 555 ASP A CA 1
ATOM 4440 C C . ASP A 1 555 ? -18.341 7.879 -22.106 1.00 93.38 555 ASP A C 1
ATOM 4442 O O . ASP A 1 555 ? -18.782 7.379 -21.066 1.00 93.38 555 ASP A O 1
ATOM 4446 N N . ASP A 1 556 ? -18.025 7.142 -23.171 1.00 94.94 556 ASP A N 1
ATOM 4447 C CA . ASP A 1 556 ? -18.108 5.682 -23.188 1.00 94.94 556 ASP A CA 1
ATOM 4448 C C . ASP A 1 556 ? -16.952 5.069 -22.406 1.00 94.94 556 ASP A C 1
ATOM 4450 O O . ASP A 1 556 ? -17.170 4.200 -21.560 1.00 94.94 556 ASP A O 1
ATOM 4454 N N . TYR A 1 557 ? -15.730 5.575 -22.604 1.00 93.69 557 TYR A N 1
ATOM 4455 C CA . TYR A 1 557 ? -14.565 5.121 -21.847 1.00 93.69 557 TYR A CA 1
ATOM 4456 C C . TYR A 1 557 ? -14.693 5.405 -20.351 1.00 93.69 557 TYR A C 1
ATOM 4458 O O . TYR A 1 557 ? -14.227 4.610 -19.538 1.00 93.69 557 TYR A O 1
ATOM 4466 N N . ARG A 1 558 ? -15.382 6.482 -19.954 1.00 90.50 558 ARG A N 1
ATOM 4467 C CA . ARG A 1 558 ? -15.650 6.781 -18.536 1.00 90.50 558 ARG A CA 1
ATOM 4468 C C . ARG A 1 558 ? -16.500 5.706 -17.846 1.00 90.50 558 ARG A C 1
ATOM 4470 O O . ARG A 1 558 ? -16.450 5.592 -16.624 1.00 90.50 558 ARG A O 1
ATOM 4477 N N . LYS A 1 559 ? -17.273 4.926 -18.607 1.00 90.88 559 LYS A N 1
ATOM 4478 C CA . LYS A 1 559 ? -18.109 3.820 -18.111 1.00 90.88 559 LYS A CA 1
ATOM 4479 C C . LYS A 1 559 ? -17.380 2.471 -18.144 1.00 90.88 559 LYS A C 1
ATOM 4481 O O . LYS A 1 559 ? -18.010 1.438 -17.940 1.00 90.88 559 LYS A O 1
ATOM 4486 N N . GLN A 1 560 ? -16.077 2.460 -18.411 1.00 91.00 560 GLN A N 1
ATOM 4487 C CA . GLN A 1 560 ? -15.264 1.250 -18.494 1.00 91.00 560 GLN A CA 1
ATOM 4488 C C . GLN A 1 560 ? -14.169 1.257 -17.426 1.00 91.00 560 GLN A C 1
ATOM 4490 O O . GLN A 1 560 ? -13.776 2.308 -16.909 1.00 91.00 560 GLN A O 1
ATOM 4495 N N . GLY A 1 561 ? -13.682 0.062 -17.086 1.00 88.12 561 GLY A N 1
ATOM 4496 C CA . GLY A 1 561 ? -12.488 -0.077 -16.261 1.00 88.12 561 GLY A CA 1
ATOM 4497 C C . GLY A 1 561 ? -11.270 0.578 -16.927 1.00 88.12 561 GLY A C 1
ATOM 4498 O O . GLY A 1 561 ? -11.228 0.719 -18.148 1.00 88.12 561 GLY A O 1
ATOM 4499 N N . GLY A 1 562 ? -10.278 1.006 -16.146 1.00 88.62 562 GLY A N 1
ATOM 4500 C CA . GLY A 1 562 ? -9.003 1.499 -16.693 1.00 88.62 562 GLY A CA 1
ATOM 4501 C C . GLY A 1 562 ? -9.058 2.880 -17.375 1.00 88.62 562 GLY A C 1
ATOM 4502 O O . GLY A 1 562 ? -8.062 3.325 -17.955 1.00 88.62 562 GLY A O 1
ATOM 4503 N N . TYR A 1 563 ? -10.180 3.610 -17.280 1.00 92.19 563 TYR A N 1
ATOM 4504 C CA . TYR A 1 563 ? -10.335 4.969 -17.831 1.00 92.19 563 TYR A CA 1
ATOM 4505 C C . TYR A 1 563 ? -9.197 5.925 -17.435 1.00 92.19 563 TYR A C 1
ATOM 4507 O O . TYR A 1 563 ? -8.780 6.782 -18.215 1.00 92.19 563 TYR A O 1
ATOM 4515 N N . PHE A 1 564 ? -8.658 5.769 -16.226 1.00 90.12 564 PHE A N 1
ATOM 4516 C CA . PHE A 1 564 ? -7.568 6.580 -15.695 1.00 90.12 564 PHE A CA 1
ATOM 4517 C C . PHE A 1 564 ? -6.294 6.485 -16.534 1.00 90.12 564 PHE A C 1
ATOM 4519 O O . PHE A 1 564 ? -5.610 7.490 -16.742 1.00 90.12 564 PHE A O 1
ATOM 4526 N N . HIS A 1 565 ? -5.982 5.287 -17.028 1.00 90.62 565 HIS A N 1
ATOM 4527 C CA . HIS A 1 565 ? -4.817 5.048 -17.869 1.00 90.62 565 HIS A CA 1
ATOM 4528 C C . HIS A 1 565 ? -5.026 5.591 -19.273 1.00 90.62 565 HIS A C 1
ATOM 4530 O O . HIS A 1 565 ? -4.142 6.284 -19.773 1.00 90.62 565 HIS A O 1
ATOM 4536 N N . ARG A 1 566 ? -6.223 5.405 -19.841 1.00 93.69 566 ARG A N 1
ATOM 4537 C CA . ARG A 1 566 ? -6.585 5.982 -21.143 1.00 93.69 566 ARG A CA 1
ATOM 4538 C C . ARG A 1 566 ? -6.493 7.509 -21.138 1.00 93.69 566 ARG A C 1
ATOM 4540 O O . ARG A 1 566 ? -5.872 8.090 -22.026 1.00 93.69 566 ARG A O 1
ATOM 4547 N N . LEU A 1 567 ? -7.026 8.147 -20.093 1.00 95.25 567 LEU A N 1
ATOM 4548 C CA . LEU A 1 567 ? -6.969 9.599 -19.904 1.00 95.25 567 LEU A CA 1
ATOM 4549 C C . LEU A 1 567 ? -5.527 10.113 -19.779 1.00 95.25 567 LEU A C 1
ATOM 4551 O O . LEU A 1 567 ? -5.175 11.121 -20.386 1.00 95.25 567 LEU A O 1
ATOM 4555 N N . ALA A 1 568 ? -4.684 9.421 -19.010 1.00 94.56 568 ALA A N 1
ATOM 4556 C CA . ALA A 1 568 ? -3.278 9.791 -18.867 1.00 94.56 568 ALA A CA 1
ATOM 4557 C C . ALA A 1 568 ? -2.472 9.555 -20.161 1.00 94.56 568 ALA A C 1
ATOM 4559 O O . ALA A 1 568 ? -1.574 10.332 -20.473 1.00 94.56 568 ALA A O 1
ATOM 4560 N N . SER A 1 569 ? -2.800 8.530 -20.947 1.00 96.19 569 SER A N 1
ATOM 4561 C CA . SER A 1 569 ? -2.209 8.319 -22.274 1.00 96.19 569 SER A CA 1
ATOM 4562 C C . SER A 1 569 ? -2.643 9.397 -23.269 1.00 96.19 569 SER A C 1
ATOM 4564 O O . SER A 1 569 ? -1.812 9.877 -24.035 1.00 96.19 569 SER A O 1
ATOM 4566 N N . ALA A 1 570 ? -3.901 9.847 -23.207 1.00 97.19 570 ALA A N 1
ATOM 4567 C CA . ALA A 1 570 ? -4.402 10.950 -24.028 1.00 97.19 570 ALA A CA 1
ATOM 4568 C C . ALA A 1 570 ? -3.726 12.281 -23.663 1.00 97.19 570 ALA A C 1
ATOM 4570 O O . ALA A 1 570 ? -3.384 13.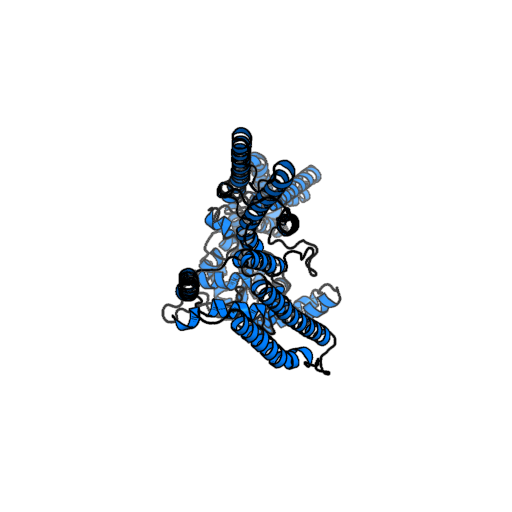062 -24.545 1.00 97.19 570 ALA A O 1
ATOM 4571 N N . GLU A 1 571 ? -3.441 12.513 -22.374 1.00 97.19 571 GLU A N 1
ATOM 4572 C CA . GLU A 1 571 ? -2.611 13.642 -21.929 1.00 97.19 571 GLU A CA 1
ATOM 4573 C C . GLU A 1 571 ? -1.213 13.603 -22.568 1.00 97.19 571 GLU A C 1
ATOM 4575 O O . GLU A 1 571 ? -0.729 14.623 -23.064 1.00 97.19 571 GLU A O 1
ATOM 4580 N N . VAL A 1 572 ? -0.558 12.434 -22.564 1.00 96.75 572 VAL A N 1
ATOM 4581 C CA . VAL A 1 572 ? 0.770 12.259 -23.177 1.00 96.75 572 VAL A CA 1
ATOM 4582 C C . VAL A 1 572 ? 0.712 12.495 -24.687 1.00 96.75 572 VAL A C 1
ATOM 4584 O O . VAL A 1 572 ? 1.583 13.190 -25.210 1.00 96.75 572 VAL A O 1
ATOM 4587 N N . ALA A 1 573 ? -0.306 11.961 -25.369 1.00 97.06 573 ALA A N 1
ATOM 4588 C CA . ALA A 1 573 ? -0.514 12.143 -26.804 1.00 97.06 573 ALA A CA 1
ATOM 4589 C C . ALA A 1 573 ? -0.695 13.627 -27.160 1.00 97.06 573 ALA A C 1
ATOM 4591 O O . ALA A 1 573 ? 0.088 14.162 -27.943 1.00 97.06 573 ALA A O 1
ATOM 4592 N N . ALA A 1 574 ? -1.630 14.326 -26.507 1.00 97.00 574 ALA A N 1
ATOM 4593 C CA . ALA A 1 574 ? -1.881 15.750 -26.739 1.00 97.00 574 ALA A CA 1
ATOM 4594 C C . ALA A 1 574 ? -0.632 16.613 -26.477 1.00 97.00 574 ALA A C 1
ATOM 4596 O O . ALA A 1 574 ? -0.263 17.459 -27.292 1.00 97.00 574 ALA A O 1
ATOM 4597 N N . GLY A 1 575 ? 0.091 16.354 -25.380 1.00 95.38 575 GLY A N 1
ATOM 4598 C CA . GLY A 1 575 ? 1.326 17.078 -25.062 1.00 95.38 575 GLY A CA 1
ATOM 4599 C C . GLY A 1 575 ? 2.502 16.783 -26.006 1.00 95.38 575 GLY A C 1
ATOM 4600 O O . GLY A 1 575 ? 3.436 17.584 -26.097 1.00 95.38 575 GLY A O 1
ATOM 4601 N N . PHE A 1 576 ? 2.494 15.635 -26.687 1.00 95.00 576 PHE A N 1
ATOM 4602 C CA . PHE A 1 576 ? 3.448 15.322 -27.749 1.00 95.00 576 PHE A CA 1
ATOM 4603 C C . PHE A 1 576 ? 3.075 16.029 -29.056 1.00 95.00 576 PHE A C 1
ATOM 4605 O O . PHE A 1 576 ? 3.926 16.698 -29.646 1.00 95.00 576 PHE A O 1
ATOM 4612 N N . LEU A 1 577 ? 1.810 15.924 -29.467 1.00 95.44 577 LEU A N 1
ATOM 4613 C CA . LEU A 1 577 ? 1.280 16.492 -30.706 1.00 95.44 577 LEU A CA 1
ATOM 4614 C C . LEU A 1 577 ? 1.356 18.021 -30.722 1.00 95.44 577 LEU A C 1
ATOM 4616 O O . LEU A 1 577 ? 1.669 18.593 -31.761 1.00 95.44 577 LEU A O 1
ATOM 4620 N N . SER A 1 578 ? 1.226 18.694 -29.572 1.00 94.38 578 SER A N 1
ATOM 4621 C CA . SER A 1 578 ? 1.390 20.156 -29.492 1.00 94.38 578 SER A CA 1
ATOM 4622 C C . SER A 1 578 ? 2.785 20.646 -29.907 1.00 94.38 578 SER A C 1
ATOM 4624 O O . SER A 1 578 ? 2.969 21.798 -30.299 1.00 94.38 578 SER A O 1
ATOM 4626 N N . ARG A 1 579 ? 3.797 19.772 -29.841 1.00 89.38 579 ARG A N 1
ATOM 4627 C CA . ARG A 1 579 ? 5.161 20.053 -30.322 1.00 89.38 579 ARG A CA 1
ATOM 4628 C C . ARG A 1 579 ? 5.333 19.746 -31.808 1.00 89.38 579 ARG A C 1
ATOM 4630 O O . ARG A 1 579 ? 6.359 20.116 -32.376 1.00 89.38 579 ARG A O 1
ATOM 4637 N N . PHE A 1 580 ? 4.388 19.021 -32.399 1.00 81.88 580 PHE A N 1
ATOM 4638 C CA . PHE A 1 580 ? 4.403 18.567 -33.786 1.00 81.88 580 PHE A CA 1
ATOM 4639 C C . PHE A 1 580 ? 3.509 19.425 -34.692 1.00 81.88 580 PHE A C 1
ATOM 4641 O O . PHE A 1 580 ? 3.878 19.639 -35.842 1.00 81.88 580 PHE A O 1
ATOM 4648 N N . HIS A 1 581 ? 2.412 19.971 -34.156 1.00 87.44 581 HIS A N 1
ATOM 4649 C CA . HIS A 1 581 ? 1.451 20.839 -34.842 1.00 87.44 581 HIS A CA 1
ATOM 4650 C C . HIS A 1 581 ? 1.501 22.260 -34.247 1.00 87.44 581 HIS A C 1
ATOM 4652 O O . HIS A 1 581 ? 0.811 22.541 -33.267 1.00 87.44 581 HIS A O 1
ATOM 4658 N N . PRO A 1 582 ? 2.331 23.176 -34.787 1.00 83.12 582 PRO A N 1
ATOM 4659 C CA . PRO A 1 582 ? 2.486 24.525 -34.237 1.00 83.12 582 PRO A CA 1
ATOM 4660 C C . PRO A 1 582 ? 1.192 25.342 -34.280 1.00 83.12 582 PRO A C 1
ATOM 4662 O O . PRO A 1 582 ? 0.974 26.177 -33.404 1.00 83.12 582 PRO A O 1
ATOM 4665 N N . GLU A 1 583 ? 0.352 25.088 -35.285 1.00 87.75 583 GLU A N 1
ATOM 4666 C CA . GLU A 1 583 ? -0.911 25.792 -35.528 1.00 87.75 583 GLU A CA 1
ATOM 4667 C C . GLU A 1 583 ? -1.970 25.451 -34.467 1.00 87.75 583 GLU A C 1
ATOM 4669 O O . GLU A 1 583 ? -2.669 26.335 -33.982 1.00 87.75 583 GLU A O 1
ATOM 4674 N N . GLU A 1 584 ? -2.000 24.196 -34.011 1.00 91.25 584 GLU A N 1
ATOM 4675 C CA . GLU A 1 584 ? -2.943 23.678 -33.003 1.00 91.25 584 GLU A CA 1
ATOM 4676 C C . GLU A 1 584 ? -2.335 23.615 -31.594 1.00 91.25 584 GLU A C 1
ATOM 4678 O O . GLU A 1 584 ? -2.956 23.151 -30.636 1.00 91.25 584 GLU A O 1
ATOM 4683 N N . LYS A 1 585 ? -1.093 24.089 -31.434 1.00 92.81 585 LYS A N 1
ATOM 4684 C CA . LYS A 1 585 ? -0.311 23.932 -30.203 1.00 92.81 585 LYS A CA 1
ATOM 4685 C C . LYS A 1 585 ? -1.080 24.357 -28.954 1.00 92.81 585 LYS A C 1
ATOM 4687 O O . LYS A 1 585 ? -1.051 23.647 -27.952 1.00 92.81 585 LYS A O 1
ATOM 4692 N N . LYS A 1 586 ? -1.737 25.518 -29.008 1.00 94.06 586 LYS A N 1
ATOM 4693 C CA . LYS A 1 586 ? -2.464 26.079 -27.863 1.00 94.06 586 LYS A CA 1
ATOM 4694 C C . LYS A 1 586 ? -3.651 25.197 -27.471 1.00 94.06 586 LYS A C 1
ATOM 4696 O O . LYS A 1 586 ? -3.818 24.909 -26.291 1.00 94.06 586 LYS A O 1
ATOM 4701 N N . GLU A 1 587 ? -4.423 24.737 -28.451 1.00 94.69 587 GLU A N 1
ATOM 4702 C CA . GLU A 1 587 ? -5.576 23.860 -28.235 1.00 94.69 587 GLU A CA 1
ATOM 4703 C C . GLU A 1 587 ? -5.146 22.518 -27.629 1.00 94.69 587 GLU A C 1
ATOM 4705 O O . GLU A 1 587 ? -5.686 22.088 -26.611 1.00 94.69 587 GLU A O 1
ATOM 4710 N N . LEU A 1 588 ? -4.091 21.904 -28.172 1.00 95.94 588 LEU A N 1
ATOM 4711 C CA . LEU A 1 588 ? -3.549 20.641 -27.666 1.00 95.94 588 LEU A CA 1
ATOM 4712 C C . LEU A 1 588 ? -2.944 20.776 -26.255 1.00 95.94 588 LEU A C 1
ATOM 4714 O O . LEU A 1 588 ? -3.088 19.876 -25.423 1.00 95.94 588 LEU A O 1
ATOM 4718 N N . GLU A 1 589 ? -2.292 21.902 -25.943 1.00 94.94 589 GLU A N 1
ATOM 4719 C CA . GLU A 1 589 ? -1.797 22.198 -24.590 1.00 94.94 589 GLU A CA 1
ATOM 4720 C C . GLU A 1 589 ? -2.945 22.397 -23.584 1.00 94.94 589 GLU A C 1
ATOM 4722 O O . GLU A 1 589 ? -2.873 21.887 -22.458 1.00 94.94 589 GLU A O 1
ATOM 4727 N N . GLU A 1 590 ? -4.020 23.083 -23.981 1.00 96.19 590 GLU A N 1
ATOM 4728 C CA . GLU A 1 590 ? -5.235 23.257 -23.172 1.00 96.19 590 GLU A CA 1
ATOM 4729 C C . GLU A 1 590 ? -5.971 21.926 -22.951 1.00 96.19 590 GLU A C 1
ATOM 4731 O O . GLU A 1 590 ? -6.419 21.632 -21.832 1.00 96.19 590 GLU A O 1
ATOM 4736 N N . LEU A 1 591 ? -6.027 21.073 -23.975 1.00 95.75 591 LEU A N 1
ATOM 4737 C CA . LEU A 1 591 ? -6.611 19.738 -23.896 1.00 95.75 591 LEU A CA 1
ATOM 4738 C C . LEU A 1 591 ? -5.819 18.841 -22.931 1.00 95.75 591 LEU A C 1
ATOM 4740 O O . LEU A 1 591 ? -6.394 18.254 -22.009 1.00 95.75 591 LEU A O 1
ATOM 4744 N N . ALA A 1 592 ? -4.487 18.812 -23.052 1.00 95.69 592 ALA A N 1
ATOM 4745 C CA . ALA A 1 592 ? -3.616 18.086 -22.128 1.00 95.69 592 ALA A CA 1
ATOM 4746 C C . ALA A 1 592 ? -3.768 18.591 -20.679 1.00 95.69 592 ALA A C 1
ATOM 4748 O O . ALA A 1 592 ? -3.856 17.800 -19.734 1.00 95.69 592 ALA A O 1
ATOM 4749 N N . ALA A 1 593 ? -3.851 19.911 -20.476 1.00 95.38 593 ALA A N 1
ATOM 4750 C CA . ALA A 1 593 ? -4.090 20.496 -19.157 1.00 95.38 593 ALA A CA 1
ATOM 4751 C C . ALA A 1 593 ? -5.453 20.080 -18.573 1.00 95.38 593 ALA A C 1
ATOM 4753 O O . ALA A 1 593 ? -5.546 19.762 -17.379 1.00 95.38 593 ALA A O 1
ATOM 4754 N N . THR A 1 594 ? -6.490 20.021 -19.409 1.00 96.19 594 THR A N 1
ATOM 4755 C CA . THR A 1 594 ? -7.831 19.557 -19.034 1.00 96.19 594 THR A CA 1
ATOM 4756 C C . THR A 1 594 ? -7.814 18.090 -18.617 1.00 96.19 594 THR A C 1
ATOM 4758 O O . THR A 1 594 ? -8.314 17.750 -17.540 1.00 96.19 594 THR A O 1
ATOM 4761 N N . PHE A 1 595 ? -7.165 17.218 -19.393 1.00 95.81 595 PHE A N 1
ATOM 4762 C CA . PHE A 1 595 ? -7.023 15.807 -19.037 1.00 95.81 595 PHE A CA 1
ATOM 4763 C C . PHE A 1 595 ? -6.275 15.619 -17.721 1.00 95.81 595 PHE A C 1
ATOM 4765 O O . PHE A 1 595 ? -6.761 14.902 -16.845 1.00 95.81 595 PHE A O 1
ATOM 4772 N N . ARG A 1 596 ? -5.177 16.351 -17.507 1.00 94.12 596 ARG A N 1
ATOM 4773 C CA . ARG A 1 596 ? -4.434 16.329 -16.240 1.00 94.12 596 ARG A CA 1
ATOM 4774 C C . ARG A 1 596 ? -5.294 16.767 -15.053 1.00 94.12 596 ARG A C 1
ATOM 4776 O O . ARG A 1 596 ? -5.212 16.180 -13.972 1.00 94.12 596 ARG A O 1
ATOM 4783 N N . LYS A 1 597 ? -6.111 17.812 -15.217 1.00 93.50 597 LYS A N 1
ATOM 4784 C CA . LYS A 1 597 ? -7.027 18.294 -14.169 1.00 93.50 597 LYS A CA 1
ATOM 4785 C C . LYS A 1 597 ? -8.084 17.238 -13.840 1.00 93.50 597 LYS A C 1
ATOM 4787 O O . LYS A 1 597 ? -8.304 16.950 -12.662 1.00 93.50 597 LYS A O 1
ATOM 4792 N N . ASN A 1 598 ? -8.681 16.629 -14.862 1.00 90.75 598 ASN A N 1
ATOM 4793 C CA . ASN A 1 598 ? -9.669 15.562 -14.704 1.00 90.75 598 ASN A CA 1
ATOM 4794 C C . ASN A 1 598 ? -9.057 14.337 -14.021 1.00 90.75 598 ASN A C 1
ATOM 4796 O O . ASN A 1 598 ? -9.630 13.817 -13.066 1.00 90.75 598 ASN A O 1
ATOM 4800 N N . TRP A 1 599 ? -7.855 13.940 -14.436 1.00 89.06 599 TRP A N 1
ATOM 4801 C CA . TRP A 1 599 ? -7.093 12.860 -13.824 1.00 89.06 599 TRP A CA 1
ATOM 4802 C C . TRP A 1 599 ? -6.863 13.120 -12.333 1.00 89.06 599 TRP A C 1
ATOM 4804 O O . TRP A 1 599 ? -7.195 12.275 -11.506 1.00 89.06 599 TRP A O 1
ATOM 4814 N N . LYS A 1 600 ? -6.402 14.323 -11.955 1.00 86.69 600 LYS A N 1
ATOM 4815 C CA . LYS A 1 600 ? -6.197 14.696 -10.543 1.00 86.69 600 LYS A CA 1
ATOM 4816 C C . LYS A 1 600 ? -7.496 14.651 -9.737 1.00 86.69 600 LYS A C 1
ATOM 4818 O O . LYS A 1 600 ? -7.491 14.151 -8.615 1.00 86.69 600 LYS A O 1
ATOM 4823 N N . SER A 1 601 ? -8.596 15.150 -10.306 1.00 84.94 601 SER A N 1
ATOM 4824 C CA . SER A 1 601 ? -9.904 15.149 -9.643 1.00 84.94 601 SER A CA 1
ATOM 4825 C C . SER A 1 601 ? -10.469 13.741 -9.454 1.00 84.94 601 SER A C 1
ATOM 4827 O O . SER A 1 601 ? -11.095 13.473 -8.431 1.00 84.94 601 SER A O 1
ATOM 4829 N N . LEU A 1 602 ? -10.265 12.843 -10.419 1.00 81.06 602 LEU A N 1
ATOM 4830 C CA . LEU A 1 602 ? -10.651 11.439 -10.293 1.00 81.06 602 LEU A CA 1
ATOM 4831 C C . LEU A 1 602 ? -9.774 10.742 -9.253 1.00 81.06 602 LEU A C 1
ATOM 4833 O O . LEU A 1 602 ? -10.297 10.106 -8.344 1.00 81.06 602 LEU A O 1
ATOM 4837 N N . ASN A 1 603 ? -8.458 10.945 -9.312 1.00 75.88 603 ASN A N 1
ATOM 4838 C CA . ASN A 1 603 ? -7.519 10.354 -8.364 1.00 75.88 603 ASN A CA 1
ATOM 4839 C C . ASN A 1 603 ? -7.884 10.692 -6.909 1.00 75.88 603 ASN A C 1
ATOM 4841 O O . ASN A 1 603 ? -7.879 9.821 -6.048 1.00 75.88 603 ASN A O 1
ATOM 4845 N N . SER A 1 604 ? -8.274 11.940 -6.629 1.00 69.94 604 SER A N 1
ATOM 4846 C CA . SER A 1 604 ? -8.682 12.337 -5.278 1.00 69.94 604 SER A CA 1
ATOM 4847 C C . SER A 1 604 ? -10.031 11.756 -4.840 1.00 69.94 604 SER A C 1
ATOM 4849 O O . SER A 1 604 ? -10.250 11.613 -3.644 1.00 69.94 604 SER A O 1
ATOM 4851 N N . ARG A 1 605 ? -10.940 11.444 -5.777 1.00 67.50 605 ARG A N 1
ATOM 4852 C CA . ARG A 1 605 ? -12.276 10.886 -5.487 1.00 67.50 605 ARG A CA 1
ATOM 4853 C C . ARG A 1 605 ? -12.278 9.372 -5.282 1.00 67.50 605 ARG A C 1
ATOM 4855 O O . ARG A 1 605 ? -13.125 8.884 -4.550 1.00 67.50 605 ARG A O 1
ATOM 4862 N N . TYR A 1 606 ? -11.387 8.642 -5.954 1.00 62.56 606 TYR A N 1
ATOM 4863 C CA . TYR A 1 606 ? -11.375 7.172 -5.937 1.00 62.56 606 TYR A CA 1
ATOM 4864 C C . TYR A 1 606 ? -10.330 6.568 -4.989 1.00 62.56 606 TYR A C 1
ATOM 4866 O O . TYR A 1 606 ? -10.415 5.383 -4.686 1.00 62.56 606 TYR A O 1
ATOM 4874 N N . ILE A 1 607 ? -9.373 7.366 -4.496 1.00 53.16 607 ILE A N 1
ATOM 4875 C CA . ILE A 1 607 ? -8.427 6.941 -3.450 1.00 53.16 607 ILE A CA 1
ATOM 4876 C C . ILE A 1 607 ? -9.054 7.021 -2.034 1.00 53.16 607 ILE A C 1
ATOM 4878 O O . ILE A 1 607 ? -8.529 6.380 -1.126 1.00 53.16 607 ILE A O 1
ATOM 4882 N N . TRP A 1 608 ? -10.180 7.738 -1.837 1.00 40.94 608 TRP A N 1
ATOM 4883 C CA . TRP A 1 608 ? -10.754 8.049 -0.508 1.00 40.94 608 TRP A CA 1
ATOM 4884 C C . TRP A 1 608 ? -12.262 7.804 -0.335 1.00 40.94 608 TRP A C 1
ATOM 4886 O O . TRP A 1 608 ? -13.091 8.486 -0.975 1.00 40.94 608 TRP A O 1
#

Mean predicted aligned error: 11.4 Å

Solvent-accessible surface area (backbone atoms only — not comparable to full-atom values): 32936 Å² total; per-residue (Å²): 115,73,69,73,77,65,63,55,67,63,64,56,50,50,48,54,52,50,52,49,52,51,52,45,63,70,45,44,56,72,58,78,66,62,71,80,70,86,88,52,58,71,72,57,41,53,54,49,50,51,50,52,52,53,49,45,50,50,53,51,47,52,50,52,54,50,50,52,49,53,50,50,46,70,78,43,49,87,47,41,66,77,78,53,73,67,53,51,52,52,51,52,50,51,50,53,51,52,53,50,48,53,32,71,76,33,99,55,28,65,55,62,60,56,43,55,45,44,47,68,68,38,99,56,15,71,74,55,44,71,43,74,57,48,29,40,39,86,52,68,58,40,96,87,48,99,50,60,61,89,59,62,68,44,66,66,48,48,53,51,53,52,51,44,52,51,44,50,50,52,24,49,56,34,59,76,60,57,82,75,87,72,79,68,87,86,67,80,83,59,95,75,77,78,68,82,62,86,52,70,81,83,55,50,51,61,67,62,54,50,52,30,50,49,32,43,50,46,10,48,56,18,24,72,32,42,67,57,19,50,71,52,33,51,61,50,47,52,51,38,50,53,53,24,51,39,44,47,36,14,50,52,34,30,73,74,70,72,43,61,43,50,70,76,71,53,72,68,56,48,51,51,51,52,51,53,51,52,51,51,52,51,52,49,51,51,54,52,47,52,49,46,36,61,69,47,66,42,55,36,39,83,36,61,83,50,52,49,53,65,32,56,77,67,54,44,72,70,52,64,58,57,62,20,47,29,36,49,72,60,66,54,60,52,29,28,47,44,43,39,84,45,24,65,57,53,50,67,49,37,71,49,40,92,89,78,67,43,47,51,49,35,71,69,39,27,52,56,72,93,55,39,88,40,73,69,55,51,52,47,51,52,37,47,50,52,22,37,73,65,43,48,52,29,56,74,68,76,42,79,78,46,76,69,55,35,51,54,28,16,52,53,43,49,53,56,32,53,77,63,64,32,46,33,37,39,37,44,53,92,46,57,79,34,56,37,45,54,16,36,69,68,32,90,50,42,40,65,72,40,32,58,96,44,41,39,30,34,24,29,45,85,38,73,68,32,36,51,52,50,49,30,44,76,69,68,67,56,57,58,77,45,67,39,33,43,23,50,20,44,42,48,39,37,63,79,67,62,42,68,90,54,54,81,46,41,60,60,29,37,50,52,16,25,70,73,46,51,34,42,68,35,48,52,48,47,64,59,51,39,74,43,74,87,46,28,65,59,52,50,52,53,37,47,55,51,38,51,52,46,65,76,40,43,78,61,44,62,66,29,43,25,32,52,35,46,44,47,21,38,23,52,29,26,56,51,45,27,77,72,38,76,90,50,19,68,60,26,46,51,50,20,52,49,38,51,52,51,50,52,55,48,54,64,58,74,78,104

Radius of gyration: 33.61 Å; Cα contacts (8 Å, |Δi|>4): 657; chains: 1; bounding box: 78×57×102 Å

Foldseek 3Di:
DVVVVPPDLVVVLCVVLVVLVVVCVVCVCVLVVDDQDPPDDPVVSVVVVVVSVVVNVVSVCCSVVVSVVSVCCSVCVVQADDDDPVRVVVVVVVVVVVLCCQQVVDPCRCLVVVVVCCCCPNPCVVVNCLDLQQAFLPPQDNPPDRDGRPDADSPVLVVLVVLLVVLVVLLVVLLVLDDDPDPPPDDDPDPPPDPPQPDDQHHDHVVLVVVLVVLSVSCRRGVNSSVVNCVSSVVVSVVSNVSSQQSVQLVVCCVVPVGRGGDDDPPVVVVVVVVVVVVVVVVVCVVVVVLCCVQQPFAAQAFFPQRHSVCSVVVVVQACQFVLVLCAQLVPADEEAEDADHQVRSQVSADADPPPRGGRYHYQHHNPSSGRVDVVSVVVSVCLQCLHPLSVVCVVVVHDQDPVSLQVSLVVSVVSCVVRRHFKYKYWPVSCPGSNNSSVLVPLQWAFLWDDQTMTMIGGCVDPSNVVSLVCLQVVNRDGPDLLGSLVRSLRSCVSVVVVVCPVCNQVSLVSNCVVPVAQVSLVSLLVCCVPVVSVVVSLVVLVVLLVCCVVCVVVLSRHHNNLRSLNSNLSSLCSVLVVDVPCVVVSPVSSVVSVVVSVVVVVSNVD

pLDDT: mean 84.13, std 13.66, range [34.41, 98.56]